Protein AF-0000000081653060 (afdb_homodimer)

Structure (mmCIF, N/CA/C/O backbone):
data_AF-0000000081653060-model_v1
#
loop_
_entity.id
_entity.type
_entity.pdbx_description
1 polymer 'Hydroxysteroid 11-beta-dehydrogenase 1-like protein-like'
#
loop_
_atom_site.group_PDB
_atom_site.id
_atom_site.type_symbol
_atom_site.label_atom_id
_atom_site.label_alt_id
_atom_site.label_comp_id
_atom_site.label_asym_id
_atom_site.label_entity_id
_atom_site.label_seq_id
_atom_site.pdbx_PDB_ins_code
_atom_site.Cartn_x
_atom_site.Cartn_y
_atom_site.Cartn_z
_atom_site.occupancy
_atom_site.B_iso_or_equiv
_atom_site.auth_seq_id
_atom_site.auth_comp_id
_atom_site.auth_asym_id
_atom_site.auth_atom_id
_atom_site.pdbx_PDB_model_num
ATOM 1 N N . MET A 1 1 ? -0.51 -20.766 36.75 1 42.88 1 MET A N 1
ATOM 2 C CA . MET A 1 1 ? -1.625 -19.906 36.344 1 42.88 1 MET A CA 1
ATOM 3 C C . MET A 1 1 ? -1.406 -18.469 36.812 1 42.88 1 MET A C 1
ATOM 5 O O . MET A 1 1 ? -1.785 -17.531 36.125 1 42.88 1 MET A O 1
ATOM 9 N N . GLY A 1 2 ? -0.543 -18.312 37.75 1 47.5 2 GLY A N 1
ATOM 10 C CA . GLY A 1 2 ? -0.326 -17.016 38.375 1 47.5 2 GLY A CA 1
ATOM 11 C C . GLY A 1 2 ? 0.739 -16.188 37.688 1 47.5 2 GLY A C 1
ATOM 12 O O . GLY A 1 2 ? 0.686 -14.953 37.719 1 47.5 2 GLY A O 1
ATOM 13 N N . LYS A 1 3 ? 1.724 -16.859 37.125 1 49.56 3 LYS A N 1
ATOM 14 C CA . LYS A 1 3 ? 2.842 -16.141 36.531 1 49.56 3 LYS A CA 1
ATOM 15 C C . LYS A 1 3 ? 2.471 -15.594 35.156 1 49.56 3 LYS A C 1
ATOM 17 O O . LYS A 1 3 ? 2.863 -14.484 34.781 1 49.56 3 LYS A O 1
ATOM 22 N N . ILE A 1 4 ? 1.716 -16.328 34.344 1 48.81 4 ILE A N 1
ATOM 23 C CA . ILE A 1 4 ? 1.281 -15.875 33.031 1 48.81 4 ILE A CA 1
ATOM 24 C C . ILE A 1 4 ? 0.418 -14.617 33.188 1 48.81 4 ILE A C 1
ATOM 26 O O . ILE A 1 4 ? 0.546 -13.672 32.406 1 48.81 4 ILE A O 1
ATOM 30 N N . TRP A 1 5 ? -0.289 -14.516 34.281 1 48.94 5 TRP A N 1
ATOM 31 C CA . TRP A 1 5 ? -1.11 -13.344 34.531 1 48.94 5 TRP A CA 1
ATOM 32 C C . TRP A 1 5 ? -0.243 -12.141 34.906 1 48.94 5 TRP A C 1
ATOM 34 O O . TRP A 1 5 ? -0.572 -11 34.562 1 48.94 5 TRP A O 1
ATOM 44 N N . LYS A 1 6 ? 0.81 -12.516 35.438 1 53.03 6 LYS A N 1
ATOM 45 C CA . LYS A 1 6 ? 1.676 -11.406 35.812 1 53.03 6 LYS A CA 1
ATOM 46 C C . LYS A 1 6 ? 2.396 -10.82 34.594 1 53.03 6 LYS A C 1
ATOM 48 O O . LYS A 1 6 ? 2.514 -9.602 34.469 1 53.03 6 LYS A O 1
ATOM 53 N N . ILE A 1 7 ? 2.865 -11.656 33.688 1 50.31 7 ILE A N 1
ATOM 54 C CA . ILE A 1 7 ? 3.516 -11.188 32.469 1 50.31 7 ILE A CA 1
ATOM 55 C C . ILE A 1 7 ? 2.508 -10.445 31.609 1 50.31 7 ILE A C 1
ATOM 57 O O . ILE A 1 7 ? 2.812 -9.375 31.062 1 50.31 7 ILE A O 1
ATOM 61 N N . ALA A 1 8 ? 1.381 -10.961 31.547 1 50.97 8 ALA A N 1
ATOM 62 C CA . ALA A 1 8 ? 0.306 -10.273 30.828 1 50.97 8 ALA A CA 1
ATOM 63 C C . ALA A 1 8 ? -0.011 -8.93 31.484 1 50.97 8 ALA A C 1
ATOM 65 O O . ALA A 1 8 ? -0.238 -7.938 30.781 1 50.97 8 ALA A O 1
ATOM 66 N N . ALA A 1 9 ? 0.078 -8.992 32.688 1 52.09 9 ALA A N 1
ATOM 67 C CA . ALA A 1 9 ? -0.183 -7.742 33.406 1 52.09 9 ALA A CA 1
ATOM 68 C C . ALA A 1 9 ? 0.922 -6.719 33.156 1 52.09 9 ALA A C 1
ATOM 70 O O . ALA A 1 9 ? 0.645 -5.543 32.906 1 52.09 9 ALA A O 1
ATOM 71 N N . VAL A 1 10 ? 2.061 -7.191 33.094 1 50.84 10 VAL A N 1
ATOM 72 C CA . VAL A 1 10 ? 3.172 -6.277 32.844 1 50.84 10 VAL A CA 1
ATOM 73 C C . VAL A 1 10 ? 3.125 -5.801 31.391 1 50.84 10 VAL A C 1
ATOM 75 O O . VAL A 1 10 ? 3.328 -4.613 31.125 1 50.84 10 VAL A O 1
ATOM 78 N N . LEU A 1 11 ? 2.875 -6.699 30.516 1 54.5 11 LEU A N 1
ATOM 79 C CA . LEU A 1 11 ? 2.736 -6.301 29.125 1 54.5 11 LEU A CA 1
ATOM 80 C C . LEU A 1 11 ? 1.574 -5.332 28.938 1 54.5 11 LEU A C 1
ATOM 82 O O . LEU A 1 11 ? 1.673 -4.371 28.172 1 54.5 11 LEU A O 1
ATOM 86 N N . THR A 1 12 ? 0.596 -5.625 29.719 1 54.16 12 THR A N 1
ATOM 87 C CA . THR A 1 12 ? -0.542 -4.715 29.672 1 54.16 12 THR A CA 1
ATOM 88 C C . THR A 1 12 ? -0.153 -3.346 30.234 1 54.16 12 THR A C 1
ATOM 90 O O . THR A 1 12 ? -0.538 -2.314 29.672 1 54.16 12 THR A O 1
ATOM 93 N N . VAL A 1 13 ? 0.524 -3.428 31.312 1 52 13 VAL A N 1
ATOM 94 C CA . VAL A 1 13 ? 0.957 -2.154 31.875 1 52 13 VAL A CA 1
ATOM 95 C C . VAL A 1 13 ? 1.917 -1.458 30.922 1 52 13 VAL A C 1
ATOM 97 O O . VAL A 1 13 ? 1.82 -0.248 30.703 1 52 13 VAL A O 1
ATOM 100 N N . PHE A 1 14 ? 2.793 -2.188 30.375 1 53.34 14 PHE A N 1
ATOM 101 C CA . PHE A 1 14 ? 3.734 -1.595 29.438 1 53.34 14 PHE A CA 1
ATOM 102 C C . PHE A 1 14 ? 3.006 -1.058 28.203 1 53.34 14 PHE A C 1
ATOM 104 O O . PHE A 1 14 ? 3.324 0.027 27.719 1 53.34 14 PHE A O 1
ATOM 111 N N . ILE A 1 15 ? 2.127 -1.845 27.797 1 55.91 15 ILE A N 1
ATOM 112 C CA . ILE A 1 15 ? 1.299 -1.37 26.688 1 55.91 15 ILE A CA 1
ATOM 113 C C . ILE A 1 15 ? 0.516 -0.134 27.125 1 55.91 15 ILE A C 1
ATOM 115 O O . ILE A 1 15 ? 0.437 0.852 26.391 1 55.91 15 ILE A O 1
ATOM 119 N N . ALA A 1 16 ? 0.027 -0.248 28.344 1 53.41 16 ALA A N 1
ATOM 120 C CA . ALA A 1 16 ? -0.717 0.894 28.875 1 53.41 16 ALA A CA 1
ATOM 121 C C . ALA A 1 16 ? 0.191 2.107 29.047 1 53.41 16 ALA A C 1
ATOM 123 O O . ALA A 1 16 ? -0.193 3.23 28.719 1 53.41 16 ALA A O 1
ATOM 124 N N . MET A 1 17 ? 1.305 1.895 29.547 1 52.16 17 MET A N 1
ATOM 125 C CA . MET A 1 17 ? 2.254 2.99 29.719 1 52.16 17 MET A CA 1
ATOM 126 C C . MET A 1 17 ? 2.711 3.527 28.359 1 52.16 17 MET A C 1
ATOM 128 O O . MET A 1 17 ? 2.883 4.734 28.203 1 52.16 17 MET A O 1
ATOM 132 N N . TYR A 1 18 ? 3.047 2.633 27.547 1 53.69 18 TYR A N 1
ATOM 133 C CA . TYR A 1 18 ? 3.398 3.059 26.203 1 53.69 18 TYR A CA 1
ATOM 134 C C . TYR A 1 18 ? 2.275 3.881 25.578 1 53.69 18 TYR A C 1
ATOM 136 O O . TYR A 1 18 ? 2.523 4.93 24.969 1 53.69 18 TYR A O 1
ATOM 144 N N . ILE A 1 19 ? 1.132 3.389 25.859 1 54.47 19 ILE A N 1
ATOM 145 C CA . ILE A 1 19 ? -0.032 4.137 25.391 1 54.47 19 ILE A CA 1
ATOM 146 C C . ILE A 1 19 ? -0.072 5.5 26.078 1 54.47 19 ILE A C 1
ATOM 148 O O . ILE A 1 19 ? -0.307 6.523 25.438 1 54.47 19 ILE A O 1
ATOM 152 N N . ALA A 1 20 ? 0.042 5.398 27.328 1 52.41 20 ALA A N 1
ATOM 153 C CA . ALA A 1 20 ? 0.016 6.641 28.094 1 52.41 20 ALA A CA 1
ATOM 154 C C . ALA A 1 20 ? 1.123 7.59 27.641 1 52.41 20 ALA A C 1
ATOM 156 O O . ALA A 1 20 ? 0.92 8.805 27.578 1 52.41 20 ALA A O 1
ATOM 157 N N . TYR A 1 21 ? 2.225 7.043 27.438 1 50.22 21 TYR A N 1
ATOM 158 C CA . TYR A 1 21 ? 3.363 7.84 26.984 1 50.22 21 TYR A CA 1
ATOM 159 C C . TYR A 1 21 ? 3.084 8.477 25.625 1 50.22 21 TYR A C 1
ATOM 161 O O . TYR A 1 21 ? 3.398 9.656 25.422 1 50.22 21 TYR A O 1
ATOM 169 N N . THR A 1 22 ? 2.635 7.641 24.781 1 52.97 22 THR A N 1
ATOM 170 C CA . THR A 1 22 ? 2.334 8.156 23.453 1 52.97 22 THR A CA 1
ATOM 171 C C . THR A 1 22 ? 1.235 9.219 23.516 1 52.97 22 THR A C 1
ATOM 173 O O . THR A 1 22 ? 1.127 10.062 22.641 1 52.97 22 THR A O 1
ATOM 176 N N . LEU A 1 23 ? 0.456 9.055 24.594 1 50.38 23 LEU A N 1
ATOM 177 C CA . LEU A 1 23 ? -0.637 10.008 24.734 1 50.38 23 LEU A CA 1
ATOM 178 C C . LEU A 1 23 ? -0.189 11.234 25.531 1 50.38 23 LEU A C 1
ATOM 180 O O . LEU A 1 23 ? -0.955 12.188 25.703 1 50.38 23 LEU A O 1
ATOM 184 N N . ARG A 1 24 ? 0.856 11.133 26.156 1 53.19 24 ARG A N 1
ATOM 185 C CA . ARG A 1 24 ? 1.196 12.328 26.906 1 53.19 24 ARG A CA 1
ATOM 186 C C . ARG A 1 24 ? 1.154 13.57 26.016 1 53.19 24 ARG A C 1
ATOM 188 O O . ARG A 1 24 ? 1.806 13.609 24.969 1 53.19 24 ARG A O 1
ATOM 195 N N . ASP A 1 25 ? 0.051 14.266 26.219 1 57.94 25 ASP A N 1
ATOM 196 C CA . ASP A 1 25 ? -0.417 15.477 25.547 1 57.94 25 ASP A CA 1
ATOM 197 C C . ASP A 1 25 ? 0.538 16.641 25.797 1 57.94 25 ASP A C 1
ATOM 199 O O . ASP A 1 25 ? 0.458 17.312 26.828 1 57.94 25 ASP A O 1
ATOM 203 N N . THR A 1 26 ? 1.799 16.562 25.344 1 66.06 26 THR A N 1
ATOM 204 C CA . THR A 1 26 ? 2.752 17.656 25.453 1 66.06 26 THR A CA 1
ATOM 205 C C . THR A 1 26 ? 2.412 18.781 24.469 1 66.06 26 THR A C 1
ATOM 207 O O . THR A 1 26 ? 3.242 19.641 24.203 1 66.06 26 THR A O 1
ATOM 210 N N . PHE A 1 27 ? 1.162 18.844 24.172 1 85.81 27 PHE A N 1
ATOM 211 C CA . PHE A 1 27 ? 0.752 19.828 23.188 1 85.81 27 PHE A CA 1
ATOM 212 C C . PHE A 1 27 ? 0.624 21.203 23.812 1 85.81 27 PHE A C 1
ATOM 214 O O . PHE A 1 27 ? -0.012 21.359 24.859 1 85.81 27 PHE A O 1
ATOM 221 N N . ASP A 1 28 ? 1.325 22.141 23.297 1 88.88 28 ASP A N 1
ATOM 222 C CA . ASP A 1 28 ? 1.245 23.547 23.703 1 88.88 28 ASP A CA 1
ATOM 223 C C . ASP A 1 28 ? 0.478 24.375 22.672 1 88.88 28 ASP A C 1
ATOM 225 O O . ASP A 1 28 ? 1.016 24.719 21.609 1 88.88 28 ASP A O 1
ATOM 229 N N . PRO A 1 29 ? -0.714 24.812 23 1 91.19 29 PRO A N 1
ATOM 230 C CA . PRO A 1 29 ? -1.537 25.562 22.047 1 91.19 29 PRO A CA 1
ATOM 231 C C . PRO A 1 29 ? -0.858 26.844 21.562 1 91.19 29 PRO A C 1
ATOM 233 O O . PRO A 1 29 ? -1.064 27.266 20.406 1 91.19 29 PRO A O 1
ATOM 236 N N . GLU A 1 30 ? -0.114 27.406 22.375 1 93.12 30 GLU A N 1
ATOM 237 C CA . GLU A 1 30 ? 0.542 28.656 22.016 1 93.12 30 GLU A CA 1
ATOM 238 C C . GLU A 1 30 ? 1.574 28.453 20.922 1 93.12 30 GLU A C 1
ATOM 240 O O . GLU A 1 30 ? 1.945 29.391 20.219 1 93.12 30 GLU A O 1
ATOM 245 N N . SER A 1 31 ? 1.986 27.234 20.781 1 94.44 31 SER A N 1
ATOM 246 C CA . SER A 1 31 ? 3.012 26.922 19.797 1 94.44 31 SER A CA 1
ATOM 247 C C . SER A 1 31 ? 2.455 27.031 18.375 1 94.44 31 SER A C 1
ATOM 249 O O . SER A 1 31 ? 3.215 27.078 17.406 1 94.44 31 SER A O 1
ATOM 251 N N . ILE A 1 32 ? 1.159 27.141 18.203 1 97.5 32 ILE A N 1
ATOM 252 C CA . ILE A 1 32 ? 0.516 27.156 16.906 1 97.5 32 ILE A CA 1
ATOM 253 C C . ILE A 1 32 ? 0.318 28.594 16.438 1 97.5 32 ILE A C 1
ATOM 255 O O . ILE A 1 32 ? 0.148 28.844 15.242 1 97.5 32 ILE A O 1
ATOM 259 N N . HIS A 1 33 ? 0.32 29.5 17.438 1 98.06 33 HIS A N 1
ATOM 260 C CA . HIS A 1 33 ? 0.045 30.891 17.125 1 98.06 33 HIS A CA 1
ATOM 261 C C . HIS A 1 33 ? 1.031 31.438 16.094 1 98.06 33 HIS A C 1
ATOM 263 O O . HIS A 1 33 ? 2.246 31.297 16.25 1 98.06 33 HIS A O 1
ATOM 269 N N . GLY A 1 34 ? 0.528 31.906 14.984 1 98.38 34 GLY A N 1
ATOM 270 C CA . GLY A 1 34 ? 1.337 32.531 13.953 1 98.38 34 GLY A CA 1
ATOM 271 C C . GLY A 1 34 ? 1.929 31.531 12.969 1 98.38 34 GLY A C 1
ATOM 272 O O . GLY A 1 34 ? 2.553 31.922 11.984 1 98.38 34 GLY A O 1
ATOM 273 N N . LYS A 1 35 ? 1.757 30.297 13.242 1 98.75 35 LYS A N 1
ATOM 274 C CA . LYS A 1 35 ? 2.324 29.281 12.359 1 98.75 35 LYS A CA 1
ATOM 275 C C . LYS A 1 35 ? 1.584 29.234 11.031 1 98.75 35 LYS A C 1
ATOM 277 O O . LYS A 1 35 ? 0.401 29.578 10.953 1 98.75 35 LYS A O 1
ATOM 282 N N . ARG A 1 36 ? 2.287 28.938 9.984 1 98.81 36 ARG A N 1
ATOM 283 C CA . ARG A 1 36 ? 1.76 28.828 8.625 1 98.81 36 ARG A CA 1
ATOM 284 C C . ARG A 1 36 ? 1.383 27.391 8.297 1 98.81 36 ARG A C 1
ATOM 286 O O . ARG A 1 36 ? 2.234 26.5 8.32 1 98.81 36 ARG A O 1
ATOM 293 N N . VAL A 1 37 ? 0.079 27.156 7.887 1 98.88 37 VAL A N 1
ATOM 294 C CA . VAL A 1 37 ? -0.455 25.812 7.785 1 98.88 37 VAL A CA 1
ATOM 295 C C . VAL A 1 37 ? -1.176 25.641 6.453 1 98.88 37 VAL A C 1
ATOM 297 O O . VAL A 1 37 ? -1.991 26.469 6.066 1 98.88 37 VAL A O 1
ATOM 300 N N . ILE A 1 38 ? -0.817 24.562 5.73 1 98.94 38 ILE A N 1
ATOM 301 C CA . ILE A 1 38 ? -1.606 24.125 4.586 1 98.94 38 ILE A CA 1
ATOM 302 C C . ILE A 1 38 ? -2.484 22.938 4.992 1 98.94 38 ILE A C 1
ATOM 304 O O . ILE A 1 38 ? -2.025 22.031 5.68 1 98.94 38 ILE A O 1
ATOM 308 N N . VAL A 1 39 ? -3.77 22.953 4.602 1 98.88 39 VAL A N 1
ATOM 309 C CA . VAL A 1 39 ? -4.664 21.828 4.781 1 98.88 39 VAL A CA 1
ATOM 310 C C . VAL A 1 39 ? -5.305 21.453 3.443 1 98.88 39 VAL A C 1
ATOM 312 O O . VAL A 1 39 ? -5.965 22.281 2.814 1 98.88 39 VAL A O 1
ATOM 315 N N . THR A 1 40 ? -5.121 20.234 3.016 1 98.75 40 THR A N 1
ATOM 316 C CA . THR A 1 40 ? -5.766 19.781 1.791 1 98.75 40 THR A CA 1
ATOM 317 C C . THR A 1 40 ? -7.086 19.078 2.104 1 98.75 40 THR A C 1
ATOM 319 O O . THR A 1 40 ? -7.277 18.578 3.211 1 98.75 40 THR A O 1
ATOM 322 N N . GLY A 1 41 ? -7.969 19.031 1.09 1 97.62 41 GLY A N 1
ATOM 323 C CA . GLY A 1 41 ? -9.289 18.453 1.304 1 97.62 41 GLY A CA 1
ATOM 324 C C . GLY A 1 41 ? -10.094 19.172 2.367 1 97.62 41 GLY A C 1
ATOM 325 O O . GLY A 1 41 ? -10.719 18.531 3.217 1 97.62 41 GLY A O 1
ATOM 326 N N . ALA A 1 42 ? -10.07 20.484 2.355 1 97.5 42 ALA A N 1
ATOM 327 C CA . ALA A 1 42 ? -10.539 21.266 3.498 1 97.5 42 ALA A CA 1
ATOM 328 C C . ALA A 1 42 ? -11.961 21.766 3.275 1 97.5 42 ALA A C 1
ATOM 330 O O . ALA A 1 42 ? -12.461 22.594 4.047 1 97.5 42 ALA A O 1
ATOM 331 N N . SER A 1 43 ? -12.641 21.297 2.229 1 95.5 43 SER A N 1
ATOM 332 C CA . SER A 1 43 ? -13.961 21.828 1.934 1 95.5 43 SER A CA 1
ATOM 333 C C . SER A 1 43 ? -15.031 21.203 2.828 1 95.5 43 SER A C 1
ATOM 335 O O . SER A 1 43 ? -16.125 21.75 2.98 1 95.5 43 SER A O 1
ATOM 337 N N . THR A 1 44 ? -14.773 19.984 3.373 1 90.31 44 THR A N 1
ATOM 338 C CA . THR A 1 44 ? -15.75 19.312 4.227 1 90.31 44 THR A CA 1
ATOM 339 C C . THR A 1 44 ? -15.062 18.312 5.152 1 90.31 44 THR A C 1
ATOM 341 O O . THR A 1 44 ? -13.852 18.125 5.082 1 90.31 44 THR A O 1
ATOM 344 N N . GLY A 1 45 ? -15.828 17.875 6.125 1 90.75 45 GLY A N 1
ATOM 345 C CA . GLY A 1 45 ? -15.406 16.734 6.922 1 90.75 45 GLY A CA 1
ATOM 346 C C . GLY A 1 45 ? -14.25 17.047 7.852 1 90.75 45 GLY A C 1
ATOM 347 O O . GLY A 1 45 ? -14.258 18.078 8.531 1 90.75 45 GLY A O 1
ATOM 348 N N . ILE A 1 46 ? -13.359 16.125 7.918 1 93.56 46 ILE A N 1
ATOM 349 C CA . ILE A 1 46 ? -12.211 16.234 8.82 1 93.56 46 ILE A CA 1
ATOM 350 C C . ILE A 1 46 ? -11.344 17.422 8.414 1 93.56 46 ILE A C 1
ATOM 352 O O . ILE A 1 46 ? -10.875 18.172 9.273 1 93.56 46 ILE A O 1
ATOM 356 N N . GLY A 1 47 ? -11.203 17.672 7.105 1 96.69 47 GLY A N 1
ATOM 357 C CA . GLY A 1 47 ? -10.328 18.719 6.605 1 96.69 47 GLY A CA 1
ATOM 358 C C . GLY A 1 47 ? -10.75 20.109 7.047 1 96.69 47 GLY A C 1
ATOM 359 O O . GLY A 1 47 ? -9.922 20.906 7.504 1 96.69 47 GLY A O 1
ATOM 360 N N . GLU A 1 48 ? -12.008 20.391 6.887 1 97.12 48 GLU A N 1
ATOM 361 C CA . GLU A 1 48 ? -12.477 21.703 7.312 1 97.12 48 GLU A CA 1
ATOM 362 C C . GLU A 1 48 ? -12.328 21.891 8.82 1 97.12 48 GLU A C 1
ATOM 364 O O . GLU A 1 48 ? -11.953 22.969 9.289 1 97.12 48 GLU A O 1
ATOM 369 N N . GLN A 1 49 ? -12.586 20.781 9.57 1 97.12 49 GLN A N 1
ATOM 370 C CA . GLN A 1 49 ? -12.453 20.844 11.023 1 97.12 49 GLN A CA 1
ATOM 371 C C . GLN A 1 49 ? -10.992 21.047 11.43 1 97.12 49 GLN A C 1
ATOM 373 O O . GLN A 1 49 ? -10.703 21.719 12.422 1 97.12 49 GLN A O 1
ATOM 378 N N . VAL A 1 50 ? -10.07 20.453 10.703 1 98.19 50 VAL A N 1
ATOM 379 C CA . VAL A 1 50 ? -8.648 20.656 10.977 1 98.19 50 VAL A CA 1
ATOM 380 C C . VAL A 1 50 ? -8.297 22.141 10.781 1 98.19 50 VAL A C 1
ATOM 382 O O . VAL A 1 50 ? -7.613 22.734 11.625 1 98.19 50 VAL A O 1
ATOM 385 N N . ALA A 1 51 ? -8.758 22.719 9.703 1 98.69 51 ALA A N 1
ATOM 386 C CA . ALA A 1 51 ? -8.531 24.141 9.461 1 98.69 51 ALA A CA 1
ATOM 387 C C . ALA A 1 51 ? -9.055 24.984 10.617 1 98.69 51 ALA A C 1
ATOM 389 O O . ALA A 1 51 ? -8.375 25.906 11.086 1 98.69 51 ALA A O 1
ATOM 390 N N . TYR A 1 52 ? -10.227 24.625 11.133 1 98.62 52 TYR A N 1
ATOM 391 C CA . TYR A 1 52 ? -10.828 25.375 12.227 1 98.62 52 TYR A CA 1
ATOM 392 C C . TYR A 1 52 ? -10 25.234 13.5 1 98.62 52 TYR A C 1
ATOM 394 O O . TYR A 1 52 ? -9.844 26.203 14.25 1 98.62 52 TYR A O 1
ATOM 402 N N . GLN A 1 53 ? -9.477 24.031 13.75 1 98.19 53 GLN A N 1
ATOM 403 C CA . GLN A 1 53 ? -8.648 23.828 14.938 1 98.19 53 GLN A CA 1
ATOM 404 C C . GLN A 1 53 ? -7.418 24.734 14.906 1 98.19 53 GLN A C 1
ATOM 406 O O . GLN A 1 53 ? -7.078 25.359 15.914 1 98.19 53 GLN A O 1
ATOM 411 N N . TYR A 1 54 ? -6.77 24.844 13.781 1 98.62 54 TYR A N 1
ATOM 412 C CA . TYR A 1 54 ? -5.598 25.703 13.641 1 98.62 54 TYR A CA 1
ATOM 413 C C . TYR A 1 54 ? -5.988 27.172 13.727 1 98.62 54 TYR A C 1
ATOM 415 O O . TYR A 1 54 ? -5.266 27.984 14.312 1 98.62 54 TYR A O 1
ATOM 423 N N . ALA A 1 55 ? -7.121 27.5 13.188 1 98.75 55 ALA A N 1
ATOM 424 C CA . ALA A 1 55 ? -7.613 28.875 13.18 1 98.75 55 ALA A CA 1
ATOM 425 C C . ALA A 1 55 ? -7.855 29.375 14.609 1 98.75 55 ALA A C 1
ATOM 427 O O . ALA A 1 55 ? -7.457 30.484 14.961 1 98.75 55 ALA A O 1
ATOM 428 N N . LYS A 1 56 ? -8.438 28.547 15.398 1 98.44 56 LYS A N 1
ATOM 429 C CA . LYS A 1 56 ? -8.758 28.875 16.781 1 98.44 56 LYS A CA 1
ATOM 430 C C . LYS A 1 56 ? -7.492 29.25 17.562 1 98.44 56 LYS A C 1
ATOM 432 O O . LYS A 1 56 ? -7.555 29.969 18.562 1 98.44 56 LYS A O 1
ATOM 437 N N . LEU A 1 57 ? -6.406 28.766 17.094 1 98.31 57 LEU A N 1
ATOM 438 C CA . LEU A 1 57 ? -5.152 28.953 17.812 1 98.31 57 LEU A CA 1
ATOM 439 C C . LEU A 1 57 ? -4.309 30.047 17.156 1 98.31 57 LEU A C 1
ATOM 441 O O . LEU A 1 57 ? -3.135 30.203 17.484 1 98.31 57 LEU A O 1
ATOM 445 N N . GLY A 1 58 ? -4.871 30.719 16.156 1 98.69 58 GLY A N 1
ATOM 446 C CA . GLY A 1 58 ? -4.25 31.906 15.594 1 98.69 58 GLY A CA 1
ATOM 447 C C . GLY A 1 58 ? -3.264 31.594 14.484 1 98.69 58 GLY A C 1
ATOM 448 O O . GLY A 1 58 ? -2.262 32.312 14.328 1 98.69 58 GLY A O 1
ATOM 449 N N . ALA A 1 59 ? -3.439 30.578 13.766 1 98.81 59 ALA A N 1
ATOM 450 C CA . ALA A 1 59 ? -2.543 30.203 12.672 1 98.81 59 ALA A CA 1
ATOM 451 C C . ALA A 1 59 ? -2.852 31 11.414 1 98.81 59 ALA A C 1
ATOM 453 O O . ALA A 1 59 ? -3.891 31.656 11.328 1 98.81 59 ALA A O 1
ATOM 454 N N . ASN A 1 60 ? -1.839 31.078 10.492 1 98.88 60 ASN A N 1
ATOM 455 C CA . ASN A 1 60 ? -2.043 31.469 9.102 1 98.88 60 ASN A CA 1
ATOM 456 C C . ASN A 1 60 ? -2.359 30.266 8.219 1 98.88 60 ASN A C 1
ATOM 458 O O . ASN A 1 60 ? -1.568 29.328 8.133 1 98.88 60 ASN A O 1
ATOM 462 N N . ILE A 1 61 ? -3.479 30.344 7.512 1 98.81 61 ILE A N 1
ATOM 463 C CA . ILE A 1 61 ? -3.996 29.109 6.957 1 98.81 61 ILE A CA 1
ATOM 464 C C . ILE A 1 61 ? -4.191 29.25 5.449 1 98.81 61 ILE A C 1
ATOM 466 O O . ILE A 1 61 ? -4.668 30.297 4.977 1 98.81 61 ILE A O 1
ATOM 470 N N . LEU A 1 62 ? -3.758 28.281 4.676 1 98.94 62 LEU A N 1
ATOM 471 C CA . LEU A 1 62 ? -4.078 28.094 3.266 1 98.94 62 LEU A CA 1
ATOM 472 C C . LEU A 1 62 ? -4.762 26.75 3.041 1 98.94 62 LEU A C 1
ATOM 474 O O . LEU A 1 62 ? -4.215 25.703 3.408 1 98.94 62 LEU A O 1
ATOM 478 N N . ILE A 1 63 ? -5.996 26.766 2.496 1 98.88 63 ILE A N 1
ATOM 479 C CA . ILE A 1 63 ? -6.742 25.531 2.318 1 98.88 63 ILE A CA 1
ATOM 480 C C . ILE A 1 63 ? -6.988 25.281 0.831 1 98.88 63 ILE A C 1
ATOM 482 O O . ILE A 1 63 ? -6.941 26.219 0.025 1 98.88 63 ILE A O 1
ATOM 486 N N . THR A 1 64 ? -7.168 23.984 0.477 1 98.75 64 THR A N 1
ATOM 487 C CA . THR A 1 64 ? -7.449 23.641 -0.91 1 98.75 64 THR A CA 1
ATOM 488 C C . THR A 1 64 ? -8.445 22.484 -0.985 1 98.75 64 THR A C 1
ATOM 490 O O . THR A 1 64 ? -8.547 21.688 -0.053 1 98.75 64 THR A O 1
ATOM 493 N N . ALA A 1 65 ? -9.211 22.422 -1.93 1 97.81 65 ALA A N 1
ATOM 494 C CA . ALA A 1 65 ? -10.164 21.422 -2.383 1 97.81 65 ALA A CA 1
ATOM 495 C C . ALA A 1 65 ? -10.695 21.75 -3.775 1 97.81 65 ALA A C 1
ATOM 497 O O . ALA A 1 65 ? -10.203 22.672 -4.43 1 97.81 65 ALA A O 1
ATOM 498 N N . ARG A 1 66 ? -11.664 20.984 -4.199 1 95.06 66 ARG A N 1
ATOM 499 C CA . ARG A 1 66 ? -12.164 21.188 -5.555 1 95.06 66 ARG A CA 1
ATOM 500 C C . ARG A 1 66 ? -13.258 22.25 -5.566 1 95.06 66 ARG A C 1
ATOM 502 O O . ARG A 1 66 ? -13.375 23.016 -6.527 1 95.06 66 ARG A O 1
ATOM 509 N N . ARG A 1 67 ? -14.102 22.406 -4.48 1 94.94 67 ARG A N 1
ATOM 510 C CA . ARG A 1 67 ? -15.281 23.25 -4.461 1 94.94 67 ARG A CA 1
ATOM 511 C C . ARG A 1 67 ? -14.945 24.641 -3.914 1 94.94 67 ARG A C 1
ATOM 513 O O . ARG A 1 67 ? -14.922 24.844 -2.699 1 94.94 67 ARG A O 1
ATOM 520 N N . GLU A 1 68 ? -14.914 25.578 -4.789 1 97.5 68 GLU A N 1
ATOM 521 C CA . GLU A 1 68 ? -14.469 26.922 -4.441 1 97.5 68 GLU A CA 1
ATOM 522 C C . GLU A 1 68 ? -15.438 27.594 -3.471 1 97.5 68 GLU A C 1
ATOM 524 O O . GLU A 1 68 ? -15.016 28.25 -2.518 1 97.5 68 GLU A O 1
ATOM 529 N N . ASN A 1 69 ? -16.703 27.438 -3.73 1 98.12 69 ASN A N 1
ATOM 530 C CA . ASN A 1 69 ? -17.688 28.078 -2.873 1 98.12 69 ASN A CA 1
ATOM 531 C C . ASN A 1 69 ? -17.578 27.594 -1.43 1 98.12 69 ASN A C 1
ATOM 533 O O . ASN A 1 69 ? -17.688 28.391 -0.494 1 98.12 69 ASN A O 1
ATOM 537 N N . ARG A 1 70 ? -17.359 26.312 -1.249 1 97.94 70 ARG A N 1
ATOM 538 C CA . ARG A 1 70 ? -17.188 25.75 0.089 1 97.94 70 ARG A CA 1
ATOM 539 C C . ARG A 1 70 ? -15.898 26.266 0.729 1 97.94 70 ARG A C 1
ATOM 541 O O . ARG A 1 70 ? -15.852 26.516 1.933 1 97.94 70 ARG A O 1
ATOM 548 N N . LEU A 1 71 ? -14.867 26.438 -0.074 1 98.62 71 LEU A N 1
ATOM 549 C CA . LEU A 1 71 ? -13.602 26.938 0.43 1 98.62 71 LEU A CA 1
ATOM 550 C C . LEU A 1 71 ? -13.75 28.359 0.963 1 98.62 71 LEU A C 1
ATOM 552 O O . LEU A 1 71 ? -13.203 28.688 2.018 1 98.62 71 LEU A O 1
ATOM 556 N N . LYS A 1 72 ? -14.508 29.141 0.245 1 98.56 72 LYS A N 1
ATOM 557 C CA . LYS A 1 72 ? -14.758 30.516 0.675 1 98.56 72 LYS A CA 1
ATOM 558 C C . LYS A 1 72 ? -15.461 30.547 2.025 1 98.56 72 LYS A C 1
ATOM 560 O O . LYS A 1 72 ? -15.133 31.375 2.887 1 98.56 72 LYS A O 1
ATOM 565 N N . GLU A 1 73 ? -16.375 29.672 2.164 1 98.62 73 GLU A N 1
ATOM 566 C CA . GLU A 1 73 ? -17.094 29.562 3.434 1 98.62 73 GLU A CA 1
ATOM 567 C C . GLU A 1 73 ? -16.156 29.156 4.566 1 98.62 73 GLU A C 1
ATOM 569 O O . GLU A 1 73 ? -16.234 29.703 5.668 1 98.62 73 GLU A O 1
ATOM 574 N N . VAL A 1 74 ? -15.289 28.234 4.312 1 98.62 74 VAL A N 1
ATOM 575 C CA . VAL A 1 74 ? -14.352 27.75 5.324 1 98.62 74 VAL A CA 1
ATOM 576 C C . VAL A 1 74 ? -13.375 28.859 5.684 1 98.62 74 VAL A C 1
ATOM 578 O O . VAL A 1 74 ? -13.055 29.062 6.859 1 98.62 74 VAL A O 1
ATOM 581 N N . VAL A 1 75 ? -12.914 29.594 4.711 1 98.81 75 VAL A N 1
ATOM 582 C CA . VAL A 1 75 ? -11.992 30.703 4.945 1 98.81 75 VAL A CA 1
ATOM 583 C C . VAL A 1 75 ? -12.641 31.75 5.844 1 98.81 75 VAL A C 1
ATOM 585 O O . VAL A 1 75 ? -12.031 32.219 6.812 1 98.81 75 VAL A O 1
ATOM 588 N N . LYS A 1 76 ? -13.852 32.125 5.547 1 98.75 76 LYS A N 1
ATOM 589 C CA . LYS A 1 76 ? -14.586 33.094 6.359 1 98.75 76 LYS A CA 1
ATOM 590 C C . LYS A 1 76 ? -14.703 32.625 7.805 1 98.75 76 LYS A C 1
ATOM 592 O O . LYS A 1 76 ? -14.469 33.406 8.734 1 98.75 76 LYS A O 1
ATOM 597 N N . LYS A 1 77 ? -15.039 31.391 7.93 1 98.75 77 LYS A N 1
ATOM 598 C CA . LYS A 1 77 ? -15.188 30.828 9.273 1 98.75 77 LYS A CA 1
ATOM 599 C C . LYS A 1 77 ? -13.852 30.797 10 1 98.75 77 LYS A C 1
ATOM 601 O O . LYS A 1 77 ? -13.789 31.031 11.211 1 98.75 77 LYS A O 1
ATOM 606 N N . CYS A 1 78 ? -12.797 30.453 9.352 1 98.81 78 CYS A N 1
ATOM 607 C CA . CYS A 1 78 ? -11.461 30.453 9.953 1 98.81 78 CYS A CA 1
ATOM 608 C C . CYS A 1 78 ? -11.125 31.844 10.492 1 98.81 78 CYS A C 1
ATOM 610 O O . CYS A 1 78 ? -10.609 31.969 11.602 1 98.81 78 CYS A O 1
ATOM 612 N N . LEU A 1 79 ? -11.414 32.844 9.695 1 98.81 79 LEU A N 1
ATOM 613 C CA . LEU A 1 79 ? -11.148 34.219 10.125 1 98.81 79 LEU A CA 1
ATOM 614 C C . LEU A 1 79 ? -11.984 34.594 11.352 1 98.81 79 LEU A C 1
ATOM 616 O O . LEU A 1 79 ? -11.477 35.188 12.305 1 98.81 79 LEU A O 1
ATOM 620 N N . ASP A 1 80 ? -13.211 34.156 11.367 1 98.69 80 ASP A N 1
ATOM 621 C CA . ASP A 1 80 ? -14.109 34.406 12.492 1 98.69 80 ASP A CA 1
ATOM 622 C C . ASP A 1 80 ? -13.609 33.719 13.758 1 98.69 80 ASP A C 1
ATOM 624 O O . ASP A 1 80 ? -13.812 34.219 14.867 1 98.69 80 ASP A O 1
ATOM 628 N N . LEU A 1 81 ? -12.938 32.594 13.586 1 98.5 81 LEU A N 1
ATOM 629 C CA . LEU A 1 81 ? -12.508 31.766 14.711 1 98.5 81 LEU A CA 1
ATOM 630 C C . LEU A 1 81 ? -11.203 32.312 15.305 1 98.5 81 LEU A C 1
ATOM 632 O O . LEU A 1 81 ? -10.828 31.938 16.422 1 98.5 81 LEU A O 1
ATOM 636 N N . GLY A 1 82 ? -10.453 33.094 14.492 1 98.44 82 GLY A N 1
ATOM 637 C CA . GLY A 1 82 ? -9.289 33.75 15.086 1 98.44 82 GLY A CA 1
ATOM 638 C C . GLY A 1 82 ? -8.016 33.531 14.281 1 98.44 82 GLY A C 1
ATOM 639 O O . GLY A 1 82 ? -6.922 33.844 14.758 1 98.44 82 GLY A O 1
ATOM 640 N N . ALA A 1 83 ? -8.133 33.031 13.117 1 98.81 83 ALA A N 1
ATOM 641 C CA . ALA A 1 83 ? -6.957 32.875 12.258 1 98.81 83 ALA A CA 1
ATOM 642 C C . ALA A 1 83 ? -6.324 34.25 11.984 1 98.81 83 ALA A C 1
ATOM 644 O O . ALA A 1 83 ? -7.027 35.219 11.773 1 98.81 83 ALA A O 1
ATOM 645 N N . GLN A 1 84 ? -5.02 34.312 11.977 1 98.75 84 GLN A N 1
ATOM 646 C CA . GLN A 1 84 ? -4.336 35.562 11.625 1 98.75 84 GLN A CA 1
ATOM 647 C C . GLN A 1 84 ? -4.547 35.906 10.156 1 98.75 84 GLN A C 1
ATOM 649 O O . GLN A 1 84 ? -4.66 37.062 9.797 1 98.75 84 GLN A O 1
ATOM 654 N N . SER A 1 85 ? -4.52 34.875 9.352 1 98.75 85 SER A N 1
ATOM 655 C CA . SER A 1 85 ? -4.887 34.969 7.941 1 98.75 85 SER A CA 1
ATOM 656 C C . SER A 1 85 ? -5.441 33.656 7.414 1 98.75 85 SER A C 1
ATOM 658 O O . SER A 1 85 ? -5.148 32.594 7.961 1 98.75 85 SER A O 1
ATOM 660 N N . ALA A 1 86 ? -6.273 33.75 6.402 1 98.81 86 ALA A N 1
ATOM 661 C CA . ALA A 1 86 ? -6.844 32.531 5.773 1 98.81 86 ALA A CA 1
ATOM 662 C C . ALA A 1 86 ? -7.039 32.75 4.273 1 98.81 86 ALA A C 1
ATOM 664 O O . ALA A 1 86 ? -7.574 33.781 3.852 1 98.81 86 ALA A O 1
ATOM 665 N N . HIS A 1 87 ? -6.504 31.844 3.525 1 98.81 87 HIS A N 1
ATOM 666 C CA . HIS A 1 87 ? -6.566 31.875 2.068 1 98.81 87 HIS A CA 1
ATOM 667 C C . HIS A 1 87 ? -7.004 30.516 1.506 1 98.81 87 HIS A C 1
ATOM 669 O O . HIS A 1 87 ? -7.031 29.516 2.227 1 98.81 87 HIS A O 1
ATOM 675 N N . TYR A 1 88 ? -7.488 30.547 0.251 1 98.75 88 TYR A N 1
ATOM 676 C CA . TYR A 1 88 ? -7.84 29.297 -0.408 1 98.75 88 TYR A CA 1
ATOM 677 C C . TYR A 1 88 ? -7.336 29.266 -1.846 1 98.75 88 TYR A C 1
ATOM 679 O O . TYR A 1 88 ? -7.055 30.328 -2.426 1 98.75 88 TYR A O 1
ATOM 687 N N . ILE A 1 89 ? -7.098 28.141 -2.375 1 98.5 89 ILE A N 1
ATOM 688 C CA . ILE A 1 89 ? -6.91 27.891 -3.801 1 98.5 89 ILE A CA 1
ATOM 689 C C . ILE A 1 89 ? -7.648 26.609 -4.207 1 98.5 89 ILE A C 1
ATOM 691 O O . ILE A 1 89 ? -7.555 25.594 -3.527 1 98.5 89 ILE A O 1
ATOM 695 N N . SER A 1 90 ? -8.453 26.719 -5.246 1 98.12 90 SER A N 1
ATOM 696 C CA . SER A 1 90 ? -9.195 25.562 -5.738 1 98.12 90 SER A CA 1
ATOM 697 C C . SER A 1 90 ? -8.352 24.75 -6.711 1 98.12 90 SER A C 1
ATOM 699 O O . SER A 1 90 ? -7.91 25.25 -7.742 1 98.12 90 SER A O 1
ATOM 701 N N . LEU A 1 91 ? -8.078 23.469 -6.344 1 97.06 91 LEU A N 1
ATOM 702 C CA . LEU A 1 91 ? -7.27 22.594 -7.172 1 97.06 91 LEU A CA 1
ATOM 703 C C . LEU A 1 91 ? -7.891 21.203 -7.254 1 97.06 91 LEU A C 1
ATOM 705 O O . LEU A 1 91 ? -8.5 20.734 -6.289 1 97.06 91 LEU A O 1
ATOM 709 N N . ASP A 1 92 ? -7.703 20.578 -8.383 1 95.5 92 ASP A N 1
ATOM 710 C CA . ASP A 1 92 ? -8.023 19.172 -8.562 1 95.5 92 ASP A CA 1
ATOM 711 C C . ASP A 1 92 ? -6.785 18.297 -8.352 1 95.5 92 ASP A C 1
ATOM 713 O O . ASP A 1 92 ? -5.844 18.328 -9.141 1 95.5 92 ASP A O 1
ATOM 717 N N . MET A 1 93 ? -6.887 17.438 -7.352 1 94.31 93 MET A N 1
ATOM 718 C CA . MET A 1 93 ? -5.723 16.656 -6.949 1 94.31 93 MET A CA 1
ATOM 719 C C . MET A 1 93 ? -5.469 15.508 -7.934 1 94.31 93 MET A C 1
ATOM 721 O O . MET A 1 93 ? -4.426 14.852 -7.871 1 94.31 93 MET A O 1
ATOM 725 N N . GLN A 1 94 ? -6.375 15.273 -8.859 1 92.75 94 GLN A N 1
ATOM 726 C CA . GLN A 1 94 ? -6.164 14.266 -9.898 1 92.75 94 GLN A CA 1
ATOM 727 C C . GLN A 1 94 ? -5.121 14.727 -10.914 1 92.75 94 GLN A C 1
ATOM 729 O O . GLN A 1 94 ? -4.473 13.906 -11.562 1 92.75 94 GLN A O 1
ATOM 734 N N . VAL A 1 95 ? -5.016 16.031 -11.016 1 94.25 95 VAL A N 1
ATOM 735 C CA . VAL A 1 95 ? -4.059 16.594 -11.961 1 94.25 95 VAL A CA 1
ATOM 736 C C . VAL A 1 95 ? -2.736 16.875 -11.25 1 94.25 95 VAL A C 1
ATOM 738 O O . VAL A 1 95 ? -2.479 18.016 -10.828 1 94.25 95 VAL A O 1
ATOM 741 N N . ILE A 1 96 ? -1.825 15.992 -11.344 1 94.5 96 ILE A N 1
ATOM 742 C CA . ILE A 1 96 ? -0.624 15.984 -10.516 1 94.5 96 ILE A CA 1
ATOM 743 C C . ILE A 1 96 ? 0.236 17.203 -10.836 1 94.5 96 ILE A C 1
ATOM 745 O O . ILE A 1 96 ? 0.796 17.828 -9.93 1 94.5 96 ILE A O 1
ATOM 749 N N . ASN A 1 97 ? 0.324 17.531 -12.062 1 91.19 97 ASN A N 1
ATOM 750 C CA . ASN A 1 97 ? 1.189 18.625 -12.484 1 91.19 97 ASN A CA 1
ATOM 751 C C . ASN A 1 97 ? 0.698 19.969 -11.953 1 91.19 97 ASN A C 1
ATOM 753 O O . ASN A 1 97 ? 1.453 20.938 -11.914 1 91.19 97 ASN A O 1
ATOM 757 N N . GLU A 1 98 ? -0.508 20.031 -11.484 1 92.19 98 GLU A N 1
ATOM 758 C CA . GLU A 1 98 ? -1.085 21.297 -11.008 1 92.19 98 GLU A CA 1
ATOM 759 C C . GLU A 1 98 ? -1.027 21.375 -9.484 1 92.19 98 GLU A C 1
ATOM 761 O O . GLU A 1 98 ? -1.191 22.469 -8.914 1 92.19 98 GLU A O 1
ATOM 766 N N . THR A 1 99 ? -0.773 20.297 -8.883 1 92.06 99 THR A N 1
ATOM 767 C CA . THR A 1 99 ? -0.837 20.281 -7.426 1 92.06 99 THR A CA 1
ATOM 768 C C . THR A 1 99 ? 0.269 21.141 -6.828 1 92.06 99 THR A C 1
ATOM 770 O O . THR A 1 99 ? 0.112 21.688 -5.738 1 92.06 99 THR A O 1
ATOM 773 N N . GLY A 1 100 ? 1.333 21.297 -7.582 1 92.62 100 GLY A N 1
ATOM 774 C CA . GLY A 1 100 ? 2.455 22.078 -7.109 1 92.62 100 GLY A CA 1
ATOM 775 C C . GLY A 1 100 ? 2.105 23.547 -6.898 1 92.62 100 GLY A C 1
ATOM 776 O O . GLY A 1 100 ? 2.771 24.25 -6.137 1 92.62 100 GLY A O 1
ATOM 777 N N . LYS A 1 101 ? 1.057 24.016 -7.531 1 96.94 101 LYS A N 1
ATOM 778 C CA . LYS A 1 101 ? 0.584 25.391 -7.383 1 96.94 101 LYS A CA 1
ATOM 779 C C . LYS A 1 101 ? 0.242 25.703 -5.926 1 96.94 101 LYS A C 1
ATOM 781 O O . LYS A 1 101 ? 0.341 26.859 -5.492 1 96.94 101 LYS A O 1
ATOM 786 N N . LEU A 1 102 ? -0.098 24.672 -5.227 1 98.38 102 LEU A N 1
ATOM 787 C CA . LEU A 1 102 ? -0.436 24.859 -3.82 1 98.38 102 LEU A CA 1
ATOM 788 C C . LEU A 1 102 ? 0.771 25.344 -3.029 1 98.38 102 LEU A C 1
ATOM 790 O O . LEU A 1 102 ? 0.648 26.25 -2.201 1 98.38 102 LEU A O 1
ATOM 794 N N . ILE A 1 103 ? 1.928 24.797 -3.311 1 97.94 103 ILE A N 1
ATOM 795 C CA . ILE A 1 103 ? 3.15 25.141 -2.596 1 97.94 103 ILE A CA 1
ATOM 796 C C . ILE A 1 103 ? 3.596 26.547 -2.996 1 97.94 103 ILE A C 1
ATOM 798 O O . ILE A 1 103 ? 4.008 27.344 -2.145 1 97.94 103 ILE A O 1
ATOM 802 N N . THR A 1 104 ? 3.461 26.828 -4.25 1 97.25 104 THR A N 1
ATOM 803 C CA . THR A 1 104 ? 3.789 28.172 -4.723 1 97.25 104 THR A CA 1
ATOM 804 C C . THR A 1 104 ? 2.873 29.203 -4.086 1 97.25 104 THR A C 1
ATOM 806 O O . THR A 1 104 ? 3.322 30.297 -3.711 1 97.25 104 THR A O 1
ATOM 809 N N . GLU A 1 105 ? 1.621 28.922 -4.004 1 98.12 105 GLU A N 1
ATOM 810 C CA . GLU A 1 105 ? 0.656 29.828 -3.385 1 98.12 105 GLU A CA 1
ATOM 811 C C . GLU A 1 105 ? 0.982 30.062 -1.911 1 98.12 105 GLU A C 1
ATOM 813 O O . GLU A 1 105 ? 0.792 31.156 -1.393 1 98.12 105 GLU A O 1
ATOM 818 N N . ALA A 1 106 ? 1.4 29.016 -1.216 1 98.38 106 ALA A N 1
ATOM 819 C CA . ALA A 1 106 ? 1.792 29.156 0.185 1 98.38 106 ALA A CA 1
ATOM 820 C C . ALA A 1 106 ? 2.957 30.125 0.34 1 98.38 106 ALA A C 1
ATOM 822 O O . ALA A 1 106 ? 2.982 30.922 1.274 1 98.38 106 ALA A O 1
ATOM 823 N N . GLU A 1 107 ? 3.895 30 -0.534 1 97.19 107 GLU A N 1
ATOM 824 C CA . GLU A 1 107 ? 5.023 30.922 -0.506 1 97.19 107 GLU A CA 1
ATOM 825 C C . GLU A 1 107 ? 4.566 32.375 -0.686 1 97.19 107 GLU A C 1
ATOM 827 O O . GLU A 1 107 ? 5.039 33.25 0.01 1 97.19 107 GLU A O 1
ATOM 832 N N . LYS A 1 108 ? 3.662 32.562 -1.552 1 97.81 108 LYS A N 1
ATOM 833 C CA . LYS A 1 108 ? 3.172 33.906 -1.884 1 97.81 108 LYS A CA 1
ATOM 834 C C . LYS A 1 108 ? 2.309 34.469 -0.758 1 97.81 108 LYS A C 1
ATOM 836 O O . LYS A 1 108 ? 2.451 35.625 -0.385 1 97.81 108 LYS A O 1
ATOM 841 N N . THR A 1 109 ? 1.452 33.688 -0.194 1 98.12 109 THR A N 1
ATOM 842 C CA . THR A 1 109 ? 0.422 34.188 0.709 1 98.12 109 THR A CA 1
ATOM 843 C C . THR A 1 109 ? 0.873 34.062 2.162 1 98.12 109 THR A C 1
ATOM 845 O O . THR A 1 109 ? 0.534 34.906 2.994 1 98.12 109 THR A O 1
ATOM 848 N N . LEU A 1 110 ? 1.612 33 2.467 1 98.31 110 LEU A N 1
ATOM 849 C CA . LEU A 1 110 ? 1.989 32.719 3.852 1 98.31 110 LEU A CA 1
ATOM 850 C C . LEU A 1 110 ? 3.443 33.125 4.102 1 98.31 110 LEU A C 1
ATOM 852 O O . LEU A 1 110 ? 3.855 33.281 5.25 1 98.31 110 LEU A O 1
ATOM 856 N N . GLY A 1 111 ? 4.285 33.188 3.09 1 97.62 111 GLY A N 1
ATOM 857 C CA . GLY A 1 111 ? 5.699 33.5 3.205 1 97.62 111 GLY A CA 1
ATOM 858 C C . GLY A 1 111 ? 6.535 32.312 3.682 1 97.62 111 GLY A C 1
ATOM 859 O O . GLY A 1 111 ? 7.715 32.5 4 1 97.62 111 GLY A O 1
ATOM 860 N N . GLY A 1 112 ? 5.969 31.234 3.852 1 97.94 112 GLY A N 1
ATOM 861 C CA . GLY A 1 112 ? 6.613 30.031 4.336 1 97.94 112 GLY A CA 1
ATOM 862 C C . GLY A 1 112 ? 5.629 28.953 4.758 1 97.94 112 GLY A C 1
ATOM 863 O O . GLY A 1 112 ? 4.434 29.047 4.469 1 97.94 112 GLY A O 1
ATOM 864 N N . LEU A 1 113 ? 6.18 27.922 5.367 1 98.75 113 LEU A N 1
ATOM 865 C CA . LEU A 1 113 ? 5.34 26.797 5.766 1 98.75 113 LEU A CA 1
ATOM 866 C C . LEU A 1 113 ? 5.898 26.109 7.012 1 98.75 113 LEU A C 1
ATOM 868 O O . LEU A 1 113 ? 7.098 25.844 7.094 1 98.75 113 LEU A O 1
ATOM 872 N N . ASP A 1 114 ? 5 25.844 7.945 1 98.81 114 ASP A N 1
ATOM 873 C CA . ASP A 1 114 ? 5.391 25.156 9.18 1 98.81 114 ASP A CA 1
ATOM 874 C C . ASP A 1 114 ? 4.711 23.797 9.289 1 98.81 114 ASP A C 1
ATOM 876 O O . ASP A 1 114 ? 5.285 22.859 9.836 1 98.81 114 ASP A O 1
ATOM 880 N N . TYR A 1 115 ? 3.459 23.734 8.812 1 98.81 115 TYR A N 1
ATOM 881 C CA . TYR A 1 115 ? 2.676 22.5 8.859 1 98.81 115 TYR A CA 1
ATOM 882 C C . TYR A 1 115 ? 2.008 22.234 7.516 1 98.81 115 TYR A C 1
ATOM 884 O O . TYR A 1 115 ? 1.353 23.109 6.949 1 98.81 115 TYR A O 1
ATOM 892 N N . LEU A 1 116 ? 2.209 21.062 6.992 1 98.88 116 LEU A N 1
ATOM 893 C CA . LEU A 1 116 ? 1.481 20.547 5.84 1 98.88 116 LEU A CA 1
ATOM 894 C C . LEU A 1 116 ? 0.583 19.391 6.238 1 98.88 116 LEU A C 1
ATOM 896 O O . LEU A 1 116 ? 1.074 18.312 6.609 1 98.88 116 LEU A O 1
ATOM 900 N N . VAL A 1 117 ? -0.731 19.625 6.207 1 98.88 117 VAL A N 1
ATOM 901 C CA . VAL A 1 117 ? -1.684 18.562 6.523 1 98.88 117 VAL A CA 1
ATOM 902 C C . VAL A 1 117 ? -2.291 18.016 5.234 1 98.88 117 VAL A C 1
ATOM 904 O O . VAL A 1 117 ? -3.109 18.688 4.594 1 98.88 117 VAL A O 1
ATOM 907 N N . LEU A 1 118 ? -1.886 16.875 4.887 1 98.81 118 LEU A N 1
ATOM 908 C CA . LEU A 1 118 ? -2.436 16.172 3.734 1 98.81 118 LEU A CA 1
ATOM 909 C C . LEU A 1 118 ? -3.619 15.305 4.141 1 98.81 118 LEU A C 1
ATOM 911 O O . LEU A 1 118 ? -3.451 14.312 4.859 1 98.81 118 LEU A O 1
ATOM 915 N N . ASN A 1 119 ? -4.836 15.609 3.594 1 97.88 119 ASN A N 1
ATOM 916 C CA . ASN A 1 119 ? -6.031 14.977 4.137 1 97.88 119 ASN A CA 1
ATOM 917 C C . ASN A 1 119 ? -7.043 14.656 3.043 1 97.88 119 ASN A C 1
ATOM 919 O O . ASN A 1 119 ? -8.023 13.953 3.287 1 97.88 119 ASN A O 1
ATOM 923 N N . HIS A 1 120 ? -6.809 15.117 1.839 1 96.38 120 HIS A N 1
ATOM 924 C CA . HIS A 1 120 ? -7.781 14.883 0.776 1 96.38 120 HIS A CA 1
ATOM 925 C C . HIS A 1 120 ? -7.855 13.406 0.411 1 96.38 120 HIS A C 1
ATOM 927 O O . HIS A 1 120 ? -6.855 12.688 0.509 1 96.38 120 HIS A O 1
ATOM 933 N N . ALA A 1 121 ? -9.008 13 0.034 1 94.75 121 ALA A N 1
ATOM 934 C CA . ALA A 1 121 ? -9.156 11.609 -0.389 1 94.75 121 ALA A CA 1
ATOM 935 C C . ALA A 1 121 ? -10.422 11.422 -1.225 1 94.75 121 ALA A C 1
ATOM 937 O O . ALA A 1 121 ? -11.344 12.234 -1.154 1 94.75 121 ALA A O 1
ATOM 938 N N . LEU A 1 122 ? -10.406 10.438 -2.037 1 93.75 122 LEU A N 1
ATOM 939 C CA . LEU A 1 122 ? -11.555 9.969 -2.795 1 93.75 122 LEU A CA 1
ATOM 940 C C . LEU A 1 122 ? -11.727 8.461 -2.645 1 93.75 122 LEU A C 1
ATOM 942 O O . LEU A 1 122 ? -10.742 7.715 -2.643 1 93.75 122 LEU A O 1
ATOM 946 N N . TYR A 1 123 ? -12.891 8 -2.416 1 92.19 123 TYR A N 1
ATOM 947 C CA . TYR A 1 123 ? -13.211 6.578 -2.445 1 92.19 123 TYR A CA 1
ATOM 948 C C . TYR A 1 123 ? -14.586 6.348 -3.061 1 92.19 123 TYR A C 1
ATOM 950 O O . TYR A 1 123 ? -15.406 7.27 -3.143 1 92.19 123 TYR A O 1
ATOM 958 N N . TYR A 1 124 ? -14.797 5.16 -3.588 1 90.19 124 TYR A N 1
ATOM 959 C CA . TYR A 1 124 ? -16.094 4.668 -4.051 1 90.19 124 TYR A CA 1
ATOM 960 C C . TYR A 1 124 ? -16.5 3.422 -3.281 1 90.19 124 TYR A C 1
ATOM 962 O O . TYR A 1 124 ? -15.672 2.57 -2.965 1 90.19 124 TYR A O 1
ATOM 970 N N . TRP A 1 125 ? -17.781 3.336 -2.984 1 90.88 125 TRP A N 1
ATOM 971 C CA . TRP A 1 125 ? -18.344 2.154 -2.334 1 90.88 125 TRP A CA 1
ATOM 972 C C . TRP A 1 125 ? -18.891 1.171 -3.363 1 90.88 125 TRP A C 1
ATOM 974 O O . TRP A 1 125 ? -20.078 1.203 -3.695 1 90.88 125 TRP A O 1
ATOM 984 N N . GLU A 1 126 ? -18.062 0.351 -3.84 1 93.94 126 GLU A N 1
ATOM 985 C CA . GLU A 1 126 ? -18.406 -0.615 -4.879 1 93.94 126 GLU A CA 1
ATOM 986 C C . GLU A 1 126 ? -17.453 -1.809 -4.867 1 93.94 126 GLU A C 1
ATOM 988 O O . GLU A 1 126 ? -16.281 -1.669 -4.523 1 93.94 126 GLU A O 1
ATOM 993 N N . LEU A 1 127 ? -18.047 -2.984 -5.172 1 96.88 127 LEU A N 1
ATOM 994 C CA . LEU A 1 127 ? -17.188 -4.141 -5.375 1 96.88 127 LEU A CA 1
ATOM 995 C C . LEU A 1 127 ? -16.266 -3.936 -6.582 1 96.88 127 LEU A C 1
ATOM 997 O O . LEU A 1 127 ? -16.641 -3.221 -7.523 1 96.88 127 LEU A O 1
ATOM 1001 N N . TRP A 1 128 ? -15.117 -4.535 -6.539 1 97.69 128 TRP A N 1
ATOM 1002 C CA . TRP A 1 128 ? -14.164 -4.402 -7.641 1 97.69 128 TRP A CA 1
ATOM 1003 C C . TRP A 1 128 ? -14.766 -4.922 -8.945 1 97.69 128 TRP A C 1
ATOM 1005 O O . TRP A 1 128 ? -15.242 -6.059 -9.008 1 97.69 128 TRP A O 1
ATOM 1015 N N . ASP A 1 129 ? -14.719 -4.039 -9.961 1 96.44 129 ASP A N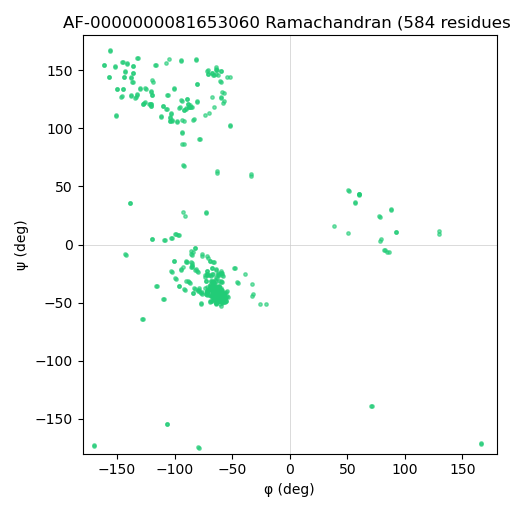 1
ATOM 1016 C CA . ASP A 1 129 ? -15.367 -4.406 -11.219 1 96.44 129 ASP A CA 1
ATOM 1017 C C . ASP A 1 129 ? -14.359 -4.445 -12.367 1 96.44 129 ASP A C 1
ATOM 1019 O O . ASP A 1 129 ? -14.75 -4.551 -13.531 1 96.44 129 ASP A O 1
ATOM 1023 N N . GLY A 1 130 ? -13.148 -4.254 -12.062 1 96.75 130 GLY A N 1
ATOM 1024 C CA . GLY A 1 130 ? -12.133 -4.375 -13.094 1 96.75 130 GLY A CA 1
ATOM 1025 C C . GLY A 1 130 ? -11.82 -3.061 -13.781 1 96.75 130 GLY A C 1
ATOM 1026 O O . GLY A 1 130 ? -11.109 -3.033 -14.789 1 96.75 130 GLY A O 1
ATOM 1027 N N . ASP A 1 131 ? -12.281 -1.94 -13.289 1 97.19 131 ASP A N 1
ATOM 1028 C CA . ASP A 1 131 ? -12.047 -0.629 -13.883 1 97.19 131 ASP A CA 1
ATOM 1029 C C . ASP A 1 131 ? -10.648 -0.115 -13.555 1 97.19 131 ASP A C 1
ATOM 1031 O O . ASP A 1 131 ? -10.469 0.63 -12.594 1 97.19 131 ASP A O 1
ATOM 1035 N N . ILE A 1 132 ? -9.695 -0.418 -14.414 1 97.75 132 ILE A N 1
ATOM 1036 C CA . ILE A 1 132 ? -8.281 -0.098 -14.211 1 97.75 132 ILE A CA 1
ATOM 1037 C C . ILE A 1 132 ? -8.086 1.416 -14.25 1 97.75 132 ILE A C 1
ATOM 1039 O O . ILE A 1 132 ? -7.293 1.963 -13.484 1 97.75 132 ILE A O 1
ATOM 1043 N N . GLU A 1 133 ? -8.758 2.027 -15.133 1 96.19 133 GLU A N 1
ATOM 1044 C CA . GLU A 1 133 ? -8.641 3.479 -15.234 1 96.19 133 GLU A CA 1
ATOM 1045 C C . GLU A 1 133 ? -9.07 4.16 -13.938 1 96.19 133 GLU A C 1
ATOM 1047 O O . GLU A 1 133 ? -8.414 5.098 -13.477 1 96.19 133 GLU A O 1
ATOM 1052 N N . ARG A 1 134 ? -10.117 3.748 -13.406 1 96.69 134 ARG A N 1
ATOM 1053 C CA . ARG A 1 134 ? -10.586 4.293 -12.133 1 96.69 134 ARG A CA 1
ATOM 1054 C C . ARG A 1 134 ? -9.594 4 -11.008 1 96.69 134 ARG A C 1
ATOM 1056 O O . ARG A 1 134 ? -9.367 4.844 -10.141 1 96.69 134 ARG A O 1
ATOM 1063 N N . LEU A 1 135 ? -9.07 2.805 -11 1 98.12 135 LEU A N 1
ATOM 1064 C CA . LEU A 1 135 ? -8.039 2.455 -10.031 1 98.12 135 LEU A CA 1
ATOM 1065 C C . LEU A 1 135 ? -6.867 3.43 -10.117 1 98.12 135 LEU A C 1
ATOM 1067 O O . LEU A 1 135 ? -6.422 3.953 -9.094 1 98.12 135 LEU A O 1
ATOM 1071 N N . GLN A 1 136 ? -6.406 3.668 -11.281 1 97.25 136 GLN A N 1
ATOM 1072 C CA . GLN A 1 136 ? -5.266 4.555 -11.477 1 97.25 136 GLN A CA 1
ATOM 1073 C C . GLN A 1 136 ? -5.605 5.988 -11.07 1 97.25 136 GLN A C 1
ATOM 1075 O O . GLN A 1 136 ? -4.777 6.691 -10.5 1 97.25 136 GLN A O 1
ATOM 1080 N N . ALA A 1 137 ? -6.809 6.402 -11.406 1 96.38 137 ALA A N 1
ATOM 1081 C CA . ALA A 1 137 ? -7.25 7.742 -11.016 1 96.38 137 ALA A CA 1
ATOM 1082 C C . ALA A 1 137 ? -7.258 7.895 -9.5 1 96.38 137 ALA A C 1
ATOM 1084 O O . ALA A 1 137 ? -6.809 8.914 -8.969 1 96.38 137 ALA A O 1
ATOM 1085 N N . LEU A 1 138 ? -7.762 6.914 -8.828 1 97.25 138 LEU A N 1
ATOM 1086 C CA . LEU A 1 138 ? -7.809 6.945 -7.367 1 97.25 138 LEU A CA 1
ATOM 1087 C C . LEU A 1 138 ? -6.398 6.945 -6.781 1 97.25 138 LEU A C 1
ATOM 1089 O O . LEU A 1 138 ? -6.133 7.633 -5.793 1 97.25 138 LEU A O 1
ATOM 1093 N N . MET A 1 139 ? -5.477 6.152 -7.375 1 98.19 139 MET A N 1
ATOM 1094 C CA . MET A 1 139 ? -4.078 6.148 -6.949 1 98.19 139 MET A CA 1
ATOM 1095 C C . MET A 1 139 ? -3.463 7.535 -7.094 1 98.19 139 MET A C 1
ATOM 1097 O O . MET A 1 139 ? -2.689 7.965 -6.238 1 98.19 139 MET A O 1
ATOM 1101 N N . ASN A 1 140 ? -3.816 8.211 -8.164 1 97.31 140 ASN A N 1
ATOM 1102 C CA . ASN A 1 140 ? -3.285 9.555 -8.383 1 97.31 140 ASN A CA 1
ATOM 1103 C C . ASN A 1 140 ? -3.758 10.531 -7.312 1 97.31 140 ASN A C 1
ATOM 1105 O O . ASN A 1 140 ? -2.967 11.312 -6.793 1 97.31 140 ASN A O 1
ATOM 1109 N N . ILE A 1 141 ? -4.949 10.445 -6.938 1 97.81 141 ILE A N 1
ATOM 1110 C CA . ILE A 1 141 ? -5.543 11.391 -6 1 97.81 141 ILE A CA 1
ATOM 1111 C C . ILE A 1 141 ? -5.078 11.07 -4.582 1 97.81 141 ILE A C 1
ATOM 1113 O O . ILE A 1 141 ? -4.57 11.945 -3.879 1 97.81 141 ILE A O 1
ATOM 1117 N N . ASN A 1 142 ? -5.203 9.844 -4.203 1 98.19 142 ASN A N 1
ATOM 1118 C CA . ASN A 1 142 ? -5.016 9.461 -2.807 1 98.19 142 ASN A CA 1
ATOM 1119 C C . ASN A 1 142 ? -3.545 9.227 -2.48 1 98.19 142 ASN A C 1
ATOM 1121 O O . ASN A 1 142 ? -3.162 9.188 -1.31 1 98.19 142 ASN A O 1
ATOM 1125 N N . PHE A 1 143 ? -2.736 9.031 -3.463 1 98.81 143 PHE A N 1
ATOM 1126 C CA . PHE A 1 143 ? -1.362 8.617 -3.201 1 98.81 143 PHE A CA 1
ATOM 1127 C C . PHE A 1 143 ? -0.377 9.539 -3.918 1 98.81 143 PHE A C 1
ATOM 1129 O O . PHE A 1 143 ? 0.32 10.328 -3.277 1 98.81 143 PHE A O 1
ATOM 1136 N N . VAL A 1 144 ? -0.403 9.555 -5.234 1 98.69 144 VAL A N 1
ATOM 1137 C CA . VAL A 1 144 ? 0.615 10.258 -6.004 1 98.69 144 VAL A CA 1
ATOM 1138 C C . VAL A 1 144 ? 0.574 11.75 -5.672 1 98.69 144 VAL A C 1
ATOM 1140 O O . VAL A 1 144 ? 1.618 12.398 -5.562 1 98.69 144 VAL A O 1
ATOM 1143 N N . SER A 1 145 ? -0.583 12.281 -5.535 1 98.38 145 SER A N 1
ATOM 1144 C CA . SER A 1 145 ? -0.708 13.695 -5.203 1 98.38 145 SER A CA 1
ATOM 1145 C C . SER A 1 145 ? -0.078 14.008 -3.852 1 98.38 145 SER A C 1
ATOM 1147 O O . SER A 1 145 ? 0.54 15.055 -3.672 1 98.38 145 SER A O 1
ATOM 1149 N N . TYR A 1 146 ? -0.258 13.117 -2.828 1 98.69 146 TYR A N 1
ATOM 1150 C CA . TYR A 1 146 ? 0.385 13.266 -1.527 1 98.69 146 TYR A CA 1
ATOM 1151 C C . TYR A 1 146 ? 1.902 13.305 -1.671 1 98.69 146 TYR A C 1
ATOM 1153 O O . TYR A 1 146 ? 2.566 14.164 -1.082 1 98.69 146 TYR A O 1
ATOM 1161 N N . VAL A 1 147 ? 2.4 12.352 -2.439 1 98.69 147 VAL A N 1
ATOM 1162 C CA . VAL A 1 147 ? 3.842 12.242 -2.646 1 98.69 147 VAL A CA 1
ATOM 1163 C C . VAL A 1 147 ? 4.371 13.531 -3.277 1 98.69 147 VAL A C 1
ATOM 1165 O O . VAL A 1 147 ? 5.387 14.07 -2.836 1 98.69 147 VAL A O 1
ATOM 1168 N N . ASN A 1 148 ? 3.705 13.977 -4.27 1 98.38 148 ASN A N 1
ATOM 1169 C CA . ASN A 1 148 ? 4.133 15.18 -4.977 1 98.38 148 ASN A CA 1
ATOM 1170 C C . ASN A 1 148 ? 4.141 16.391 -4.055 1 98.38 148 ASN A C 1
ATOM 1172 O O . ASN A 1 148 ? 5.113 17.141 -4.023 1 98.38 148 ASN A O 1
ATOM 1176 N N . LEU A 1 149 ? 3.094 16.578 -3.305 1 98.62 149 LEU A N 1
ATOM 1177 C CA . LEU A 1 149 ? 2.967 17.734 -2.416 1 98.62 149 LEU A CA 1
ATOM 1178 C C . LEU A 1 149 ? 4.004 17.672 -1.297 1 98.62 149 LEU A C 1
ATOM 1180 O O . LEU A 1 149 ? 4.656 18.672 -0.992 1 98.62 149 LEU A O 1
ATOM 1184 N N . ALA A 1 150 ? 4.121 16.484 -0.676 1 98.62 150 ALA A N 1
ATOM 1185 C CA . ALA A 1 150 ? 5.117 16.328 0.38 1 98.62 150 ALA A CA 1
ATOM 1186 C C . ALA A 1 150 ? 6.52 16.641 -0.132 1 98.62 150 ALA A C 1
ATOM 1188 O O . ALA A 1 150 ? 7.281 17.359 0.529 1 98.62 150 ALA A O 1
ATOM 1189 N N . THR A 1 151 ? 6.812 16.141 -1.324 1 98.19 151 THR A N 1
ATOM 1190 C CA . THR A 1 151 ? 8.133 16.328 -1.917 1 98.19 151 THR A CA 1
ATOM 1191 C C . THR A 1 151 ? 8.391 17.812 -2.197 1 98.19 151 THR A C 1
ATOM 1193 O O . THR A 1 151 ? 9.445 18.328 -1.836 1 98.19 151 THR A O 1
ATOM 1196 N N . LYS A 1 152 ? 7.465 18.453 -2.762 1 97.94 152 LYS A N 1
ATOM 1197 C CA . LYS A 1 152 ? 7.633 19.844 -3.17 1 97.94 152 LYS A CA 1
ATOM 1198 C C . LYS A 1 152 ? 7.66 20.766 -1.959 1 97.94 152 LYS A C 1
ATOM 1200 O O . LYS A 1 152 ? 8.203 21.875 -2.029 1 97.94 152 LYS A O 1
ATOM 1205 N N . ALA A 1 153 ? 7.098 20.344 -0.859 1 98.5 153 ALA A N 1
ATOM 1206 C CA . ALA A 1 153 ? 7.016 21.188 0.333 1 98.5 153 ALA A CA 1
ATOM 1207 C C . ALA A 1 153 ? 8.289 21.078 1.165 1 98.5 153 ALA A C 1
ATOM 1209 O O . ALA A 1 153 ? 8.523 21.906 2.057 1 98.5 153 ALA A O 1
ATOM 1210 N N . LEU A 1 154 ? 9.125 20.078 0.92 1 98.25 154 LEU A N 1
ATOM 1211 C CA . LEU A 1 154 ? 10.25 19.75 1.789 1 98.25 154 LEU A CA 1
ATOM 1212 C C . LEU A 1 154 ? 11.195 20.938 1.925 1 98.25 154 LEU A C 1
ATOM 1214 O O . LEU A 1 154 ? 11.609 21.297 3.033 1 98.25 154 LEU A O 1
ATOM 1218 N N . PRO A 1 155 ? 11.523 21.625 0.793 1 97.19 155 PRO A N 1
ATOM 1219 C CA . PRO A 1 155 ? 12.461 22.75 0.946 1 97.19 155 PRO A CA 1
ATOM 1220 C C . PRO A 1 155 ? 11.922 23.844 1.867 1 97.19 155 PRO A C 1
ATOM 1222 O O . PRO A 1 155 ? 12.664 24.391 2.691 1 97.19 155 PRO A O 1
ATOM 1225 N N . MET A 1 156 ? 10.695 24.141 1.78 1 97.75 156 MET A N 1
ATOM 1226 C CA . MET A 1 156 ? 10.086 25.172 2.615 1 97.75 156 MET A CA 1
ATOM 1227 C C . MET A 1 156 ? 9.953 24.703 4.059 1 97.75 156 MET A C 1
ATOM 1229 O O . MET A 1 156 ? 10.203 25.469 4.992 1 97.75 156 MET A O 1
ATOM 1233 N N . LEU A 1 157 ? 9.586 23.484 4.25 1 98.56 157 LEU A N 1
ATOM 1234 C CA . LEU A 1 157 ? 9.398 22.922 5.586 1 98.56 157 LEU A CA 1
ATOM 1235 C C . LEU A 1 157 ? 10.727 22.766 6.305 1 98.56 157 LEU A C 1
ATOM 1237 O O . LEU A 1 157 ? 10.797 22.875 7.531 1 98.56 157 LEU A O 1
ATOM 1241 N N . SER A 1 158 ? 11.75 22.453 5.559 1 97.69 158 SER A N 1
ATOM 1242 C CA . SER A 1 158 ? 13.062 22.25 6.168 1 97.69 158 SER A CA 1
ATOM 1243 C C . SER A 1 158 ? 13.57 23.547 6.801 1 97.69 158 SER A C 1
ATOM 1245 O O . SER A 1 158 ? 14.297 23.516 7.797 1 97.69 158 SER A O 1
ATOM 1247 N N . LYS A 1 159 ? 13.18 24.688 6.305 1 97.12 159 LYS A N 1
ATOM 1248 C CA . LYS A 1 159 ? 13.609 25.984 6.82 1 97.12 159 LYS A CA 1
ATOM 1249 C C . LYS A 1 159 ? 12.961 26.281 8.172 1 97.12 159 LYS A C 1
ATOM 1251 O O . LYS A 1 159 ? 13.523 27.016 8.984 1 97.12 159 LYS A O 1
ATOM 1256 N N . SER A 1 160 ? 11.844 25.719 8.438 1 96.94 160 SER A N 1
ATOM 1257 C CA . SER A 1 160 ? 11.102 26 9.656 1 96.94 160 SER A CA 1
ATOM 1258 C C . SER A 1 160 ? 11.141 24.828 10.625 1 96.94 160 SER A C 1
ATOM 1260 O O . SER A 1 160 ? 10.5 24.859 11.68 1 96.94 160 SER A O 1
ATOM 1262 N N . ASN A 1 161 ? 11.883 23.781 10.273 1 96.06 161 ASN A N 1
ATOM 1263 C CA . ASN A 1 161 ? 11.758 22.531 11.031 1 96.06 161 ASN A CA 1
ATOM 1264 C C . ASN A 1 161 ? 10.297 22.109 11.164 1 96.06 161 ASN A C 1
ATOM 1266 O O . ASN A 1 161 ? 9.836 21.797 12.266 1 96.06 161 ASN A O 1
ATOM 1270 N N . GLY A 1 162 ? 9.656 22.172 10.031 1 98.06 162 GLY A N 1
ATOM 1271 C CA . GLY A 1 162 ? 8.219 21.969 9.977 1 98.06 162 GLY A CA 1
ATOM 1272 C C . GLY A 1 162 ? 7.812 20.516 10.031 1 98.06 162 GLY A C 1
ATOM 1273 O O . GLY A 1 162 ? 8.641 19.641 10.336 1 98.06 162 GLY A O 1
ATOM 1274 N N . SER A 1 163 ? 6.461 20.281 9.875 1 98.12 163 SER A N 1
ATOM 1275 C CA . SER A 1 163 ? 5.887 18.938 10.016 1 98.12 163 SER A CA 1
ATOM 1276 C C . SER A 1 163 ? 4.871 18.656 8.914 1 98.12 163 SER A C 1
ATOM 1278 O O . SER A 1 163 ? 4.137 19.547 8.492 1 98.12 163 SER A O 1
ATOM 1280 N N . ILE A 1 164 ? 4.926 17.453 8.438 1 98.88 164 ILE A N 1
ATOM 1281 C CA . ILE A 1 164 ? 3.908 16.953 7.52 1 98.88 164 ILE A CA 1
ATOM 1282 C C . ILE A 1 164 ? 3.004 15.953 8.242 1 98.88 164 ILE A C 1
ATOM 1284 O O . ILE A 1 164 ? 3.48 14.953 8.789 1 98.88 164 ILE A O 1
ATOM 1288 N N . ALA A 1 165 ? 1.757 16.281 8.359 1 98.81 165 ALA A N 1
ATOM 1289 C CA . ALA A 1 165 ? 0.741 15.328 8.805 1 98.81 165 ALA A CA 1
ATOM 1290 C C . ALA A 1 165 ? 0.091 14.617 7.625 1 98.81 165 ALA A C 1
ATOM 1292 O O . ALA A 1 165 ? -0.555 15.258 6.789 1 98.81 165 ALA A O 1
ATOM 1293 N N . VAL A 1 166 ? 0.276 13.344 7.547 1 98.81 166 VAL A N 1
ATOM 1294 C CA . VAL A 1 166 ? -0.298 12.539 6.473 1 98.81 166 VAL A CA 1
ATOM 1295 C C . VAL A 1 166 ? -1.498 11.758 6.996 1 98.81 166 VAL A C 1
ATOM 1297 O O . VAL A 1 166 ? -1.334 10.766 7.715 1 98.81 166 VAL A O 1
ATOM 1300 N N . VAL A 1 167 ? -2.664 12.203 6.598 1 98.06 167 VAL A N 1
ATOM 1301 C CA . VAL A 1 167 ? -3.885 11.539 7.043 1 98.06 167 VAL A CA 1
ATOM 1302 C C . VAL A 1 167 ? -4.176 10.336 6.152 1 98.06 167 VAL A C 1
ATOM 1304 O O . VAL A 1 167 ? -4.5 10.492 4.973 1 98.06 167 VAL A O 1
ATOM 1307 N N . SER A 1 168 ? -3.961 9.188 6.711 1 97.81 168 SER A N 1
ATOM 1308 C CA . SER A 1 168 ? -4.305 7.922 6.066 1 97.81 168 SER A CA 1
ATOM 1309 C C . SER A 1 168 ? -5.535 7.285 6.707 1 97.81 168 SER A C 1
ATOM 1311 O O . SER A 1 168 ? -6.441 7.992 7.156 1 97.81 168 SER A O 1
ATOM 1313 N N . SER A 1 169 ? -5.668 6.02 6.633 1 95.31 169 SER A N 1
ATOM 1314 C CA . SER A 1 169 ? -6.852 5.305 7.094 1 95.31 169 SER A CA 1
ATOM 1315 C C . SER A 1 169 ? -6.488 3.943 7.672 1 95.31 169 SER A C 1
ATOM 1317 O O . SER A 1 169 ? -5.418 3.408 7.387 1 95.31 169 SER A O 1
ATOM 1319 N N . SER A 1 170 ? -7.383 3.475 8.5 1 94.56 170 SER A N 1
ATOM 1320 C CA . SER A 1 170 ? -7.25 2.09 8.938 1 94.56 170 SER A CA 1
ATOM 1321 C C . SER A 1 170 ? -7.293 1.129 7.754 1 94.56 170 SER A C 1
ATOM 1323 O O . SER A 1 170 ? -6.707 0.046 7.805 1 94.56 170 SER A O 1
ATOM 1325 N N . SER A 1 171 ? -7.902 1.542 6.66 1 96 171 SER A N 1
ATOM 1326 C CA . SER A 1 171 ? -7.961 0.732 5.449 1 96 171 SER A CA 1
ATOM 1327 C C . SER A 1 171 ? -6.59 0.611 4.793 1 96 171 SER A C 1
ATOM 1329 O O . SER A 1 171 ? -6.383 -0.234 3.92 1 96 171 SER A O 1
ATOM 1331 N N . GLY A 1 172 ? -5.645 1.451 5.219 1 97.81 172 GLY A N 1
ATOM 1332 C CA . GLY A 1 172 ? -4.273 1.335 4.754 1 97.81 172 GLY A CA 1
ATOM 1333 C C . GLY A 1 172 ? -3.477 0.285 5.504 1 97.81 172 GLY A C 1
ATOM 1334 O O . GLY A 1 172 ? -2.314 0.027 5.176 1 97.81 172 GLY A O 1
ATOM 1335 N N . LEU A 1 173 ? -4.141 -0.312 6.516 1 97.56 173 LEU A N 1
ATOM 1336 C CA . LEU A 1 173 ? -3.535 -1.371 7.316 1 97.56 173 LEU A CA 1
ATOM 1337 C C . LEU A 1 173 ? -4.188 -2.717 7.02 1 97.56 173 LEU A C 1
ATOM 1339 O O . LEU A 1 173 ? -3.498 -3.721 6.836 1 97.56 173 LEU A O 1
ATOM 1343 N N . VAL A 1 174 ? -5.457 -2.697 7.004 1 96.69 174 VAL A N 1
ATOM 1344 C CA . VAL A 1 174 ? -6.273 -3.867 6.684 1 96.69 174 VAL A CA 1
ATOM 1345 C C . VAL A 1 174 ? -7.273 -3.516 5.586 1 96.69 174 VAL A C 1
ATOM 1347 O O . VAL A 1 174 ? -8.094 -2.607 5.746 1 96.69 174 VAL A O 1
ATOM 1350 N N . SER A 1 175 ? -7.145 -4.246 4.535 1 96.94 175 SER A N 1
ATOM 1351 C CA . SER A 1 175 ? -8 -3.941 3.395 1 96.94 175 SER A CA 1
ATOM 1352 C C . SER A 1 175 ? -9.469 -4.223 3.717 1 96.94 175 SER A C 1
ATOM 1354 O O . SER A 1 175 ? -9.781 -5.184 4.422 1 96.94 175 SER A O 1
ATOM 1356 N N . VAL A 1 176 ? -10.344 -3.426 3.166 1 94.31 176 VAL A N 1
ATOM 1357 C CA . VAL A 1 176 ? -11.781 -3.525 3.391 1 94.31 176 VAL A CA 1
ATOM 1358 C C . VAL A 1 176 ? -12.5 -3.783 2.066 1 94.31 176 VAL A C 1
ATOM 1360 O O . VAL A 1 176 ? -12.273 -3.072 1.084 1 94.31 176 VAL A O 1
ATOM 1363 N N . PRO A 1 177 ? -13.352 -4.812 2.051 1 95.44 177 PRO A N 1
ATOM 1364 C CA . PRO A 1 177 ? -14.141 -5.02 0.835 1 95.44 177 PRO A CA 1
ATOM 1365 C C . PRO A 1 177 ? -15.023 -3.822 0.499 1 95.44 177 PRO A C 1
ATOM 1367 O O . PRO A 1 177 ? -15.438 -3.086 1.396 1 95.44 177 PRO A O 1
ATOM 1370 N N . ALA A 1 178 ? -15.281 -3.598 -0.803 1 95.19 178 ALA A N 1
ATOM 1371 C CA . ALA A 1 178 ? -16.156 -2.561 -1.348 1 95.19 178 ALA A CA 1
ATOM 1372 C C . ALA A 1 178 ? -15.422 -1.223 -1.438 1 95.19 178 ALA A C 1
ATOM 1374 O O . ALA A 1 178 ? -15.984 -0.235 -1.922 1 95.19 178 ALA A O 1
ATOM 1375 N N . VAL A 1 179 ? -14.227 -1.119 -0.965 1 95.62 179 VAL A N 1
ATOM 1376 C CA . VAL A 1 179 ? -13.406 0.073 -1.165 1 95.62 179 VAL A CA 1
ATOM 1377 C C . VAL A 1 179 ? -11.961 -0.333 -1.463 1 95.62 179 VAL A C 1
ATOM 1379 O O . VAL A 1 179 ? -11.023 0.318 -1.005 1 95.62 179 VAL A O 1
ATOM 1382 N N . ILE A 1 180 ? -11.711 -1.365 -2.15 1 97.5 180 ILE A N 1
ATOM 1383 C CA . ILE A 1 180 ? -10.422 -2.02 -2.344 1 97.5 180 ILE A CA 1
ATOM 1384 C C . ILE A 1 180 ? -9.445 -1.051 -3.006 1 97.5 180 ILE A C 1
ATOM 1386 O O . ILE A 1 180 ? -8.289 -0.947 -2.594 1 97.5 180 ILE A O 1
ATOM 1390 N N . PRO A 1 181 ? -9.867 -0.296 -4.078 1 98.25 181 PRO A N 1
ATOM 1391 C CA . PRO A 1 181 ? -8.914 0.657 -4.656 1 98.25 181 PRO A CA 1
ATOM 1392 C C . PRO A 1 181 ? -8.469 1.722 -3.656 1 98.25 181 PRO A C 1
ATOM 1394 O O . PRO A 1 181 ? -7.297 2.105 -3.639 1 98.25 181 PRO A O 1
ATOM 1397 N N . TYR A 1 182 ? -9.391 2.188 -2.83 1 97.38 182 TYR A N 1
ATOM 1398 C CA . TYR A 1 182 ? -9.062 3.129 -1.767 1 97.38 182 TYR A CA 1
ATOM 1399 C C . TYR A 1 182 ? -8.07 2.514 -0.784 1 97.38 182 TYR A C 1
ATOM 1401 O O . TYR A 1 182 ? -7.059 3.133 -0.445 1 97.38 182 TYR A O 1
ATOM 1409 N N . SER A 1 183 ? -8.352 1.263 -0.342 1 97.88 183 SER A N 1
ATOM 1410 C CA . SER A 1 183 ? -7.453 0.562 0.571 1 97.88 183 SER A CA 1
ATOM 1411 C C . SER A 1 183 ? -6.051 0.433 -0.019 1 97.88 183 SER A C 1
ATOM 1413 O O . SER A 1 183 ? -5.059 0.683 0.666 1 97.88 183 SER A O 1
ATOM 1415 N N . ALA A 1 184 ? -6.004 0.078 -1.255 1 98.81 184 ALA A N 1
ATOM 1416 C CA . ALA A 1 184 ? -4.715 -0.066 -1.927 1 98.81 184 ALA A CA 1
ATOM 1417 C C . ALA A 1 184 ? -3.953 1.257 -1.941 1 98.81 184 ALA A C 1
ATOM 1419 O O . ALA A 1 184 ? -2.744 1.286 -1.702 1 98.81 184 ALA A O 1
ATOM 1420 N N . SER A 1 185 ? -4.625 2.346 -2.24 1 98.69 185 SER A N 1
ATOM 1421 C CA . SER A 1 185 ? -3.984 3.656 -2.301 1 98.69 185 SER A CA 1
ATOM 1422 C C . SER A 1 185 ? -3.428 4.062 -0.94 1 98.69 185 SER A C 1
ATOM 1424 O O . SER A 1 185 ? -2.34 4.637 -0.854 1 98.69 185 SER A O 1
ATOM 1426 N N . LYS A 1 186 ? -4.184 3.787 0.084 1 98.62 186 LYS A N 1
ATOM 1427 C CA . LYS A 1 186 ? -3.734 4.148 1.425 1 98.62 186 LYS A CA 1
ATOM 1428 C C . LYS A 1 186 ? -2.602 3.236 1.889 1 98.62 186 LYS A C 1
ATOM 1430 O O . LYS A 1 186 ? -1.707 3.67 2.617 1 98.62 186 LYS A O 1
ATOM 1435 N N . HIS A 1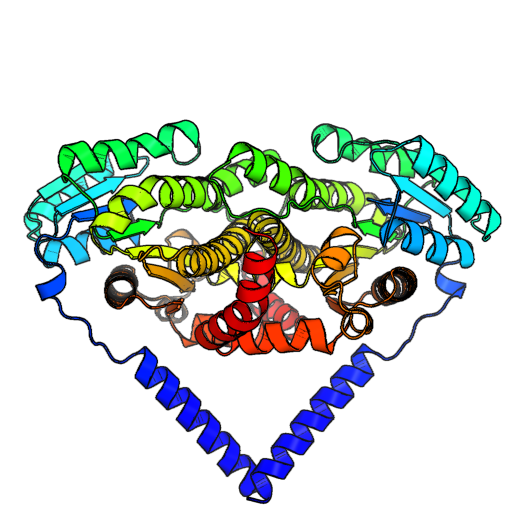 187 ? -2.6 1.966 1.439 1 98.81 187 HIS A N 1
ATOM 1436 C CA . HIS A 1 187 ? -1.441 1.107 1.664 1 98.81 187 HIS A CA 1
ATOM 1437 C C . HIS A 1 187 ? -0.191 1.687 1.012 1 98.81 187 HIS A C 1
ATOM 1439 O O . HIS A 1 187 ? 0.865 1.764 1.644 1 98.81 187 HIS A O 1
ATOM 1445 N N . ALA A 1 188 ? -0.349 2.047 -0.207 1 98.94 188 ALA A N 1
ATOM 1446 C CA . ALA A 1 188 ? 0.776 2.641 -0.924 1 98.94 188 ALA A CA 1
ATOM 1447 C C . ALA A 1 188 ? 1.29 3.885 -0.207 1 98.94 188 ALA A C 1
ATOM 1449 O O . ALA A 1 188 ? 2.5 4.07 -0.059 1 98.94 188 ALA A O 1
ATOM 1450 N N . LEU A 1 189 ? 0.357 4.68 0.205 1 98.88 189 LEU A N 1
ATOM 1451 C CA . LEU A 1 189 ? 0.688 5.922 0.897 1 98.88 189 LEU A CA 1
ATOM 1452 C C . LEU A 1 189 ? 1.491 5.641 2.162 1 98.88 189 LEU A C 1
ATOM 1454 O O . LEU A 1 189 ? 2.539 6.254 2.387 1 98.88 189 LEU A O 1
ATOM 1458 N N . ASN A 1 190 ? 1.005 4.727 2.975 1 98.75 190 ASN A N 1
ATOM 1459 C CA . ASN A 1 190 ? 1.701 4.367 4.203 1 98.75 190 ASN A CA 1
ATOM 1460 C C . ASN A 1 190 ? 3.129 3.904 3.926 1 98.75 190 ASN A C 1
ATOM 1462 O O . ASN A 1 190 ? 4.074 4.371 4.566 1 98.75 190 ASN A O 1
ATOM 1466 N N . GLY A 1 191 ? 3.246 2.986 2.965 1 98.69 191 GLY A N 1
ATOM 1467 C CA . GLY A 1 191 ? 4.562 2.465 2.629 1 98.69 191 GLY A CA 1
ATOM 1468 C C . GLY A 1 191 ? 5.531 3.539 2.17 1 98.69 191 GLY A C 1
ATOM 1469 O O . GLY A 1 191 ? 6.691 3.551 2.584 1 98.69 191 GLY A O 1
ATOM 1470 N N . PHE A 1 192 ? 5.078 4.434 1.382 1 98.88 192 PHE A N 1
ATOM 1471 C CA . PHE A 1 192 ? 5.941 5.48 0.852 1 98.88 192 PHE A CA 1
ATOM 1472 C C . PHE A 1 192 ? 6.383 6.43 1.96 1 98.88 192 PHE A C 1
ATOM 1474 O O . PHE A 1 192 ? 7.57 6.742 2.084 1 98.88 192 PHE A O 1
ATOM 1481 N N . ILE A 1 193 ? 5.43 6.855 2.721 1 98.69 193 ILE A N 1
ATOM 1482 C CA . ILE A 1 193 ? 5.668 7.906 3.703 1 98.69 193 ILE A CA 1
ATOM 1483 C C . ILE A 1 193 ? 6.602 7.387 4.797 1 98.69 193 ILE A C 1
ATOM 1485 O O . ILE A 1 193 ? 7.457 8.125 5.293 1 98.69 193 ILE A O 1
ATOM 1489 N N . GLU A 1 194 ? 6.438 6.203 5.18 1 98.25 194 GLU A N 1
ATOM 1490 C CA . GLU A 1 194 ? 7.332 5.617 6.176 1 98.25 194 GLU A CA 1
ATOM 1491 C C . GLU A 1 194 ? 8.758 5.516 5.641 1 98.25 194 GLU A C 1
ATOM 1493 O O . GLU A 1 194 ? 9.719 5.762 6.375 1 98.25 194 GLU A O 1
ATOM 1498 N N . GLY A 1 195 ? 8.883 5.121 4.395 1 98.12 195 GLY A N 1
ATOM 1499 C CA . GLY A 1 195 ? 10.195 5.121 3.773 1 98.12 195 GLY A CA 1
ATOM 1500 C C . GLY A 1 195 ? 10.797 6.512 3.656 1 98.12 195 GLY A C 1
ATOM 1501 O O . GLY A 1 195 ? 11.992 6.695 3.891 1 98.12 195 GLY A O 1
ATOM 1502 N N . LEU A 1 196 ? 9.992 7.441 3.297 1 98.56 196 LEU A N 1
ATOM 1503 C CA . LEU A 1 196 ? 10.453 8.82 3.146 1 98.56 196 LEU A CA 1
ATOM 1504 C C . LEU A 1 196 ? 10.984 9.359 4.469 1 98.56 196 LEU A C 1
ATOM 1506 O O . LEU A 1 196 ? 12.016 10.031 4.5 1 98.56 196 LEU A O 1
ATOM 1510 N N . ARG A 1 197 ? 10.266 9.109 5.52 1 98.06 197 ARG A N 1
ATOM 1511 C CA . ARG A 1 197 ? 10.695 9.539 6.844 1 98.06 197 ARG A CA 1
ATOM 1512 C C . ARG A 1 197 ? 12.109 9.039 7.148 1 98.06 197 ARG A C 1
ATOM 1514 O O . ARG A 1 197 ? 12.945 9.805 7.629 1 98.06 197 ARG A O 1
ATOM 1521 N N . LEU A 1 198 ? 12.375 7.801 6.855 1 97.75 198 LEU A N 1
ATOM 1522 C CA . LEU A 1 198 ? 13.688 7.203 7.09 1 97.75 198 LEU A CA 1
ATOM 1523 C C . LEU A 1 198 ? 14.75 7.875 6.227 1 97.75 198 LEU A C 1
ATOM 1525 O O . LEU A 1 198 ? 15.867 8.133 6.691 1 97.75 198 LEU A O 1
ATOM 1529 N N . GLU A 1 199 ? 14.414 8.133 4.996 1 98.12 199 GLU A N 1
ATOM 1530 C CA . GLU A 1 199 ? 15.398 8.75 4.105 1 98.12 199 GLU A CA 1
ATOM 1531 C C . GLU A 1 199 ? 15.703 10.18 4.531 1 98.12 199 GLU A C 1
ATOM 1533 O O . GLU A 1 199 ? 16.844 10.633 4.43 1 98.12 199 GLU A O 1
ATOM 1538 N N . LEU A 1 200 ? 14.703 10.906 4.973 1 98.19 200 LEU A N 1
ATOM 1539 C CA . LEU A 1 200 ? 14.953 12.25 5.484 1 98.19 200 LEU A CA 1
ATOM 1540 C C . LEU A 1 200 ? 15.898 12.211 6.684 1 98.19 200 LEU A C 1
ATOM 1542 O O . LEU A 1 200 ? 16.797 13.039 6.785 1 98.19 200 LEU A O 1
ATOM 1546 N N . GLU A 1 201 ? 15.625 11.312 7.543 1 97.38 201 GLU A N 1
ATOM 1547 C CA . GLU A 1 201 ? 16.531 11.125 8.68 1 97.38 201 GLU A CA 1
ATOM 1548 C C . GLU A 1 201 ? 17.953 10.852 8.211 1 97.38 201 GLU A C 1
ATOM 1550 O O . GLU A 1 201 ? 18.906 11.453 8.711 1 97.38 201 GLU A O 1
ATOM 1555 N N . TYR A 1 202 ? 18.047 9.961 7.242 1 97.5 202 TYR A N 1
ATOM 1556 C CA . TYR A 1 202 ? 19.359 9.586 6.707 1 97.5 202 TYR A CA 1
ATOM 1557 C C . TYR A 1 202 ? 20.078 10.797 6.133 1 97.5 202 TYR A C 1
ATOM 1559 O O . TYR A 1 202 ? 21.297 10.945 6.316 1 97.5 202 TYR A O 1
ATOM 1567 N N . MET A 1 203 ? 19.328 11.656 5.48 1 97 203 MET A N 1
ATOM 1568 C CA . MET A 1 203 ? 19.906 12.805 4.781 1 97 203 MET A CA 1
ATOM 1569 C C . MET A 1 203 ? 20.094 13.984 5.73 1 97 203 MET A C 1
ATOM 1571 O O . MET A 1 203 ? 20.594 15.031 5.332 1 97 203 MET A O 1
ATOM 1575 N N . GLY A 1 204 ? 19.578 13.875 6.926 1 96.44 204 GLY A N 1
ATOM 1576 C CA . GLY A 1 204 ? 19.719 14.938 7.906 1 96.44 204 GLY A CA 1
ATOM 1577 C C . GLY A 1 204 ? 18.766 16.094 7.676 1 96.44 204 GLY A C 1
ATOM 1578 O O . GLY A 1 204 ? 19.062 17.234 8.008 1 96.44 204 GLY A O 1
ATOM 1579 N N . ILE A 1 205 ? 17.703 15.805 7.012 1 96.88 205 ILE A N 1
ATOM 1580 C CA . ILE A 1 205 ? 16.656 16.812 6.785 1 96.88 205 ILE A CA 1
ATOM 1581 C C . ILE A 1 205 ? 15.664 16.781 7.945 1 96.88 205 ILE A C 1
ATOM 1583 O O . ILE A 1 205 ? 15.016 15.766 8.195 1 96.88 205 ILE A O 1
ATOM 1587 N N . ASP A 1 206 ? 15.531 17.891 8.594 1 95.75 206 ASP A N 1
ATOM 1588 C CA . ASP A 1 206 ? 14.758 17.969 9.828 1 95.75 206 ASP A CA 1
ATOM 1589 C C . ASP A 1 206 ? 13.305 18.344 9.539 1 95.75 206 ASP A C 1
ATOM 1591 O O . ASP A 1 206 ? 12.875 19.453 9.875 1 95.75 206 ASP A O 1
ATOM 1595 N N . VAL A 1 207 ? 12.602 17.609 8.969 1 98.38 207 VAL A N 1
ATOM 1596 C CA . VAL A 1 207 ? 11.164 17.703 8.758 1 98.38 207 VAL A CA 1
ATOM 1597 C C . VAL A 1 207 ? 10.469 16.484 9.336 1 98.38 207 VAL A C 1
ATOM 1599 O O . VAL A 1 207 ? 10.797 15.344 8.984 1 98.38 207 VAL A O 1
ATOM 1602 N N . ALA A 1 208 ? 9.57 16.703 10.258 1 98 208 ALA A N 1
ATOM 1603 C CA . ALA A 1 208 ? 8.844 15.586 10.867 1 98 208 ALA A CA 1
ATOM 1604 C C . ALA A 1 208 ? 7.703 15.117 9.977 1 98 208 ALA A C 1
ATOM 1606 O O . ALA A 1 208 ? 7.023 15.93 9.344 1 98 208 ALA A O 1
ATOM 1607 N N . ILE A 1 209 ? 7.57 13.844 9.898 1 98.56 209 ILE A N 1
ATOM 1608 C CA . ILE A 1 209 ? 6.438 13.258 9.188 1 98.56 209 ILE A CA 1
ATOM 1609 C C . ILE A 1 209 ? 5.625 12.383 10.141 1 98.56 209 ILE A C 1
ATOM 1611 O O . ILE A 1 209 ? 6.148 11.422 10.703 1 98.56 209 ILE A O 1
ATOM 1615 N N . THR A 1 210 ? 4.375 12.75 10.312 1 98.19 210 THR A N 1
ATOM 1616 C CA . THR A 1 210 ? 3.463 11.992 11.156 1 98.19 210 THR A CA 1
ATOM 1617 C C . THR A 1 210 ? 2.41 11.281 10.312 1 98.19 210 THR A C 1
ATOM 1619 O O . THR A 1 210 ? 1.698 11.914 9.531 1 98.19 210 THR A O 1
ATOM 1622 N N . LEU A 1 211 ? 2.418 9.977 10.414 1 98.44 211 LEU A N 1
ATOM 1623 C CA . LEU A 1 211 ? 1.377 9.18 9.781 1 98.44 211 LEU A CA 1
ATOM 1624 C C . LEU A 1 211 ? 0.163 9.039 10.688 1 98.44 211 LEU A C 1
ATOM 1626 O O . LEU A 1 211 ? 0.285 8.562 11.82 1 98.44 211 LEU A O 1
ATOM 1630 N N . LEU A 1 212 ? -0.998 9.539 10.258 1 97.5 212 LEU A N 1
ATOM 1631 C CA . LEU A 1 212 ? -2.238 9.461 11.023 1 97.5 212 LEU A CA 1
ATOM 1632 C C . LEU A 1 212 ? -3.152 8.375 10.461 1 97.5 212 LEU A C 1
ATOM 1634 O O . LEU A 1 212 ? -3.617 8.477 9.32 1 97.5 212 LEU A O 1
ATOM 1638 N N . LEU A 1 213 ? -3.344 7.371 11.219 1 96.81 213 LEU A N 1
ATOM 1639 C CA . LEU A 1 213 ? -4.238 6.281 10.852 1 96.81 213 LEU A CA 1
ATOM 1640 C C . LEU A 1 213 ? -5.602 6.449 11.508 1 96.81 213 LEU A C 1
ATOM 1642 O O . LEU A 1 213 ? -5.746 6.219 12.711 1 96.81 213 LEU A O 1
ATOM 1646 N N . ILE A 1 214 ? -6.566 6.84 10.672 1 94.69 214 ILE A N 1
ATOM 1647 C CA . ILE A 1 214 ? -7.895 7.188 11.164 1 94.69 214 ILE A CA 1
ATOM 1648 C C . ILE A 1 214 ? -8.883 6.082 10.812 1 94.69 214 ILE A C 1
ATOM 1650 O O . ILE A 1 214 ? -8.867 5.555 9.695 1 94.69 214 ILE A O 1
ATOM 1654 N N . GLY A 1 215 ? -9.641 5.566 11.734 1 88.56 215 GLY A N 1
ATOM 1655 C CA . GLY A 1 215 ? -10.656 4.547 11.531 1 88.56 215 GLY A CA 1
ATOM 1656 C C . GLY A 1 215 ? -12.07 5.09 11.633 1 88.56 215 GLY A C 1
ATOM 1657 O O . GLY A 1 215 ? -12.344 5.992 12.43 1 88.56 215 GLY A O 1
ATOM 1658 N N . GLY A 1 216 ? -13.18 4.367 10.953 1 63.78 216 GLY A N 1
ATOM 1659 C CA . GLY A 1 216 ? -14.609 4.434 11.203 1 63.78 216 GLY A CA 1
ATOM 1660 C C . GLY A 1 216 ? -15.141 5.852 11.234 1 63.78 216 GLY A C 1
ATOM 1661 O O . GLY A 1 216 ? -16 6.184 12.047 1 63.78 216 GLY A O 1
ATOM 1662 N N . VAL A 1 217 ? -14.469 6.859 10.891 1 52 217 VAL A N 1
ATOM 1663 C CA . VAL A 1 217 ? -15.094 8.156 11.117 1 52 217 VAL A CA 1
ATOM 1664 C C . VAL A 1 217 ? -16.203 8.383 10.094 1 52 217 VAL A C 1
ATOM 1666 O O . VAL A 1 217 ? -16.062 8.016 8.93 1 52 217 VAL A O 1
ATOM 1669 N N . SER A 1 218 ? -17.453 8.383 10.578 1 43.06 218 SER A N 1
ATOM 1670 C CA . SER A 1 218 ? -18.734 8.57 9.906 1 43.06 218 SER A CA 1
ATOM 1671 C C . SER A 1 218 ? -18.609 9.547 8.742 1 43.06 218 SER A C 1
ATOM 1673 O O . SER A 1 218 ? -18.406 10.742 8.953 1 43.06 218 SER A O 1
ATOM 1675 N N . THR A 1 219 ? -17.797 9.227 7.77 1 42 219 THR A N 1
ATOM 1676 C CA . THR A 1 219 ? -18.188 10.141 6.699 1 42 219 THR A CA 1
ATOM 1677 C C . THR A 1 219 ? -19.609 9.859 6.246 1 42 219 THR A C 1
ATOM 1679 O O . THR A 1 219 ? -20.172 8.805 6.551 1 42 219 THR A O 1
ATOM 1682 N N . ASP A 1 220 ? -20.344 10.711 5.785 1 41.03 220 ASP A N 1
ATOM 1683 C CA . ASP A 1 220 ? -21.734 10.648 5.348 1 41.03 220 ASP A CA 1
ATOM 1684 C C . ASP A 1 220 ? -22.078 9.266 4.777 1 41.03 220 ASP A C 1
ATOM 1686 O O . ASP A 1 220 ? -23.156 8.734 5.035 1 41.03 220 ASP A O 1
ATOM 1690 N N . HIS A 1 221 ? -21.234 8.773 4.055 1 41.31 221 HIS A N 1
ATOM 1691 C CA . HIS A 1 221 ? -21.625 7.574 3.322 1 41.31 221 HIS A CA 1
ATOM 1692 C C . HIS A 1 221 ? -21.562 6.336 4.211 1 41.31 221 HIS A C 1
ATOM 1694 O O . HIS A 1 221 ? -22.375 5.426 4.078 1 41.31 221 HIS A O 1
ATOM 1700 N N . MET A 1 222 ? -20.578 6.27 5.027 1 41.28 222 MET A N 1
ATOM 1701 C CA . MET A 1 222 ? -20.516 5.113 5.918 1 41.28 222 MET A CA 1
ATOM 1702 C C . MET A 1 222 ? -21.641 5.164 6.949 1 41.28 222 MET A C 1
ATOM 1704 O O . MET A 1 222 ? -22 4.141 7.531 1 41.28 222 MET A O 1
ATOM 1708 N N . ILE A 1 223 ? -22.078 6.316 7.246 1 40.97 223 ILE A N 1
ATOM 1709 C CA . ILE A 1 223 ? -23.203 6.531 8.148 1 40.97 223 ILE A CA 1
ATOM 1710 C C . ILE A 1 223 ? -24.422 5.754 7.648 1 40.97 223 ILE A C 1
ATOM 1712 O O . ILE A 1 223 ? -25.141 5.148 8.445 1 40.97 223 ILE A O 1
ATOM 1716 N N . ASP A 1 224 ? -24.641 5.855 6.422 1 41.72 224 ASP A N 1
ATOM 1717 C CA . ASP A 1 224 ? -25.844 5.18 5.953 1 41.72 224 ASP A CA 1
ATOM 1718 C C . ASP A 1 224 ? -25.703 3.664 6.102 1 41.72 224 ASP A C 1
ATOM 1720 O O . ASP A 1 224 ? -26.719 2.961 6.227 1 41.72 224 ASP A O 1
ATOM 1724 N N . ILE A 1 225 ? -24.625 3.279 5.875 1 39.25 225 ILE A N 1
ATOM 1725 C CA . ILE A 1 225 ? -24.469 1.829 5.922 1 39.25 225 ILE A CA 1
ATOM 1726 C C . ILE A 1 225 ? -24.609 1.34 7.359 1 39.25 225 ILE A C 1
ATOM 1728 O O . ILE A 1 225 ? -25.172 0.267 7.602 1 39.25 225 ILE A O 1
ATOM 1732 N N . VAL A 1 226 ? -23.953 2.127 8.305 1 40.28 226 VAL A N 1
ATOM 1733 C CA . VAL A 1 226 ? -24.109 1.791 9.719 1 40.28 226 VAL A CA 1
ATOM 1734 C C . VAL A 1 226 ? -25.297 2.564 10.305 1 40.28 226 VAL A C 1
ATOM 1736 O O . VAL A 1 226 ? -25.109 3.646 10.867 1 40.28 226 VAL A O 1
ATOM 1739 N N . GLN A 1 227 ? -26.172 2.951 9.695 1 34.88 227 GLN A N 1
ATOM 1740 C CA . GLN A 1 227 ? -27.344 3.658 10.18 1 34.88 227 GLN A CA 1
ATOM 1741 C C . GLN A 1 227 ? -27.828 3.082 11.516 1 34.88 227 GLN A C 1
ATOM 1743 O O . GLN A 1 227 ? -28.844 3.527 12.062 1 34.88 227 GLN A O 1
ATOM 1748 N N . ARG A 1 228 ? -27.609 1.882 11.898 1 35.59 228 ARG A N 1
ATOM 1749 C CA . ARG A 1 228 ? -28.234 1.782 13.211 1 35.59 228 ARG A CA 1
ATOM 1750 C C . ARG A 1 228 ? -27.516 2.678 14.219 1 35.59 228 ARG A C 1
ATOM 1752 O O . ARG A 1 228 ? -26.297 2.691 14.289 1 35.59 228 ARG A O 1
ATOM 1759 N N . ARG A 1 229 ? -28.172 3.721 14.844 1 34.75 229 ARG A N 1
ATOM 1760 C CA . ARG A 1 229 ? -27.938 4.762 15.844 1 34.75 229 ARG A CA 1
ATOM 1761 C C . ARG A 1 229 ? -26.766 4.406 16.734 1 34.75 229 ARG A C 1
ATOM 1763 O O . ARG A 1 229 ? -25.953 5.27 17.078 1 34.75 229 ARG A O 1
ATOM 1770 N N . GLU A 1 230 ? -26.719 3.293 17.281 1 35.78 230 GLU A N 1
ATOM 1771 C CA . GLU A 1 230 ? -25.891 2.85 18.406 1 35.78 230 GLU A CA 1
ATOM 1772 C C . GLU A 1 230 ? -24.438 2.668 17.984 1 35.78 230 GLU A C 1
ATOM 1774 O O . GLU A 1 230 ? -23.531 2.906 18.781 1 35.78 230 GLU A O 1
ATOM 1779 N N . THR A 1 231 ? -24.25 2.203 16.844 1 35.66 231 THR A N 1
ATOM 1780 C CA . THR A 1 231 ? -22.891 1.81 16.469 1 35.66 231 THR A CA 1
ATOM 1781 C C . THR A 1 231 ? -22.141 2.984 15.859 1 35.66 231 THR A C 1
ATOM 1783 O O . THR A 1 231 ? -20.938 2.881 15.57 1 35.66 231 THR A O 1
ATOM 1786 N N . LEU A 1 232 ? -22.781 4.031 15.469 1 37.06 232 LEU A N 1
ATOM 1787 C CA . LEU A 1 232 ? -22.219 5.277 14.953 1 37.06 232 LEU A CA 1
ATOM 1788 C C . LEU A 1 232 ? -21.375 5.977 16.016 1 37.06 232 LEU A C 1
ATOM 1790 O O . LEU A 1 232 ? -20.438 6.715 15.703 1 37.06 232 LEU A O 1
ATOM 1794 N N . ALA A 1 233 ? -21.906 5.891 17.141 1 37.84 233 ALA A N 1
ATOM 1795 C CA . ALA A 1 233 ? -21.234 6.473 18.312 1 37.84 233 ALA A CA 1
ATOM 1796 C C . ALA A 1 233 ? -19.766 6.078 18.359 1 37.84 233 ALA A C 1
ATOM 1798 O O . ALA A 1 233 ? -18.984 6.645 19.125 1 37.84 233 ALA A O 1
ATOM 1799 N N . GLN A 1 234 ? -19.438 4.973 17.625 1 40.22 234 GLN A N 1
ATOM 1800 C CA . GLN A 1 234 ? -18.078 4.434 17.734 1 40.22 234 GLN A CA 1
ATOM 1801 C C . GLN A 1 234 ? -17.125 5.16 16.781 1 40.22 234 GLN A C 1
ATOM 1803 O O . GLN A 1 234 ? -15.906 5.102 16.969 1 40.22 234 GLN A O 1
ATOM 1808 N N . PHE A 1 235 ? -17.766 5.84 15.75 1 47.12 235 PHE A N 1
ATOM 1809 C CA . PHE A 1 235 ? -16.922 6.633 14.875 1 47.12 235 PHE A CA 1
ATOM 1810 C C . PHE A 1 235 ? -16.734 8.039 15.438 1 47.12 235 PHE A C 1
ATOM 1812 O O . PHE A 1 235 ? -17.656 8.617 16 1 47.12 235 PHE A O 1
ATOM 1819 N N . GLY A 1 236 ? -15.531 8.43 15.742 1 56 236 GLY A N 1
ATOM 1820 C CA . GLY A 1 236 ? -15.227 9.727 16.328 1 56 236 GLY A CA 1
ATOM 1821 C C . GLY A 1 236 ? -15.812 10.891 15.555 1 56 236 GLY A C 1
ATOM 1822 O O . GLY A 1 236 ? -16.125 10.758 14.367 1 56 236 GLY A O 1
ATOM 1823 N N . GLU A 1 237 ? -16.281 11.992 16.156 1 79.06 237 GLU A N 1
ATOM 1824 C CA . GLU A 1 237 ? -16.703 13.273 15.609 1 79.06 237 GLU A CA 1
ATOM 1825 C C . GLU A 1 237 ? -15.578 13.945 14.836 1 79.06 237 GLU A C 1
ATOM 1827 O O . GLU A 1 237 ? -14.43 13.938 15.273 1 79.06 237 GLU A O 1
ATOM 1832 N N . PRO A 1 238 ? -15.859 14.422 13.578 1 86.25 238 PRO A N 1
ATOM 1833 C CA . PRO A 1 238 ? -14.82 15.07 12.766 1 86.25 238 PRO A CA 1
ATOM 1834 C C . PRO A 1 238 ? -14.008 16.094 13.555 1 86.25 238 PRO A C 1
ATOM 1836 O O . PRO A 1 238 ? -12.797 16.188 13.367 1 86.25 238 PRO A O 1
ATOM 1839 N N . ALA A 1 239 ? -14.633 16.75 14.508 1 90.81 239 ALA A N 1
ATOM 1840 C CA . ALA A 1 239 ? -13.938 17.75 15.297 1 90.81 239 ALA A CA 1
ATOM 1841 C C . ALA A 1 239 ? -12.914 17.109 16.234 1 90.81 239 ALA A C 1
ATOM 1843 O O . ALA A 1 239 ? -11.812 17.641 16.422 1 90.81 239 ALA A O 1
ATOM 1844 N N . GLU A 1 240 ? -13.281 15.992 16.781 1 90.75 240 GLU A N 1
ATOM 1845 C CA . GLU A 1 240 ? -12.359 15.289 17.672 1 90.75 240 GLU A CA 1
ATOM 1846 C C . GLU A 1 240 ? -11.164 14.734 16.891 1 90.75 240 GLU A C 1
ATOM 1848 O O . GLU A 1 240 ? -10.023 14.828 17.344 1 90.75 240 GLU A O 1
ATOM 1853 N N . ALA A 1 241 ? -11.508 14.148 15.758 1 92.81 241 ALA A N 1
ATOM 1854 C CA . ALA A 1 241 ? -10.43 13.641 14.906 1 92.81 241 ALA A CA 1
ATOM 1855 C C . ALA A 1 241 ? -9.5 14.773 14.469 1 92.81 241 ALA A C 1
ATOM 1857 O O . ALA A 1 241 ? -8.273 14.602 14.445 1 92.81 241 ALA A O 1
ATOM 1858 N N . ALA A 1 242 ? -10.102 15.891 14.156 1 95.56 242 ALA A N 1
ATOM 1859 C CA . ALA A 1 242 ? -9.328 17.062 13.711 1 95.56 242 ALA A CA 1
ATOM 1860 C C . ALA A 1 242 ? -8.391 17.547 14.812 1 95.56 242 ALA A C 1
ATOM 1862 O O . ALA A 1 242 ? -7.223 17.844 14.547 1 95.56 242 ALA A O 1
ATOM 1863 N N . SER A 1 243 ? -8.93 17.672 16.031 1 94.69 243 SER A N 1
ATOM 1864 C CA . SER A 1 243 ? -8.109 18.062 17.172 1 94.69 243 SER A CA 1
ATOM 1865 C C . SER A 1 243 ? -6.961 17.078 17.391 1 94.69 243 SER A C 1
ATOM 1867 O O . SER A 1 243 ? -5.828 17.484 17.656 1 94.69 243 SER A O 1
ATOM 1869 N N . PHE A 1 244 ? -7.242 15.812 17.219 1 94 244 PHE A N 1
ATOM 1870 C CA . PHE A 1 244 ? -6.242 14.766 17.359 1 94 244 PHE A CA 1
ATOM 1871 C C . PHE A 1 244 ? -5.148 14.914 16.312 1 94 244 PHE A C 1
ATOM 1873 O O . PHE A 1 244 ? -3.959 14.812 16.625 1 94 244 PHE A O 1
ATOM 1880 N N . ILE A 1 245 ? -5.547 15.18 15.086 1 96.31 245 ILE A N 1
ATOM 1881 C CA . ILE A 1 245 ? -4.613 15.328 13.977 1 96.31 245 ILE A CA 1
ATOM 1882 C C . ILE A 1 245 ? -3.664 16.484 14.242 1 96.31 245 ILE A C 1
ATOM 1884 O O . ILE A 1 245 ? -2.445 16.344 14.117 1 96.31 245 ILE A O 1
ATOM 1888 N N . MET A 1 246 ? -4.195 17.625 14.641 1 97.19 246 MET A N 1
ATOM 1889 C CA . MET A 1 246 ? -3.379 18.812 14.906 1 97.19 246 MET A CA 1
ATOM 1890 C C . MET A 1 246 ? -2.385 18.547 16.031 1 97.19 246 MET A C 1
ATOM 1892 O O . MET A 1 246 ? -1.2 18.859 15.906 1 97.19 246 MET A O 1
ATOM 1896 N N . LYS A 1 247 ? -2.834 17.906 17.109 1 96.25 247 LYS A N 1
ATOM 1897 C CA . LYS A 1 247 ? -1.979 17.641 18.266 1 96.25 247 LYS A CA 1
ATOM 1898 C C . LYS A 1 247 ? -0.874 16.656 17.906 1 96.25 247 LYS A C 1
ATOM 1900 O O . LYS A 1 247 ? 0.277 16.828 18.312 1 96.25 247 LYS A O 1
ATOM 1905 N N . ALA A 1 248 ? -1.243 15.633 17.172 1 94.94 248 ALA A N 1
ATOM 1906 C CA . ALA A 1 248 ? -0.267 14.625 16.781 1 94.94 248 ALA A CA 1
ATOM 1907 C C . ALA A 1 248 ? 0.811 15.227 15.883 1 94.94 248 ALA A C 1
ATOM 1909 O O . ALA A 1 248 ? 1.995 14.914 16.031 1 94.94 248 ALA A O 1
ATOM 1910 N N . ALA A 1 249 ? 0.389 16.047 14.945 1 95.88 249 ALA A N 1
ATOM 1911 C CA . ALA A 1 249 ? 1.334 16.703 14.047 1 95.88 249 ALA A CA 1
ATOM 1912 C C . ALA A 1 249 ? 2.268 17.625 14.812 1 95.88 249 ALA A C 1
ATOM 1914 O O . ALA A 1 249 ? 3.471 17.672 14.547 1 95.88 249 ALA A O 1
ATOM 1915 N N . SER A 1 250 ? 1.727 18.359 15.773 1 95 250 SER A N 1
ATOM 1916 C CA . SER A 1 250 ? 2.5 19.312 16.562 1 95 250 SER A CA 1
ATOM 1917 C C . SER A 1 250 ? 3.516 18.594 17.453 1 95 250 SER A C 1
ATOM 1919 O O . SER A 1 250 ? 4.602 19.125 17.703 1 95 250 SER A O 1
ATOM 1921 N N . SER A 1 251 ? 3.131 17.438 17.875 1 93.38 251 SER A N 1
ATOM 1922 C CA . SER A 1 251 ? 4.016 16.672 18.75 1 93.38 251 SER A CA 1
ATOM 1923 C C . SER A 1 251 ? 5.039 15.875 17.953 1 93.38 251 SER A C 1
ATOM 1925 O O . SER A 1 251 ? 5.879 15.18 18.531 1 93.38 251 SER A O 1
ATOM 1927 N N . LYS A 1 252 ? 4.906 15.883 16.641 1 94.19 252 LYS A N 1
ATOM 1928 C CA . LYS A 1 252 ? 5.852 15.258 15.727 1 94.19 252 LYS A CA 1
ATOM 1929 C C . LYS A 1 252 ? 5.957 13.758 15.984 1 94.19 252 LYS A C 1
ATOM 1931 O O . LYS A 1 252 ? 7.059 13.203 16.016 1 94.19 252 LYS A O 1
ATOM 1936 N N . ARG A 1 253 ? 4.82 13.172 16.172 1 92.5 253 ARG A N 1
ATOM 1937 C CA . ARG A 1 253 ? 4.77 11.719 16.344 1 92.5 253 ARG A CA 1
ATOM 1938 C C . ARG A 1 253 ? 5.039 11.008 15.031 1 92.5 253 ARG A C 1
ATOM 1940 O O . ARG A 1 253 ? 4.727 11.523 13.961 1 92.5 253 ARG A O 1
ATOM 1947 N N . THR A 1 254 ? 5.633 9.812 15.188 1 95.56 254 THR A N 1
ATOM 1948 C CA . THR A 1 254 ? 5.891 9.008 14 1 95.56 254 THR A CA 1
ATOM 1949 C C . THR A 1 254 ? 4.586 8.5 13.398 1 95.56 254 THR A C 1
ATOM 1951 O O . THR A 1 254 ? 4.375 8.586 12.188 1 95.56 254 THR A O 1
ATOM 1954 N N . VAL A 1 255 ? 3.797 7.945 14.258 1 97 255 VAL A N 1
ATOM 1955 C CA . VAL A 1 255 ? 2.494 7.422 13.859 1 97 255 VAL A CA 1
ATOM 1956 C C . VAL A 1 255 ? 1.48 7.668 14.977 1 97 255 VAL A C 1
ATOM 1958 O O . VAL A 1 255 ? 1.842 7.695 16.156 1 97 255 VAL A O 1
ATOM 1961 N N . ALA A 1 256 ? 0.237 7.965 14.609 1 95.31 256 ALA A N 1
ATOM 1962 C CA . ALA A 1 256 ? -0.854 8.141 15.562 1 95.31 256 ALA A CA 1
ATOM 1963 C C . ALA A 1 256 ? -2.131 7.469 15.07 1 95.31 256 ALA A C 1
ATOM 1965 O O . ALA A 1 256 ? -2.395 7.434 13.867 1 95.31 256 ALA A O 1
ATOM 1966 N N . TYR A 1 257 ? -2.891 6.898 15.992 1 93.69 257 TYR A N 1
ATOM 1967 C CA . TYR A 1 257 ? -4.082 6.113 15.688 1 93.69 257 TYR A CA 1
ATOM 1968 C C . TYR A 1 257 ? -5.316 6.727 16.344 1 93.69 257 TYR A C 1
ATOM 1970 O O . TYR A 1 257 ? -5.312 7.02 17.531 1 93.69 257 TYR A O 1
ATOM 1978 N N . TYR A 1 258 ? -6.352 6.867 15.547 1 91.5 258 TYR A N 1
ATOM 1979 C CA . TYR A 1 258 ? -7.594 7.387 16.109 1 91.5 258 TYR A CA 1
ATOM 1980 C C . TYR A 1 258 ? -8.805 6.738 15.453 1 91.5 258 TYR A C 1
ATOM 1982 O O . TYR A 1 258 ? -8.93 6.742 14.227 1 91.5 258 TYR A O 1
ATOM 1990 N N . PRO A 1 259 ? -9.883 6.254 16.234 1 89.44 259 PRO A N 1
ATOM 1991 C CA . PRO A 1 259 ? -9.711 5.898 17.641 1 89.44 259 PRO A CA 1
ATOM 1992 C C . PRO A 1 259 ? -8.734 4.75 17.844 1 89.44 259 PRO A C 1
ATOM 1994 O O . PRO A 1 259 ? -8.695 3.812 17.047 1 89.44 259 PRO A O 1
ATOM 1997 N N . TRP A 1 260 ? -8.023 4.734 18.828 1 88.5 260 TRP A N 1
ATOM 1998 C CA . TRP A 1 260 ? -6.855 3.871 18.984 1 88.5 260 TRP A CA 1
ATOM 1999 C C . TRP A 1 260 ? -7.254 2.4 18.906 1 88.5 260 TRP A C 1
ATOM 2001 O O . TRP A 1 260 ? -6.699 1.647 18.094 1 88.5 260 TRP A O 1
ATOM 2011 N N . ALA A 1 261 ? -8.227 1.93 19.656 1 85.56 261 ALA A N 1
ATOM 2012 C CA . ALA A 1 261 ? -8.57 0.514 19.75 1 85.56 261 ALA A CA 1
ATOM 2013 C C . ALA A 1 261 ? -9.172 0.016 18.422 1 85.56 261 ALA A C 1
ATOM 2015 O O . ALA A 1 261 ? -8.891 -1.106 18 1 85.56 261 ALA A O 1
ATOM 2016 N N . ILE A 1 262 ? -9.93 0.852 17.812 1 86.25 262 ILE A N 1
ATOM 2017 C CA . ILE A 1 262 ? -10.641 0.495 16.594 1 86.25 262 ILE A CA 1
ATOM 2018 C C . ILE A 1 262 ? -9.641 0.284 15.453 1 86.25 262 ILE A C 1
ATOM 2020 O O . ILE A 1 262 ? -9.852 -0.559 14.578 1 86.25 262 ILE A O 1
ATOM 2024 N N . VAL A 1 263 ? -8.547 1.03 15.516 1 92.12 263 VAL A N 1
ATOM 2025 C CA . VAL A 1 263 ? -7.555 0.952 14.445 1 92.12 263 VAL A CA 1
ATOM 2026 C C . VAL A 1 263 ? -6.508 -0.102 14.789 1 92.12 263 VAL A C 1
ATOM 2028 O O . VAL A 1 263 ? -6.164 -0.942 13.953 1 92.12 263 VAL A O 1
ATOM 2031 N N . ARG A 1 264 ? -6.125 -0.185 16.062 1 91.12 264 ARG A N 1
ATOM 2032 C CA . ARG A 1 264 ? -4.961 -0.98 16.438 1 91.12 264 ARG A CA 1
ATOM 2033 C C . ARG A 1 264 ? -5.328 -2.453 16.578 1 91.12 264 ARG A C 1
ATOM 2035 O O . ARG A 1 264 ? -4.547 -3.332 16.219 1 91.12 264 ARG A O 1
ATOM 2042 N N . ILE A 1 265 ? -6.461 -2.734 17.094 1 88.44 265 ILE A N 1
ATOM 2043 C CA . ILE A 1 265 ? -6.824 -4.121 17.375 1 88.44 265 ILE A CA 1
ATOM 2044 C C . ILE A 1 265 ? -6.914 -4.902 16.062 1 88.44 265 ILE A C 1
ATOM 2046 O O . ILE A 1 265 ? -6.273 -5.945 15.906 1 88.44 265 ILE A O 1
ATOM 2050 N N . PRO A 1 266 ? -7.648 -4.375 15.078 1 91.81 266 PRO A N 1
ATOM 2051 C CA . PRO A 1 266 ? -7.672 -5.105 13.805 1 91.81 266 PRO A CA 1
ATOM 2052 C C . PRO A 1 266 ? -6.289 -5.219 13.172 1 91.81 266 PRO A C 1
ATOM 2054 O O . PRO A 1 266 ? -5.98 -6.23 12.531 1 91.81 266 PRO A O 1
ATOM 2057 N N . GLU A 1 267 ? -5.473 -4.172 13.312 1 94.12 267 GLU A N 1
ATOM 2058 C CA . GLU A 1 267 ? -4.121 -4.238 12.766 1 94.12 267 GLU A CA 1
ATOM 2059 C C . GLU A 1 267 ? -3.33 -5.387 13.383 1 94.12 267 GLU A C 1
ATOM 2061 O O . GLU A 1 267 ? -2.662 -6.141 12.672 1 94.12 267 GLU A O 1
ATOM 2066 N N . ILE A 1 268 ? -3.422 -5.504 14.688 1 91.62 268 ILE A N 1
ATOM 2067 C CA . ILE A 1 268 ? -2.68 -6.523 15.422 1 91.62 268 ILE A CA 1
ATOM 2068 C C . ILE A 1 268 ? -3.195 -7.91 15.039 1 91.62 268 ILE A C 1
ATOM 2070 O O . ILE A 1 268 ? -2.408 -8.82 14.758 1 91.62 268 ILE A O 1
ATOM 2074 N N . ILE A 1 269 ? -4.484 -8.062 14.969 1 91.31 269 ILE A N 1
ATOM 2075 C CA . ILE A 1 269 ? -5.082 -9.344 14.586 1 91.31 269 ILE A CA 1
ATOM 2076 C C . ILE A 1 269 ? -4.645 -9.711 13.172 1 91.31 269 ILE A C 1
ATOM 2078 O O . ILE A 1 269 ? -4.301 -10.867 12.906 1 91.31 269 ILE A O 1
ATOM 2082 N N . HIS A 1 270 ? -4.672 -8.734 12.297 1 95.69 270 HIS A N 1
ATOM 2083 C CA . HIS A 1 270 ? -4.273 -8.938 10.914 1 95.69 270 HIS A CA 1
ATOM 2084 C C . HIS A 1 270 ? -2.828 -9.422 10.82 1 95.69 270 HIS A C 1
ATOM 2086 O O . HIS A 1 270 ? -2.514 -10.312 10.031 1 95.69 270 HIS A O 1
ATOM 2092 N N . THR A 1 271 ? -1.977 -8.82 11.609 1 93.31 271 THR A N 1
ATOM 2093 C CA . THR A 1 271 ? -0.564 -9.188 11.609 1 93.31 271 THR A CA 1
ATOM 2094 C C . THR A 1 271 ? -0.366 -10.586 12.18 1 93.31 271 THR A C 1
ATOM 2096 O O . THR A 1 271 ? 0.439 -11.367 11.664 1 93.31 271 THR A O 1
ATOM 2099 N N . MET A 1 272 ? -1.133 -10.883 13.133 1 89.62 272 MET A N 1
ATOM 2100 C CA . MET A 1 272 ? -0.958 -12.164 13.812 1 89.62 272 MET A CA 1
ATOM 2101 C C . MET A 1 272 ? -1.511 -13.312 12.969 1 89.62 272 MET A C 1
ATOM 2103 O O . MET A 1 272 ? -0.917 -14.391 12.914 1 89.62 272 MET A O 1
ATOM 2107 N N . SER A 1 273 ? -2.633 -13.109 12.391 1 92.19 273 SER A N 1
ATOM 2108 C CA . SER A 1 273 ? -3.26 -14.133 11.57 1 92.19 273 SER A CA 1
ATOM 2109 C C . SER A 1 273 ? -4.113 -13.516 10.469 1 92.19 273 SER A C 1
ATOM 2111 O O . SER A 1 273 ? -5.191 -12.984 10.734 1 92.19 273 SER A O 1
ATOM 2113 N N . ARG A 1 274 ? -3.666 -13.664 9.25 1 94.25 274 ARG A N 1
ATOM 2114 C CA . ARG A 1 274 ? -4.445 -13.156 8.125 1 94.25 274 ARG A CA 1
ATOM 2115 C C . ARG A 1 274 ? -5.77 -13.898 7.992 1 94.25 274 ARG A C 1
ATOM 2117 O O . ARG A 1 274 ? -6.789 -13.305 7.633 1 94.25 274 ARG A O 1
ATOM 2124 N N . ASP A 1 275 ? -5.773 -15.172 8.32 1 93.38 275 ASP A N 1
ATOM 2125 C CA . ASP A 1 275 ? -6.992 -15.969 8.25 1 93.38 275 ASP 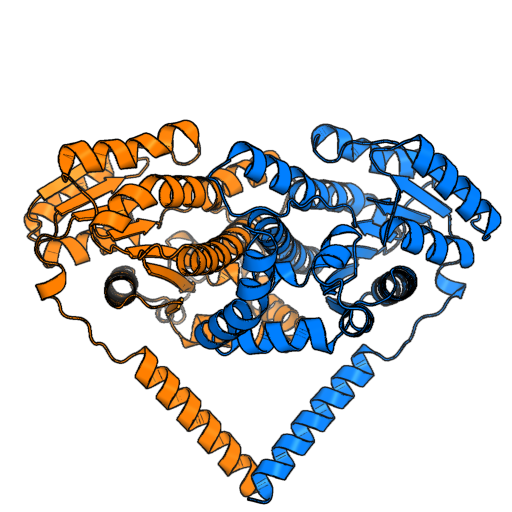A CA 1
ATOM 2126 C C . ASP A 1 275 ? -8.039 -15.461 9.242 1 93.38 275 ASP A C 1
ATOM 2128 O O . ASP A 1 275 ? -9.219 -15.344 8.906 1 93.38 275 ASP A O 1
ATOM 2132 N N . LEU A 1 276 ? -7.562 -15.227 10.445 1 92.56 276 LEU A N 1
ATOM 2133 C CA . LEU A 1 276 ? -8.477 -14.703 11.453 1 92.56 276 LEU A CA 1
ATOM 2134 C C . LEU A 1 276 ? -8.992 -13.32 11.062 1 92.56 276 LEU A C 1
ATOM 2136 O O . LEU A 1 276 ? -10.172 -13.016 11.258 1 92.56 276 LEU A O 1
ATOM 2140 N N . SER A 1 277 ? -8.117 -12.539 10.57 1 94.81 277 SER A N 1
ATOM 2141 C CA . SER A 1 277 ? -8.5 -11.203 10.109 1 94.81 277 SER A CA 1
ATOM 2142 C C . SER A 1 277 ? -9.555 -11.289 9.016 1 94.81 277 SER A C 1
ATOM 2144 O O . SER A 1 277 ? -10.555 -10.57 9.055 1 94.81 277 SER A O 1
ATOM 2146 N N . ASP A 1 278 ? -9.352 -12.164 8.047 1 95.62 278 ASP A N 1
ATOM 2147 C CA . ASP A 1 278 ? -10.312 -12.359 6.973 1 95.62 278 ASP A CA 1
ATOM 2148 C C . ASP A 1 278 ? -11.664 -12.828 7.523 1 95.62 278 ASP A C 1
ATOM 2150 O O . ASP A 1 278 ? -12.711 -12.359 7.078 1 95.62 278 ASP A O 1
ATOM 2154 N N . PHE A 1 279 ? -11.562 -13.742 8.445 1 94.06 279 PHE A N 1
ATOM 2155 C CA . PHE A 1 279 ? -12.773 -14.266 9.062 1 94.06 279 PHE A CA 1
ATOM 2156 C C . PHE A 1 279 ? -13.57 -13.156 9.734 1 94.06 279 PHE A C 1
ATOM 2158 O O . PHE A 1 279 ? -14.773 -13.023 9.516 1 94.06 279 PHE A O 1
ATOM 2165 N N . MET A 1 280 ? -12.914 -12.352 10.516 1 90.56 280 MET A N 1
ATOM 2166 C CA . MET A 1 280 ? -13.562 -11.258 11.227 1 90.56 280 MET A CA 1
ATOM 2167 C C . MET A 1 280 ? -14.133 -10.234 10.242 1 90.56 280 MET A C 1
ATOM 2169 O O . MET A 1 280 ? -15.25 -9.742 10.43 1 90.56 280 MET A O 1
ATOM 2173 N N . MET A 1 281 ? -13.383 -9.914 9.234 1 93.75 281 MET A N 1
ATOM 2174 C CA . MET A 1 281 ? -13.828 -8.945 8.234 1 93.75 281 MET A CA 1
ATOM 2175 C C . MET A 1 281 ? -15.062 -9.461 7.492 1 93.75 281 MET A C 1
ATOM 2177 O O . MET A 1 281 ? -15.992 -8.703 7.227 1 93.75 281 MET A O 1
ATOM 2181 N N . SER A 1 282 ? -15.055 -10.719 7.176 1 94.44 282 SER A N 1
ATOM 2182 C CA . SER A 1 282 ? -16.203 -11.305 6.5 1 94.44 282 SER A CA 1
ATOM 2183 C C . SER A 1 282 ? -17.453 -11.242 7.375 1 94.44 282 SER A C 1
ATOM 2185 O O . SER A 1 282 ? -18.547 -10.922 6.891 1 94.44 282 SER A O 1
ATOM 2187 N N . ARG A 1 283 ? -17.297 -11.516 8.625 1 91.88 283 ARG A N 1
ATOM 2188 C CA . ARG A 1 283 ? -18.422 -11.484 9.555 1 91.88 283 ARG A CA 1
ATOM 2189 C C . ARG A 1 283 ? -18.953 -10.07 9.727 1 91.88 283 ARG A C 1
ATOM 2191 O O . ARG A 1 283 ? -20.156 -9.875 9.898 1 91.88 283 ARG A O 1
ATOM 2198 N N . TRP A 1 284 ? -18.062 -9.203 9.617 1 88.06 284 TRP A N 1
ATOM 2199 C CA . TRP A 1 284 ? -18.406 -7.812 9.859 1 88.06 284 TRP A CA 1
ATOM 2200 C C . TRP A 1 284 ? -19 -7.172 8.602 1 88.06 284 TRP A C 1
ATOM 2202 O O . TRP A 1 284 ? -20 -6.461 8.672 1 88.06 284 TRP A O 1
ATOM 2212 N N . MET A 1 285 ? -18.438 -7.449 7.48 1 90.88 285 MET A N 1
ATOM 2213 C CA . MET A 1 285 ? -18.719 -6.641 6.297 1 90.88 285 MET A CA 1
ATOM 2214 C C . MET A 1 285 ? -19.766 -7.316 5.41 1 90.88 285 MET A C 1
ATOM 2216 O O . MET A 1 285 ? -20.531 -6.645 4.723 1 90.88 285 MET A O 1
ATOM 2220 N N . PHE A 1 286 ? -19.844 -8.633 5.398 1 92.62 286 PHE A N 1
ATOM 2221 C CA . PHE A 1 286 ? -20.688 -9.32 4.426 1 92.62 286 PHE A CA 1
ATOM 2222 C C . PHE A 1 286 ? -22.156 -9.016 4.656 1 92.62 286 PHE A C 1
ATOM 2224 O O . PHE A 1 286 ? -22.891 -8.727 3.711 1 92.62 286 PHE A O 1
ATOM 2231 N N . PRO A 1 287 ? -22.625 -9.023 5.934 1 91.19 287 PRO A N 1
ATOM 2232 C CA . PRO A 1 287 ? -24.031 -8.641 6.148 1 91.19 287 PRO A CA 1
ATOM 2233 C C . PRO A 1 287 ? -24.328 -7.227 5.676 1 91.19 287 PRO A C 1
ATOM 2235 O O . PRO A 1 287 ? -25.406 -6.977 5.109 1 91.19 287 PRO A O 1
ATOM 2238 N N . ALA A 1 288 ? -23.422 -6.328 5.883 1 85.19 288 ALA A N 1
ATOM 2239 C CA . ALA A 1 288 ? -23.609 -4.945 5.441 1 85.19 288 ALA A CA 1
ATOM 2240 C C . ALA A 1 288 ? -23.688 -4.859 3.922 1 85.19 288 ALA A C 1
ATOM 2242 O O . ALA A 1 288 ? -24.484 -4.098 3.373 1 85.19 288 ALA A O 1
ATOM 2243 N N . LEU A 1 289 ? -22.859 -5.652 3.271 1 90.62 289 LEU A N 1
ATOM 2244 C CA . LEU A 1 289 ? -22.844 -5.672 1.812 1 90.62 289 LEU A CA 1
ATOM 2245 C C . LEU A 1 289 ? -24.141 -6.242 1.261 1 90.62 289 LEU A C 1
ATOM 2247 O O . LEU A 1 289 ? -24.688 -5.723 0.282 1 90.62 289 LEU A O 1
ATOM 2251 N N . ARG A 1 290 ? -24.625 -7.215 1.853 1 91.5 290 ARG A N 1
ATOM 2252 C CA . ARG A 1 290 ? -25.875 -7.836 1.422 1 91.5 290 ARG A CA 1
ATOM 2253 C C . ARG A 1 290 ? -27.047 -6.887 1.613 1 91.5 290 ARG A C 1
ATOM 2255 O O . ARG A 1 290 ? -27.938 -6.812 0.761 1 91.5 290 ARG A O 1
ATOM 2262 N N . ARG A 1 291 ? -27.062 -6.176 2.723 1 85.06 291 ARG A N 1
ATOM 2263 C CA . ARG A 1 291 ? -28.141 -5.219 3.002 1 85.06 291 ARG A CA 1
ATOM 2264 C C . ARG A 1 291 ? -28.188 -4.125 1.94 1 85.06 291 ARG A C 1
ATOM 2266 O O . ARG A 1 291 ? -29.25 -3.604 1.628 1 85.06 291 ARG A O 1
ATOM 2273 N N . ARG A 1 292 ? -27.078 -3.879 1.342 1 81.88 292 ARG A N 1
ATOM 2274 C CA . ARG A 1 292 ? -27 -2.828 0.333 1 81.88 292 ARG A CA 1
ATOM 2275 C C . ARG A 1 292 ? -27.141 -3.408 -1.072 1 81.88 292 ARG A C 1
ATOM 2277 O O . ARG A 1 292 ? -26.953 -2.695 -2.062 1 81.88 292 ARG A O 1
ATOM 2284 N N . LYS A 1 293 ? -27.453 -4.586 -1.125 1 81.62 293 LYS A N 1
ATOM 2285 C CA . LYS A 1 293 ? -27.703 -5.312 -2.367 1 81.62 293 LYS A CA 1
ATOM 2286 C C . LYS A 1 293 ? -26.484 -5.238 -3.289 1 81.62 293 LYS A C 1
ATOM 2288 O O . LYS A 1 293 ? -26.609 -4.93 -4.477 1 81.62 293 LYS A O 1
ATOM 2293 N N . MET A 1 294 ? -25.469 -5.27 -2.656 1 80.06 294 MET A N 1
ATOM 2294 C CA . MET A 1 294 ? -24.219 -5.355 -3.418 1 80.06 294 MET A CA 1
ATOM 2295 C C . MET A 1 294 ? -23.844 -6.809 -3.701 1 80.06 294 MET A C 1
ATOM 2297 O O . MET A 1 294 ? -24.219 -7.707 -2.941 1 80.06 294 MET A O 1
ATOM 2301 N N . MET B 1 1 ? 7.453 -15.328 38.594 1 43.34 1 MET B N 1
ATOM 2302 C CA . MET B 1 1 ? 8.445 -15.5 37.531 1 43.34 1 MET B CA 1
ATOM 2303 C C . MET B 1 1 ? 8.18 -16.781 36.75 1 43.34 1 MET B C 1
ATOM 2305 O O . MET B 1 1 ? 8.398 -16.828 35.531 1 43.34 1 MET B O 1
ATOM 2309 N N . GLY B 1 2 ? 7.445 -17.688 37.344 1 47.28 2 GLY B N 1
ATOM 2310 C CA . GLY B 1 2 ? 7.227 -19 36.75 1 47.28 2 GLY B CA 1
ATOM 2311 C C . GLY B 1 2 ? 6.023 -19.047 35.812 1 47.28 2 GLY B C 1
ATOM 2312 O O . GLY B 1 2 ? 5.977 -19.859 34.906 1 47.28 2 GLY B O 1
ATOM 2313 N N . LYS B 1 3 ? 5.039 -18.234 36.125 1 49.12 3 LYS B N 1
ATOM 2314 C CA . LYS B 1 3 ? 3.803 -18.312 35.344 1 49.12 3 LYS B CA 1
ATOM 2315 C C . LYS B 1 3 ? 3.947 -17.578 34.031 1 49.12 3 LYS B C 1
ATOM 2317 O O . LYS B 1 3 ? 3.439 -18.031 33 1 49.12 3 LYS B O 1
ATOM 2322 N N . ILE B 1 4 ? 4.598 -16.406 33.938 1 49.28 4 ILE B N 1
ATOM 2323 C CA . ILE B 1 4 ? 4.82 -15.664 32.719 1 49.28 4 ILE B CA 1
ATOM 2324 C C . ILE B 1 4 ? 5.613 -16.531 31.734 1 49.28 4 ILE B C 1
ATOM 2326 O O . ILE B 1 4 ? 5.312 -16.547 30.531 1 49.28 4 ILE B O 1
ATOM 2330 N N . TRP B 1 5 ? 6.453 -17.391 32.25 1 49.06 5 TRP B N 1
ATOM 2331 C CA . TRP B 1 5 ? 7.23 -18.281 31.391 1 49.06 5 TRP B CA 1
ATOM 2332 C C . TRP B 1 5 ? 6.352 -19.391 30.812 1 49.06 5 TRP B C 1
ATOM 2334 O O . TRP B 1 5 ? 6.566 -19.844 29.688 1 49.06 5 TRP B O 1
ATOM 2344 N N . LYS B 1 6 ? 5.398 -19.609 31.562 1 53.59 6 LYS B N 1
ATOM 2345 C CA . LYS B 1 6 ? 4.523 -20.672 31.062 1 53.59 6 LYS B CA 1
ATOM 2346 C C . LYS B 1 6 ? 3.613 -20.156 29.953 1 53.59 6 LYS B C 1
ATOM 2348 O O . LYS B 1 6 ? 3.41 -20.844 28.953 1 53.59 6 LYS B O 1
ATOM 2353 N N . ILE B 1 7 ? 3.076 -18.953 30.109 1 50.69 7 ILE B N 1
ATOM 2354 C CA . ILE B 1 7 ? 2.24 -18.359 29.078 1 50.69 7 ILE B CA 1
ATOM 2355 C C . ILE B 1 7 ? 3.074 -18.094 27.812 1 50.69 7 ILE B C 1
ATOM 2357 O O . ILE B 1 7 ? 2.631 -18.375 26.703 1 50.69 7 ILE B O 1
ATOM 2361 N N . ALA B 1 8 ? 4.211 -17.641 28.031 1 51.41 8 ALA B N 1
ATOM 2362 C CA . ALA B 1 8 ? 5.133 -17.453 26.906 1 51.41 8 ALA B CA 1
ATOM 2363 C C . ALA B 1 8 ? 5.449 -18.781 26.234 1 51.41 8 ALA B C 1
ATOM 2365 O O . ALA B 1 8 ? 5.516 -18.875 25 1 51.41 8 ALA B O 1
ATOM 2366 N N . ALA B 1 9 ? 5.531 -19.688 27.062 1 52.22 9 ALA B N 1
ATOM 2367 C CA . ALA B 1 9 ? 5.801 -21.016 26.516 1 52.22 9 ALA B CA 1
ATOM 2368 C C . ALA B 1 9 ? 4.609 -21.531 25.719 1 52.22 9 ALA B C 1
ATOM 2370 O O . ALA B 1 9 ? 4.773 -22.078 24.625 1 52.22 9 ALA B O 1
ATOM 2371 N N . VAL B 1 10 ? 3.51 -21.281 26.203 1 51.22 10 VAL B N 1
ATOM 2372 C CA . VAL B 1 10 ? 2.318 -21.734 25.5 1 51.22 10 VAL B CA 1
ATOM 2373 C C . VAL B 1 10 ? 2.141 -20.922 24.219 1 51.22 10 VAL B C 1
ATOM 2375 O O . VAL B 1 10 ? 1.822 -21.484 23.156 1 51.22 10 VAL B O 1
ATOM 2378 N N . LEU B 1 11 ? 2.328 -19.656 24.312 1 54.38 11 LEU B N 1
ATOM 2379 C CA . LEU B 1 11 ? 2.256 -18.828 23.125 1 54.38 11 LEU B CA 1
ATOM 2380 C C . LEU B 1 11 ? 3.316 -19.234 22.109 1 54.38 11 LEU B C 1
ATOM 2382 O O . LEU B 1 11 ? 3.053 -19.266 20.906 1 54.38 11 LEU B O 1
ATOM 2386 N N . THR B 1 12 ? 4.402 -19.594 22.688 1 54.41 12 THR B N 1
ATOM 2387 C CA . THR B 1 12 ? 5.457 -20.078 21.812 1 54.41 12 THR B CA 1
ATOM 2388 C C . THR B 1 12 ? 5.051 -21.406 21.156 1 54.41 12 THR B C 1
ATOM 2390 O O . THR B 1 12 ? 5.293 -21.609 19.953 1 54.41 12 THR B O 1
ATOM 2393 N N . VAL B 1 13 ? 4.527 -22.219 21.984 1 52.25 13 VAL B N 1
ATOM 2394 C CA . VAL B 1 13 ? 4.09 -23.5 21.422 1 52.25 13 VAL B CA 1
ATOM 2395 C C . VAL B 1 13 ? 2.967 -23.25 20.406 1 52.25 13 VAL B C 1
ATOM 2397 O O . VAL B 1 13 ? 2.953 -23.859 19.328 1 52.25 13 VAL B O 1
ATOM 2400 N N . PHE B 1 14 ? 2.09 -22.422 20.75 1 53.47 14 PHE B N 1
ATOM 2401 C CA . PHE B 1 14 ? 0.996 -22.125 19.844 1 53.47 14 PHE B CA 1
ATOM 2402 C C . PHE B 1 14 ? 1.521 -21.484 18.562 1 53.47 14 PHE B C 1
ATOM 2404 O O . PHE B 1 14 ? 1.065 -21.812 17.469 1 53.47 14 PHE B O 1
ATOM 2411 N N . ILE B 1 15 ? 2.393 -20.625 18.797 1 56.06 15 ILE B N 1
ATOM 2412 C CA . ILE B 1 15 ? 3.035 -20.031 17.625 1 56.06 15 ILE B CA 1
ATOM 2413 C C . ILE B 1 15 ? 3.775 -21.109 16.844 1 56.06 15 ILE B C 1
ATOM 2415 O O . ILE B 1 15 ? 3.688 -21.172 15.609 1 56.06 15 ILE B O 1
ATOM 2419 N N . ALA B 1 16 ? 4.418 -21.953 17.609 1 53.56 16 ALA B N 1
ATOM 2420 C CA . ALA B 1 16 ? 5.145 -23.047 16.969 1 53.56 16 ALA B CA 1
ATOM 2421 C C . ALA B 1 16 ? 4.188 -24 16.25 1 53.56 16 ALA B C 1
ATOM 2423 O O . ALA B 1 16 ? 4.449 -24.422 15.133 1 53.56 16 ALA B O 1
ATOM 2424 N N . MET B 1 17 ? 3.16 -24.312 16.875 1 52.12 17 MET B N 1
ATOM 2425 C CA . MET B 1 17 ? 2.168 -25.188 16.266 1 52.12 17 MET B CA 1
ATOM 2426 C C . MET B 1 17 ? 1.508 -24.516 15.07 1 52.12 17 MET B C 1
ATOM 2428 O O . MET B 1 17 ? 1.233 -25.172 14.062 1 52.12 17 MET B O 1
ATOM 2432 N N . TYR B 1 18 ? 1.156 -23.344 15.305 1 53.47 18 TYR B N 1
ATOM 2433 C CA . TYR B 1 18 ? 0.608 -22.578 14.18 1 53.47 18 TYR B CA 1
ATOM 2434 C C . TYR B 1 18 ? 1.582 -22.562 13.008 1 53.47 18 TYR B C 1
ATOM 2436 O O . TYR B 1 18 ? 1.185 -22.781 11.859 1 53.47 18 TYR B O 1
ATOM 2444 N N . ILE B 1 19 ? 2.777 -22.406 13.422 1 54.62 19 ILE B N 1
ATOM 2445 C CA . ILE B 1 19 ? 3.818 -22.453 12.398 1 54.62 19 ILE B CA 1
ATOM 2446 C C . ILE B 1 19 ? 3.85 -23.844 11.773 1 54.62 19 ILE B C 1
ATOM 2448 O O . ILE B 1 19 ? 3.926 -23.984 10.547 1 54.62 19 ILE B O 1
ATOM 2452 N N . ALA B 1 20 ? 3.908 -24.75 12.633 1 52.38 20 ALA B N 1
ATOM 2453 C CA . ALA B 1 20 ? 3.943 -26.141 12.148 1 52.38 20 ALA B CA 1
ATOM 2454 C C . ALA B 1 20 ? 2.727 -26.438 11.281 1 52.38 20 ALA B C 1
ATOM 2456 O O . ALA B 1 20 ? 2.838 -27.141 10.273 1 52.38 20 ALA B O 1
ATOM 2457 N N . TYR B 1 21 ? 1.649 -25.984 11.719 1 49.94 21 TYR B N 1
ATOM 2458 C CA . TYR B 1 21 ? 0.415 -26.203 10.977 1 49.94 21 TYR B CA 1
ATOM 2459 C C . TYR B 1 21 ? 0.478 -25.547 9.602 1 49.94 21 TYR B C 1
ATOM 2461 O O . TYR B 1 21 ? 0.061 -26.141 8.602 1 49.94 21 TYR B O 1
ATOM 2469 N N . THR B 1 22 ? 0.88 -24.344 9.664 1 53.19 22 THR B N 1
ATOM 2470 C CA . THR B 1 22 ? 0.976 -23.625 8.398 1 53.19 22 THR B CA 1
ATOM 2471 C C . THR B 1 22 ? 2 -24.281 7.477 1 53.19 22 THR B C 1
ATOM 2473 O O . THR B 1 22 ? 1.921 -24.156 6.254 1 53.19 22 THR B O 1
ATOM 2476 N N . LEU B 1 23 ? 2.914 -24.969 8.164 1 50.75 23 LEU B N 1
ATOM 2477 C CA . LEU B 1 23 ? 3.947 -25.625 7.371 1 50.75 23 LEU B CA 1
ATOM 2478 C C . LEU B 1 23 ? 3.521 -27.031 6.98 1 50.75 23 LEU B C 1
ATOM 2480 O O . LEU B 1 23 ? 4.23 -27.719 6.238 1 50.75 23 LEU B O 1
ATOM 2484 N N . ARG B 1 24 ? 2.564 -27.516 7.574 1 53.25 24 ARG B N 1
ATOM 2485 C CA . ARG B 1 24 ? 2.24 -28.875 7.172 1 53.25 24 ARG B CA 1
ATOM 2486 C C . ARG B 1 24 ? 2.084 -28.984 5.66 1 53.25 24 ARG B C 1
ATOM 2488 O O . ARG B 1 24 ? 1.305 -28.234 5.059 1 53.25 24 ARG B O 1
ATOM 2495 N N . ASP B 1 25 ? 3.15 -29.516 5.094 1 57.94 25 ASP B N 1
ATOM 2496 C CA . ASP B 1 25 ? 3.447 -29.75 3.686 1 57.94 25 ASP B CA 1
ATOM 2497 C C . ASP B 1 25 ? 2.465 -30.734 3.072 1 57.94 25 ASP B C 1
ATOM 2499 O O . ASP B 1 25 ? 2.639 -31.953 3.201 1 57.94 25 ASP B O 1
ATOM 2503 N N . THR B 1 26 ? 1.156 -30.438 3.027 1 66.38 26 THR B N 1
ATOM 2504 C CA . THR B 1 26 ? 0.163 -31.281 2.383 1 66.38 26 THR B CA 1
ATOM 2505 C C . THR B 1 26 ? 0.289 -31.203 0.863 1 66.38 26 THR B C 1
ATOM 2507 O O . THR B 1 26 ? -0.623 -31.609 0.138 1 66.38 26 THR B O 1
ATOM 2510 N N . PHE B 1 27 ? 1.468 -30.938 0.454 1 86 27 PHE B N 1
ATOM 2511 C CA . PHE B 1 27 ? 1.672 -30.766 -0.98 1 86 27 PHE B CA 1
ATOM 2512 C C . PHE B 1 27 ? 1.795 -32.125 -1.669 1 86 27 PHE B C 1
ATOM 2514 O O . PHE B 1 27 ? 2.555 -32.969 -1.223 1 86 27 PHE B O 1
ATOM 2521 N N . ASP B 1 28 ? 0.968 -32.344 -2.609 1 88.88 28 ASP B N 1
ATOM 2522 C CA . ASP B 1 28 ? 1.012 -33.531 -3.453 1 88.88 28 ASP B CA 1
ATOM 2523 C C . ASP B 1 28 ? 1.572 -33.219 -4.836 1 88.88 28 ASP B C 1
ATOM 2525 O O . ASP B 1 28 ? 0.873 -32.656 -5.676 1 88.88 28 ASP B O 1
ATOM 2529 N N . PRO B 1 29 ? 2.771 -33.688 -5.145 1 91.25 29 PRO B N 1
ATOM 2530 C CA . PRO B 1 29 ? 3.404 -33.375 -6.43 1 91.25 29 PRO B CA 1
ATOM 2531 C C . PRO B 1 29 ? 2.584 -33.844 -7.625 1 91.25 29 PRO B C 1
ATOM 2533 O O . PRO B 1 29 ? 2.602 -33.188 -8.68 1 91.25 29 PRO B O 1
ATOM 2536 N N . GLU B 1 30 ? 1.918 -34.875 -7.449 1 93.06 30 GLU B N 1
ATOM 2537 C CA . GLU B 1 30 ? 1.141 -35.438 -8.555 1 93.06 30 GLU B CA 1
ATOM 2538 C C . GLU B 1 30 ? -0.017 -34.5 -8.93 1 93.06 30 GLU B C 1
ATOM 2540 O O . GLU B 1 30 ? -0.547 -34.594 -10.039 1 93.06 30 GLU B O 1
ATOM 2545 N N . SER B 1 31 ? -0.365 -33.656 -8.016 1 94.38 31 SER B N 1
ATOM 2546 C CA . SER B 1 31 ? -1.492 -32.781 -8.258 1 94.38 31 SER B CA 1
ATOM 2547 C C . SER B 1 31 ? -1.143 -31.703 -9.289 1 94.38 31 SER B C 1
ATOM 2549 O O . SER B 1 31 ? -2.031 -31.047 -9.836 1 94.38 31 SER B O 1
ATOM 2551 N N . ILE B 1 32 ? 0.112 -31.562 -9.656 1 97.5 32 ILE B N 1
ATOM 2552 C CA . ILE B 1 32 ? 0.568 -30.516 -10.57 1 97.5 32 ILE B CA 1
ATOM 2553 C C . ILE B 1 32 ? 0.606 -31.062 -11.992 1 97.5 32 ILE B C 1
ATOM 2555 O O . ILE B 1 32 ? 0.593 -30.297 -12.961 1 97.5 32 ILE B O 1
ATOM 2559 N N . HIS B 1 33 ? 0.675 -32.406 -12.062 1 98.06 33 HIS B N 1
ATOM 2560 C CA . HIS B 1 33 ? 0.815 -33.031 -13.375 1 98.06 33 HIS B CA 1
ATOM 2561 C C . HIS B 1 33 ? -0.334 -32.625 -14.297 1 98.06 33 HIS B C 1
ATOM 2563 O O . HIS B 1 33 ? -1.504 -32.75 -13.93 1 98.06 33 HIS B O 1
ATOM 2569 N N . GLY B 1 34 ? -0.015 -32.062 -15.422 1 98.38 34 GLY B N 1
ATOM 2570 C CA . GLY B 1 34 ? -0.996 -31.719 -16.438 1 98.38 34 GLY B CA 1
ATOM 2571 C C . GLY B 1 34 ? -1.651 -30.375 -16.203 1 98.38 34 GLY B C 1
ATOM 2572 O O . GLY B 1 34 ? -2.43 -29.891 -17.031 1 98.38 34 GLY B O 1
ATOM 2573 N N . LYS B 1 35 ? -1.364 -29.781 -15.109 1 98.69 35 LYS B N 1
ATOM 2574 C CA . LYS B 1 35 ? -1.978 -28.484 -14.789 1 98.69 35 LYS B CA 1
ATOM 2575 C C . LYS B 1 35 ? -1.424 -27.375 -15.688 1 98.69 35 LYS B C 1
ATOM 2577 O O . LYS B 1 35 ? -0.287 -27.469 -16.156 1 98.69 35 LYS B O 1
ATOM 2582 N N . ARG B 1 36 ? -2.25 -26.438 -16 1 98.81 36 ARG B N 1
ATOM 2583 C CA . ARG B 1 36 ? -1.904 -25.281 -16.844 1 98.81 36 ARG B CA 1
ATOM 2584 C C . ARG B 1 36 ? -1.483 -24.094 -15.977 1 98.81 36 ARG B C 1
ATOM 2586 O O . ARG B 1 36 ? -2.264 -23.609 -15.156 1 98.81 36 ARG B O 1
ATOM 2593 N N . VAL B 1 37 ? -0.235 -23.547 -16.234 1 98.88 37 VAL B N 1
ATOM 2594 C CA . VAL B 1 37 ? 0.367 -22.578 -15.32 1 98.88 37 VAL B CA 1
ATOM 2595 C C . VAL B 1 37 ? 0.91 -21.391 -16.109 1 98.88 37 VAL B C 1
ATOM 2597 O O . VAL B 1 37 ? 1.609 -21.578 -17.109 1 98.88 37 VAL B O 1
ATOM 2600 N N . ILE B 1 38 ? 0.533 -20.188 -15.688 1 98.94 38 ILE B N 1
ATOM 2601 C CA . ILE B 1 38 ? 1.184 -18.969 -16.156 1 98.94 38 ILE B CA 1
ATOM 2602 C C . ILE B 1 38 ? 2.182 -18.469 -15.117 1 98.94 38 ILE B C 1
ATOM 2604 O O . ILE B 1 38 ? 1.88 -18.453 -13.922 1 98.94 38 ILE B O 1
ATOM 2608 N N . VAL B 1 39 ? 3.393 -18.109 -15.547 1 98.88 39 VAL B N 1
ATOM 2609 C CA . VAL B 1 39 ? 4.375 -17.469 -14.68 1 98.88 39 VAL B CA 1
ATOM 2610 C C . VAL B 1 39 ? 4.852 -16.156 -15.312 1 98.88 39 VAL B C 1
ATOM 2612 O O . VAL B 1 39 ? 5.363 -16.156 -16.438 1 98.88 39 VAL B O 1
ATOM 2615 N N . THR B 1 40 ? 4.695 -15.062 -14.602 1 98.75 40 THR B N 1
ATOM 2616 C CA . THR B 1 40 ? 5.195 -13.789 -15.102 1 98.75 40 THR B CA 1
ATOM 2617 C C . THR B 1 40 ? 6.586 -13.5 -14.547 1 98.75 40 THR B C 1
ATOM 2619 O O . THR B 1 40 ? 6.957 -14.016 -13.484 1 98.75 40 THR B O 1
ATOM 2622 N N . GLY B 1 41 ? 7.32 -12.625 -15.258 1 97.62 41 GLY B N 1
ATOM 2623 C CA . GLY B 1 41 ? 8.688 -12.344 -14.852 1 97.62 41 GLY B CA 1
ATOM 2624 C C . GLY B 1 41 ? 9.578 -13.57 -14.859 1 97.62 41 GLY B C 1
ATOM 2625 O O . GLY B 1 41 ? 10.352 -13.789 -13.922 1 97.62 41 GLY B O 1
ATOM 2626 N N . ALA B 1 42 ? 9.484 -14.391 -15.875 1 97.5 42 ALA B N 1
ATOM 2627 C CA . ALA B 1 42 ? 10.047 -15.742 -15.836 1 97.5 42 ALA B CA 1
ATOM 2628 C C . ALA B 1 42 ? 11.391 -15.797 -16.547 1 97.5 42 ALA B C 1
ATOM 2630 O O . ALA B 1 42 ? 11.938 -16.875 -16.781 1 97.5 42 ALA B O 1
ATOM 2631 N N . SER B 1 43 ? 11.945 -14.641 -16.922 1 95.5 43 SER B N 1
ATOM 2632 C CA . SER B 1 43 ? 13.18 -14.672 -17.703 1 95.5 43 SER B CA 1
ATOM 2633 C C . SER B 1 43 ? 14.391 -14.891 -16.812 1 95.5 43 SER B C 1
ATOM 2635 O O . SER B 1 43 ? 15.461 -15.281 -17.297 1 95.5 43 SER B O 1
ATOM 2637 N N . THR B 1 44 ? 14.297 -14.562 -15.492 1 90.12 44 THR B N 1
ATOM 2638 C CA . THR B 1 44 ? 15.422 -14.734 -14.578 1 90.12 44 THR B CA 1
ATOM 2639 C C . THR B 1 44 ? 14.938 -14.859 -13.141 1 90.12 44 THR B C 1
ATOM 2641 O O . THR B 1 44 ? 13.734 -14.789 -12.875 1 90.12 44 THR B O 1
ATOM 2644 N N . GLY B 1 45 ? 15.859 -15.281 -12.297 1 90.56 45 GLY B N 1
ATOM 2645 C CA . GLY B 1 45 ? 15.625 -15.203 -10.867 1 90.56 45 GLY B CA 1
ATOM 2646 C C . GLY B 1 45 ? 14.586 -16.188 -10.383 1 90.56 45 GLY B C 1
ATOM 2647 O O . GLY B 1 45 ? 14.617 -17.375 -10.75 1 90.56 45 GLY B O 1
ATOM 2648 N N . ILE B 1 46 ? 13.766 -15.711 -9.508 1 93.5 46 ILE B N 1
ATOM 2649 C CA . ILE B 1 46 ? 12.75 -16.547 -8.875 1 93.5 46 ILE B CA 1
ATOM 2650 C C . ILE B 1 46 ? 11.766 -17.047 -9.93 1 93.5 46 ILE B C 1
ATOM 2652 O O . ILE B 1 46 ? 11.375 -18.219 -9.906 1 93.5 46 ILE B O 1
ATOM 2656 N N . GLY B 1 47 ? 11.422 -16.219 -10.914 1 96.69 47 GLY B N 1
ATOM 2657 C CA . GLY B 1 47 ? 10.422 -16.547 -11.922 1 96.69 47 GLY B CA 1
ATOM 2658 C C . GLY B 1 47 ? 10.812 -17.734 -12.773 1 96.69 47 GLY B C 1
ATOM 2659 O O . GLY B 1 47 ? 10.008 -18.641 -12.992 1 96.69 47 GLY B O 1
ATOM 2660 N N . GLU B 1 48 ? 12.016 -17.703 -13.258 1 97.12 48 GLU B N 1
ATOM 2661 C CA . GLU B 1 48 ? 12.453 -18.828 -14.07 1 97.12 48 GLU B CA 1
ATOM 2662 C C . GLU B 1 48 ? 12.492 -20.125 -13.258 1 97.12 48 GLU B C 1
ATOM 2664 O O . GLU B 1 48 ? 12.117 -21.188 -13.742 1 97.12 48 GLU B O 1
ATOM 2669 N N . GLN B 1 49 ? 12.93 -20 -11.977 1 97.06 49 GLN B N 1
ATOM 2670 C CA . GLN B 1 49 ? 12.992 -21.156 -11.102 1 97.06 49 GLN B CA 1
ATOM 2671 C C . GLN B 1 49 ? 11.594 -21.688 -10.805 1 97.06 49 GLN B C 1
ATOM 2673 O O . GLN B 1 49 ? 11.398 -22.906 -10.68 1 97.06 49 GLN B O 1
ATOM 2678 N N . VAL B 1 50 ? 10.609 -20.828 -10.68 1 98.19 50 VAL B N 1
ATOM 2679 C CA . VAL B 1 50 ? 9.234 -21.266 -10.477 1 98.19 50 VAL B CA 1
ATOM 2680 C C . VAL B 1 50 ? 8.758 -22.062 -11.688 1 98.19 50 VAL B C 1
ATOM 2682 O O . VAL B 1 50 ? 8.164 -23.141 -11.531 1 98.19 50 VAL B O 1
ATOM 2685 N N . ALA B 1 51 ? 9.039 -21.562 -12.859 1 98.69 51 ALA B N 1
ATOM 2686 C CA . ALA B 1 51 ? 8.688 -22.297 -14.078 1 98.69 51 ALA B CA 1
ATOM 2687 C C . ALA B 1 51 ? 9.312 -23.688 -14.086 1 98.69 51 ALA B C 1
ATOM 2689 O O . ALA B 1 51 ? 8.641 -24.672 -14.414 1 98.69 51 ALA B O 1
ATOM 2690 N N . TYR B 1 52 ? 10.555 -23.781 -13.656 1 98.62 52 TYR B N 1
ATOM 2691 C CA . TYR B 1 52 ? 11.258 -25.062 -13.625 1 98.62 52 TYR B CA 1
ATOM 2692 C C . TYR B 1 52 ? 10.617 -26.016 -12.625 1 98.62 52 TYR B C 1
ATOM 2694 O O . TYR B 1 52 ? 10.508 -27.203 -12.883 1 98.62 52 TYR B O 1
ATOM 2702 N N . GLN B 1 53 ? 10.211 -25.484 -11.469 1 98.12 53 GLN B N 1
ATOM 2703 C CA . GLN B 1 53 ? 9.562 -26.312 -10.469 1 98.12 53 GLN B CA 1
ATOM 2704 C C . GLN B 1 53 ? 8.289 -26.953 -11.016 1 98.12 53 GLN B C 1
ATOM 2706 O O . GLN B 1 53 ? 8.047 -28.141 -10.836 1 98.12 53 GLN B O 1
ATOM 2711 N N . TYR B 1 54 ? 7.488 -26.188 -11.711 1 98.62 54 TYR B N 1
ATOM 2712 C CA . TYR B 1 54 ? 6.258 -26.703 -12.305 1 98.62 54 TYR B CA 1
ATOM 2713 C C . TYR B 1 54 ? 6.562 -27.672 -13.438 1 98.62 54 TYR B C 1
ATOM 2715 O O . TYR B 1 54 ? 5.879 -28.688 -13.602 1 98.62 54 TYR B O 1
ATOM 2723 N N . ALA B 1 55 ? 7.594 -27.391 -14.188 1 98.75 55 ALA B N 1
ATOM 2724 C CA . ALA B 1 55 ? 7.992 -28.234 -15.32 1 98.75 55 ALA B CA 1
ATOM 2725 C C . ALA B 1 55 ? 8.391 -29.625 -14.852 1 98.75 55 ALA B C 1
ATOM 2727 O O . ALA B 1 55 ? 7.977 -30.625 -15.438 1 98.75 55 ALA B O 1
ATOM 2728 N N . LYS B 1 56 ? 9.133 -29.672 -13.781 1 98.44 56 LYS B N 1
ATOM 2729 C CA . LYS B 1 56 ? 9.609 -30.938 -13.227 1 98.44 56 LYS B CA 1
ATOM 2730 C C . LYS B 1 56 ? 8.438 -31.844 -12.852 1 98.44 56 LYS B C 1
ATOM 2732 O O . LYS B 1 56 ? 8.586 -33.062 -12.812 1 98.44 56 LYS B O 1
ATOM 2737 N N . LEU B 1 57 ? 7.328 -31.25 -12.633 1 98.38 57 LEU B N 1
ATOM 2738 C CA . LEU B 1 57 ? 6.172 -32 -12.164 1 98.38 57 LEU B CA 1
ATOM 2739 C C . LEU B 1 57 ? 5.18 -32.25 -13.297 1 98.38 57 LEU B C 1
ATOM 2741 O O . LEU B 1 57 ? 4.051 -32.688 -13.055 1 98.38 57 LEU B O 1
ATOM 2745 N N . GLY B 1 58 ? 5.562 -31.859 -14.5 1 98.69 58 GLY B N 1
ATOM 2746 C CA . GLY B 1 58 ? 4.797 -32.219 -15.688 1 98.69 58 GLY B CA 1
ATOM 2747 C C . GLY B 1 58 ? 3.691 -31.234 -16 1 98.69 58 GLY B C 1
ATOM 2748 O O . GLY B 1 58 ? 2.633 -31.609 -16.5 1 98.69 58 GLY B O 1
ATOM 2749 N N . ALA B 1 59 ? 3.828 -30.016 -15.688 1 98.81 59 ALA B N 1
ATOM 2750 C CA . ALA B 1 59 ? 2.816 -29 -15.961 1 98.81 59 ALA B CA 1
ATOM 2751 C C . ALA B 1 59 ? 2.898 -28.5 -17.406 1 98.81 59 ALA B C 1
ATOM 2753 O O . ALA B 1 59 ? 3.869 -28.797 -18.109 1 98.81 59 ALA B O 1
ATOM 2754 N N . ASN B 1 60 ? 1.768 -27.906 -17.891 1 98.88 60 ASN B N 1
ATOM 2755 C CA . ASN B 1 60 ? 1.753 -27.062 -19.094 1 98.88 60 ASN B CA 1
ATOM 2756 C C . ASN B 1 60 ? 2.021 -25.609 -18.75 1 98.88 60 ASN B C 1
ATOM 2758 O O . ASN B 1 60 ? 1.287 -25 -17.969 1 98.88 60 ASN B O 1
ATOM 2762 N N . ILE B 1 61 ? 3.025 -25.047 -19.406 1 98.81 61 ILE B N 1
ATOM 2763 C CA . ILE B 1 61 ? 3.541 -23.797 -18.859 1 98.81 61 ILE B CA 1
ATOM 2764 C C . ILE B 1 61 ? 3.518 -22.719 -19.938 1 98.81 61 ILE B C 1
ATOM 2766 O O . ILE B 1 61 ? 3.863 -22.969 -21.094 1 98.81 61 ILE B O 1
ATOM 2770 N N . LEU B 1 62 ? 3.051 -21.531 -19.609 1 98.94 62 LEU B N 1
ATOM 2771 C CA . LEU B 1 62 ? 3.191 -20.297 -20.391 1 98.94 62 LEU B CA 1
ATOM 2772 C C . LEU B 1 62 ? 3.92 -19.234 -19.578 1 98.94 62 LEU B C 1
ATOM 2774 O O . LEU B 1 62 ? 3.498 -18.891 -18.469 1 98.94 62 LEU B O 1
ATOM 2778 N N . ILE B 1 63 ? 5.07 -18.75 -20.094 1 98.88 63 ILE B N 1
ATOM 2779 C CA . ILE B 1 63 ? 5.859 -17.781 -19.359 1 98.88 63 ILE B CA 1
ATOM 2780 C C . ILE B 1 63 ? 5.914 -16.453 -20.125 1 98.88 63 ILE B C 1
ATOM 2782 O O . ILE B 1 63 ? 5.703 -16.438 -21.344 1 98.88 63 ILE B O 1
ATOM 2786 N N . THR B 1 64 ? 6.125 -15.359 -19.375 1 98.75 64 THR B N 1
ATOM 2787 C CA . THR B 1 64 ? 6.238 -14.047 -20 1 98.75 64 THR B CA 1
ATOM 2788 C C . THR B 1 64 ? 7.289 -13.195 -19.281 1 98.75 64 THR B C 1
ATOM 2790 O O . THR B 1 64 ? 7.566 -13.406 -18.109 1 98.75 64 THR B O 1
ATOM 2793 N N . ALA B 1 65 ? 7.922 -12.383 -19.922 1 97.88 65 ALA B N 1
ATOM 2794 C CA . ALA B 1 65 ? 8.867 -11.328 -19.562 1 97.88 65 ALA B CA 1
ATOM 2795 C C . ALA B 1 65 ? 9.18 -10.43 -20.75 1 97.88 65 ALA B C 1
ATOM 2797 O O . ALA B 1 65 ? 8.539 -10.539 -21.797 1 97.88 65 ALA B O 1
ATOM 2798 N N . ARG B 1 66 ? 10.125 -9.547 -20.547 1 95.19 66 ARG B N 1
ATOM 2799 C CA . ARG B 1 66 ? 10.422 -8.609 -21.609 1 95.19 66 ARG B CA 1
ATOM 2800 C C . ARG B 1 66 ? 11.43 -9.203 -22.594 1 95.19 66 ARG B C 1
ATOM 2802 O O . ARG B 1 66 ? 11.367 -8.938 -23.797 1 95.19 66 ARG B O 1
ATOM 2809 N N . ARG B 1 67 ? 12.414 -10.07 -22.156 1 95 67 ARG B N 1
ATOM 2810 C CA . ARG B 1 67 ? 13.531 -10.555 -22.953 1 95 67 ARG B CA 1
ATOM 2811 C C . ARG B 1 67 ? 13.18 -11.867 -23.641 1 95 67 ARG B C 1
ATOM 2813 O O . ARG B 1 67 ? 13.305 -12.938 -23.031 1 95 67 ARG B O 1
ATOM 2820 N N . GLU B 1 68 ? 12.961 -11.797 -24.906 1 97.5 68 GLU B N 1
ATOM 2821 C CA . GLU B 1 68 ? 12.484 -12.945 -25.672 1 97.5 68 GLU B CA 1
ATOM 2822 C C . GLU B 1 68 ? 13.531 -14.055 -25.719 1 97.5 68 GLU B C 1
ATOM 2824 O O . GLU B 1 68 ? 13.195 -15.234 -25.578 1 97.5 68 GLU B O 1
ATOM 2829 N N . ASN B 1 69 ? 14.75 -13.68 -25.922 1 98.12 69 ASN B N 1
ATOM 2830 C CA . ASN B 1 69 ? 15.812 -14.68 -26.016 1 98.12 69 ASN B CA 1
ATOM 2831 C C . ASN B 1 69 ? 15.922 -15.492 -24.734 1 98.12 69 ASN B C 1
ATOM 2833 O O . ASN B 1 69 ? 16.109 -16.703 -24.781 1 98.12 69 ASN B O 1
ATOM 2837 N N . ARG B 1 70 ? 15.812 -14.828 -23.609 1 97.94 70 ARG B N 1
ATOM 2838 C CA . ARG B 1 70 ? 15.852 -15.516 -22.312 1 97.94 70 ARG B CA 1
ATOM 2839 C C . ARG B 1 70 ? 14.633 -16.422 -22.141 1 97.94 70 ARG B C 1
ATOM 2841 O O . ARG B 1 70 ? 14.742 -17.516 -21.578 1 97.94 70 ARG B O 1
ATOM 2848 N N . LEU B 1 71 ? 13.508 -15.977 -22.641 1 98.62 71 LEU B N 1
ATOM 2849 C CA . LEU B 1 71 ? 12.289 -16.766 -22.547 1 98.62 71 LEU B CA 1
ATOM 2850 C C . LEU B 1 71 ? 12.422 -18.062 -23.328 1 98.62 71 LEU B C 1
ATOM 2852 O O . LEU B 1 71 ? 12 -19.125 -22.859 1 98.62 71 LEU B O 1
ATOM 2856 N N . LYS B 1 72 ? 13.023 -17.969 -24.484 1 98.56 72 LYS B N 1
ATOM 2857 C CA . LYS B 1 72 ? 13.234 -19.141 -25.312 1 98.56 72 LYS B CA 1
ATOM 2858 C C . LYS B 1 72 ? 14.117 -20.172 -24.594 1 98.56 72 LYS B C 1
ATOM 2860 O O . LYS B 1 72 ? 13.852 -21.375 -24.641 1 98.56 72 LYS B O 1
ATOM 2865 N N . GLU B 1 73 ? 15.086 -19.656 -23.938 1 98.62 73 GLU B N 1
ATOM 2866 C CA . GLU B 1 73 ? 15.977 -20.516 -23.172 1 98.62 73 GLU B CA 1
ATOM 2867 C C . GLU B 1 73 ? 15.227 -21.188 -22.031 1 98.62 73 GLU B C 1
ATOM 2869 O O . GLU B 1 73 ? 15.422 -22.391 -21.781 1 98.62 73 GLU B O 1
ATOM 2874 N N . VAL B 1 74 ? 14.398 -20.469 -21.359 1 98.62 74 VAL B N 1
ATOM 2875 C CA . VAL B 1 74 ? 13.641 -21 -20.234 1 98.62 74 VAL B CA 1
ATOM 2876 C C . VAL B 1 74 ? 12.648 -22.047 -20.719 1 98.62 74 VAL B C 1
ATOM 2878 O O . VAL B 1 74 ? 12.484 -23.109 -20.109 1 98.62 74 VAL B O 1
ATOM 2881 N N . VAL B 1 75 ? 12.023 -21.797 -21.844 1 98.81 75 VAL B N 1
ATOM 2882 C CA . VAL B 1 75 ? 11.07 -22.734 -22.422 1 98.81 75 VAL B CA 1
ATOM 2883 C C . VAL B 1 75 ? 11.773 -24.047 -22.766 1 98.81 75 VAL B C 1
ATOM 2885 O O . VAL B 1 75 ? 11.273 -25.125 -22.438 1 98.81 75 VAL B O 1
ATOM 2888 N N . LYS B 1 76 ? 12.898 -23.969 -23.406 1 98.75 76 LYS B N 1
ATOM 2889 C CA . LYS B 1 76 ? 13.664 -25.172 -23.75 1 98.75 76 LYS B CA 1
ATOM 2890 C C . LYS B 1 76 ? 14.016 -25.969 -22.516 1 98.75 76 LYS B C 1
ATOM 2892 O O . LYS B 1 76 ? 13.867 -27.203 -22.484 1 98.75 76 LYS B O 1
ATOM 2897 N N . LYS B 1 77 ? 14.445 -25.281 -21.516 1 98.69 77 LYS B N 1
ATOM 2898 C CA . LYS B 1 77 ? 14.812 -25.938 -20.266 1 98.69 77 LYS B CA 1
ATOM 2899 C C . LYS B 1 77 ? 13.594 -26.578 -19.594 1 98.69 77 LYS B C 1
ATOM 2901 O O . LYS B 1 77 ? 13.688 -27.656 -19.031 1 98.69 77 LYS B O 1
ATOM 2906 N N . CYS B 1 78 ? 12.484 -25.922 -19.609 1 98.81 78 CYS B N 1
ATOM 2907 C CA . CYS B 1 78 ? 11.25 -26.469 -19.062 1 98.81 78 CYS B CA 1
ATOM 2908 C C . CYS B 1 78 ? 10.898 -27.797 -19.75 1 98.81 78 CYS B C 1
ATOM 2910 O O . CYS B 1 78 ? 10.531 -28.766 -19.078 1 98.81 78 CYS B O 1
ATOM 2912 N N . LEU B 1 79 ? 11.016 -27.797 -21.062 1 98.81 79 LEU B N 1
ATOM 2913 C CA . LEU B 1 79 ? 10.719 -29.016 -21.812 1 98.81 79 LEU B CA 1
ATOM 2914 C C . LEU B 1 79 ? 11.688 -30.125 -21.453 1 98.81 79 LEU B C 1
ATOM 2916 O O . LEU B 1 79 ? 11.281 -31.266 -21.25 1 98.81 79 LEU B O 1
ATOM 2920 N N . ASP B 1 80 ? 12.922 -29.797 -21.281 1 98.69 80 ASP B N 1
ATOM 2921 C CA . ASP B 1 80 ? 13.945 -30.766 -20.891 1 98.69 80 ASP B CA 1
ATOM 2922 C C . ASP B 1 80 ? 13.664 -31.328 -19.5 1 98.69 80 ASP B C 1
ATOM 2924 O O . ASP B 1 80 ? 13.984 -32.5 -19.219 1 98.69 80 ASP B O 1
ATOM 2928 N N . LEU B 1 81 ? 13.062 -30.531 -18.656 1 98.5 81 LEU B N 1
ATOM 2929 C CA . LEU B 1 81 ? 12.836 -30.906 -17.266 1 98.5 81 LEU B CA 1
ATOM 2930 C C . LEU B 1 81 ? 11.602 -31.797 -17.125 1 98.5 81 LEU B C 1
ATOM 2932 O O . LEU B 1 81 ? 11.398 -32.438 -16.094 1 98.5 81 LEU B O 1
ATOM 2936 N N . GLY B 1 82 ? 10.695 -31.719 -18.156 1 98.38 82 GLY B N 1
ATOM 2937 C CA . GLY B 1 82 ? 9.586 -32.656 -18.109 1 98.38 82 GLY B CA 1
ATOM 2938 C C . GLY B 1 82 ? 8.234 -31.984 -18.281 1 98.38 82 GLY B C 1
ATOM 2939 O O . GLY B 1 82 ? 7.191 -32.625 -18.078 1 98.38 82 GLY B O 1
ATOM 2940 N N . ALA B 1 83 ? 8.227 -30.75 -18.625 1 98.81 83 ALA B N 1
ATOM 2941 C CA . ALA B 1 83 ? 6.953 -30.078 -18.891 1 98.81 83 ALA B CA 1
ATOM 2942 C C . ALA B 1 83 ? 6.199 -30.766 -20.016 1 98.81 83 ALA B C 1
ATOM 2944 O O . ALA B 1 83 ? 6.801 -31.188 -21 1 98.81 83 ALA B O 1
ATOM 2945 N N . GLN B 1 84 ? 4.902 -30.906 -19.891 1 98.75 84 GLN B N 1
ATOM 2946 C CA . GLN B 1 84 ? 4.098 -31.453 -20.969 1 98.75 84 GLN B CA 1
ATOM 2947 C C . GLN B 1 84 ? 4.082 -30.531 -22.188 1 98.75 84 GLN B C 1
ATOM 2949 O O . GLN B 1 84 ? 4.07 -30.984 -23.328 1 98.75 84 GLN B O 1
ATOM 2954 N N . SER B 1 85 ? 4.012 -29.266 -21.891 1 98.75 85 SER B N 1
ATOM 2955 C CA . SER B 1 85 ? 4.176 -28.219 -22.906 1 98.75 85 SER B CA 1
ATOM 2956 C C . SER B 1 85 ? 4.738 -26.938 -22.297 1 98.75 85 SER B C 1
ATOM 2958 O O . SER B 1 85 ? 4.594 -26.703 -21.094 1 98.75 85 SER B O 1
ATOM 2960 N N . ALA B 1 86 ? 5.418 -26.156 -23.078 1 98.81 86 ALA B N 1
ATOM 2961 C CA . ALA B 1 86 ? 5.973 -24.875 -22.625 1 98.81 86 ALA B CA 1
ATOM 2962 C C . ALA B 1 86 ? 5.953 -23.844 -23.75 1 98.81 86 ALA B C 1
ATOM 2964 O O . ALA B 1 86 ? 6.363 -24.125 -24.875 1 98.81 86 ALA B O 1
ATOM 2965 N N . HIS B 1 87 ? 5.387 -22.703 -23.438 1 98.81 87 HIS B N 1
ATOM 2966 C CA . HIS B 1 87 ? 5.254 -21.609 -24.375 1 98.81 87 HIS B CA 1
ATOM 2967 C C . HIS B 1 87 ? 5.695 -20.281 -23.75 1 98.81 87 HIS B C 1
ATOM 2969 O O . HIS B 1 87 ? 5.891 -20.219 -22.531 1 98.81 87 HIS B O 1
ATOM 2975 N N . TYR B 1 88 ? 6.004 -19.312 -24.609 1 98.75 88 TYR B N 1
ATOM 2976 C CA . TYR B 1 88 ? 6.34 -17.984 -24.094 1 98.75 88 TYR B CA 1
ATOM 2977 C C . TYR B 1 88 ? 5.648 -16.891 -24.906 1 98.75 88 TYR B C 1
ATOM 2979 O O . TYR B 1 88 ? 5.227 -17.125 -26.047 1 98.75 88 TYR B O 1
ATOM 2987 N N . ILE B 1 89 ? 5.414 -15.781 -24.328 1 98.5 89 ILE B N 1
ATOM 2988 C CA . ILE B 1 89 ? 5.051 -14.539 -25 1 98.5 89 ILE B CA 1
ATOM 2989 C C . ILE B 1 89 ? 5.805 -13.367 -24.359 1 98.5 89 ILE B C 1
ATOM 2991 O O . ILE B 1 89 ? 5.863 -13.25 -23.141 1 98.5 89 ILE B O 1
ATOM 2995 N N . SER B 1 90 ? 6.461 -12.594 -25.203 1 98.12 90 SER B N 1
ATOM 2996 C CA . SER B 1 90 ? 7.199 -11.43 -24.719 1 98.12 90 SER B CA 1
ATOM 2997 C C . SER B 1 90 ? 6.285 -10.211 -24.578 1 98.12 90 SER B C 1
ATOM 2999 O O . SER B 1 90 ? 5.68 -9.773 -25.547 1 98.12 90 SER B O 1
ATOM 3001 N N . LEU B 1 91 ? 6.148 -9.703 -23.328 1 97.06 91 LEU B N 1
ATOM 3002 C CA . LEU B 1 91 ? 5.289 -8.562 -23.047 1 97.06 91 LEU B CA 1
ATOM 3003 C C . LEU B 1 91 ? 5.98 -7.574 -22.109 1 97.06 91 LEU B C 1
ATOM 3005 O O . LEU B 1 91 ? 6.746 -7.98 -21.234 1 97.06 91 LEU B O 1
ATOM 3009 N N . ASP B 1 92 ? 5.672 -6.336 -22.297 1 95.62 92 ASP B N 1
ATOM 3010 C CA . ASP B 1 92 ? 6.055 -5.277 -21.375 1 95.62 92 ASP B CA 1
ATOM 3011 C C . ASP B 1 92 ? 4.922 -4.973 -20.391 1 95.62 92 ASP B C 1
ATOM 3013 O O . ASP B 1 92 ? 3.877 -4.449 -20.797 1 95.62 92 ASP B O 1
ATOM 3017 N N . MET B 1 93 ? 5.211 -5.191 -19.125 1 94.38 93 MET B N 1
ATOM 3018 C CA . MET B 1 93 ? 4.172 -5.078 -18.109 1 94.38 93 MET B CA 1
ATOM 3019 C C . MET B 1 93 ? 3.859 -3.617 -17.812 1 94.38 93 MET B C 1
ATOM 3021 O O . MET B 1 93 ? 2.881 -3.314 -17.125 1 94.38 93 MET B O 1
ATOM 3025 N N . GLN B 1 94 ? 4.648 -2.689 -18.312 1 92.88 94 GLN B N 1
ATOM 3026 C CA . GLN B 1 94 ? 4.363 -1.268 -18.156 1 92.88 94 GLN B CA 1
ATOM 3027 C C . GLN B 1 94 ? 3.166 -0.846 -19 1 92.88 94 GLN B C 1
ATOM 3029 O O . GLN B 1 94 ? 2.492 0.136 -18.688 1 92.88 94 GLN B O 1
ATOM 3034 N N . VAL B 1 95 ? 2.959 -1.598 -20.062 1 94.31 95 VAL B N 1
ATOM 3035 C CA . VAL B 1 95 ? 1.851 -1.29 -20.953 1 94.31 95 VAL B CA 1
ATOM 3036 C C . VAL B 1 95 ? 0.621 -2.102 -20.562 1 94.31 95 VAL B C 1
ATOM 3038 O O . VAL B 1 95 ? 0.35 -3.156 -21.141 1 94.31 95 VAL B O 1
ATOM 3041 N N . ILE B 1 96 ? -0.236 -1.526 -19.812 1 94.44 96 ILE B N 1
ATOM 3042 C CA . ILE B 1 96 ? -1.315 -2.23 -19.125 1 94.44 96 ILE B CA 1
ATOM 3043 C C . ILE B 1 96 ? -2.287 -2.811 -20.156 1 94.44 96 ILE B C 1
ATOM 3045 O O . ILE B 1 96 ? -2.76 -3.938 -20 1 94.44 96 ILE B O 1
ATOM 3049 N N . ASN B 1 97 ? -2.553 -2.076 -21.156 1 91.12 97 ASN B N 1
ATOM 3050 C CA . ASN B 1 97 ? -3.535 -2.496 -22.156 1 91.12 97 ASN B CA 1
ATOM 3051 C C . ASN B 1 97 ? -3.062 -3.727 -22.922 1 91.12 97 ASN B C 1
ATOM 3053 O O . ASN B 1 97 ? -3.867 -4.422 -23.547 1 91.12 97 ASN B O 1
ATOM 3057 N N . GLU B 1 98 ? -1.812 -4.062 -22.844 1 92.19 98 GLU B N 1
ATOM 3058 C CA . GLU B 1 98 ? -1.26 -5.188 -23.594 1 92.19 98 GLU B CA 1
ATOM 3059 C C . GLU B 1 98 ? -1.119 -6.422 -22.703 1 92.19 98 GLU B C 1
ATOM 3061 O O . GLU B 1 98 ? -0.95 -7.535 -23.219 1 92.19 98 GLU B O 1
ATOM 3066 N N . THR B 1 99 ? -1.218 -6.207 -21.453 1 92.06 99 THR B N 1
ATOM 3067 C CA . THR B 1 99 ? -0.957 -7.316 -20.547 1 92.06 99 THR B CA 1
ATOM 3068 C C . THR B 1 99 ? -2.025 -8.398 -20.688 1 92.06 99 THR B C 1
ATOM 3070 O O . THR B 1 99 ? -1.758 -9.578 -20.453 1 92.06 99 THR B O 1
ATOM 3073 N N . GLY B 1 100 ? -3.176 -7.98 -21.125 1 92.62 100 GLY B N 1
ATOM 3074 C CA . GLY B 1 100 ? -4.273 -8.922 -21.297 1 92.62 100 GLY B CA 1
ATOM 3075 C C . GLY B 1 100 ? -3.994 -9.984 -22.344 1 92.62 100 GLY B C 1
ATOM 3076 O O . GLY B 1 100 ? -4.598 -11.062 -22.312 1 92.62 100 GLY B O 1
ATOM 3077 N N . LYS B 1 101 ? -3.084 -9.734 -23.25 1 96.94 101 LYS B N 1
ATOM 3078 C CA . LYS B 1 101 ? -2.688 -10.688 -24.281 1 96.94 101 LYS B CA 1
ATOM 3079 C C . LYS B 1 101 ? -2.172 -11.984 -23.656 1 96.94 101 LYS B C 1
ATOM 3081 O O . LYS B 1 101 ? -2.285 -13.055 -24.266 1 96.94 101 LYS B O 1
ATOM 3086 N N . LEU B 1 102 ? -1.66 -11.852 -22.484 1 98.44 102 LEU B N 1
ATOM 3087 C CA . LEU B 1 102 ? -1.147 -13.031 -21.797 1 98.44 102 LEU B CA 1
ATOM 3088 C C . LEU B 1 102 ? -2.266 -14.031 -21.516 1 98.44 102 LEU B C 1
ATOM 3090 O O . LEU B 1 102 ? -2.09 -15.234 -21.719 1 98.44 102 LEU B O 1
ATOM 3094 N N . ILE B 1 103 ? -3.422 -13.539 -21.109 1 98 103 ILE B N 1
ATOM 3095 C CA . ILE B 1 103 ? -4.555 -14.391 -20.766 1 98 103 ILE B CA 1
ATOM 3096 C C . ILE B 1 103 ? -5.137 -15 -22.031 1 98 103 ILE B C 1
ATOM 3098 O O . ILE B 1 103 ? -5.48 -16.188 -22.062 1 98 103 ILE B O 1
ATOM 3102 N N . THR B 1 104 ? -5.191 -14.195 -23.047 1 97.25 104 THR B N 1
ATOM 3103 C CA . THR B 1 104 ? -5.664 -14.703 -24.328 1 97.25 104 THR B CA 1
ATOM 3104 C C . THR B 1 104 ? -4.738 -15.789 -24.859 1 97.25 104 THR B C 1
ATOM 3106 O O . THR B 1 104 ? -5.203 -16.797 -25.406 1 97.25 104 THR B O 1
ATOM 3109 N N . GLU B 1 105 ? -3.479 -15.594 -24.766 1 98.12 105 GLU B N 1
ATOM 3110 C CA . GLU B 1 105 ? -2.498 -16.578 -25.219 1 98.12 105 GLU B CA 1
ATOM 3111 C C . GLU B 1 105 ? -2.633 -17.875 -24.438 1 98.12 105 GLU B C 1
ATOM 3113 O O . GLU B 1 105 ? -2.447 -18.969 -24.984 1 98.12 105 GLU B O 1
ATOM 3118 N N . ALA B 1 106 ? -2.879 -17.797 -23.141 1 98.38 106 ALA B N 1
ATOM 3119 C CA . ALA B 1 106 ? -3.084 -18.984 -22.312 1 98.38 106 ALA B CA 1
ATOM 3120 C C . ALA B 1 106 ? -4.277 -19.797 -22.812 1 98.38 106 ALA B C 1
ATOM 3122 O O . ALA B 1 106 ? -4.227 -21.016 -22.844 1 98.38 106 ALA B O 1
ATOM 3123 N N . GLU B 1 107 ? -5.312 -19.094 -23.125 1 97.12 107 GLU B N 1
ATOM 3124 C CA . GLU B 1 107 ? -6.488 -19.766 -23.672 1 97.12 107 GLU B CA 1
ATOM 3125 C C . GLU B 1 107 ? -6.152 -20.516 -24.953 1 97.12 107 GLU B C 1
ATOM 3127 O O . GLU B 1 107 ? -6.586 -21.656 -25.156 1 97.12 107 GLU B O 1
ATOM 3132 N N . LYS B 1 108 ? -5.391 -19.922 -25.781 1 97.75 108 LYS B N 1
ATOM 3133 C CA . LYS B 1 108 ? -5.039 -20.484 -27.094 1 97.75 108 LYS B CA 1
ATOM 3134 C C . LYS B 1 108 ? -4.07 -21.641 -26.938 1 97.75 108 LYS B C 1
ATOM 3136 O O . LYS B 1 108 ? -4.234 -22.688 -27.594 1 97.75 108 LYS B O 1
ATOM 3141 N N . THR B 1 109 ? -3.104 -21.531 -26.094 1 98.06 109 THR B N 1
ATOM 3142 C CA . THR B 1 109 ? -1.993 -22.469 -26.062 1 98.06 109 THR B CA 1
ATOM 3143 C C . THR B 1 109 ? -2.23 -23.547 -25 1 98.06 109 THR B C 1
ATOM 3145 O O . THR B 1 109 ? -1.828 -24.703 -25.188 1 98.06 109 THR B O 1
ATOM 3148 N N . LEU B 1 110 ? -2.854 -23.156 -23.891 1 98.31 110 LEU B N 1
ATOM 3149 C CA . LEU B 1 110 ? -3.018 -24.094 -22.781 1 98.31 110 LEU B CA 1
ATOM 3150 C C . LEU B 1 110 ? -4.449 -24.625 -22.734 1 98.31 110 LEU B C 1
ATOM 3152 O O . LEU B 1 110 ? -4.711 -25.641 -22.094 1 98.31 110 LEU B O 1
ATOM 3156 N N . GLY B 1 111 ? -5.426 -23.938 -23.281 1 97.62 111 GLY B N 1
ATOM 3157 C CA . GLY B 1 111 ? -6.828 -24.312 -23.266 1 97.62 111 GLY B CA 1
ATOM 3158 C C . GLY B 1 111 ? -7.516 -24 -21.953 1 97.62 111 GLY B C 1
ATOM 3159 O O . GLY B 1 111 ? -8.648 -24.438 -21.719 1 97.62 111 GLY B O 1
ATOM 3160 N N . GLY B 1 112 ? -6.871 -23.391 -21.078 1 97.94 112 GLY B N 1
ATOM 3161 C CA . GLY B 1 112 ? -7.363 -23.047 -19.766 1 97.94 112 GLY B CA 1
ATOM 3162 C C . GLY B 1 112 ? -6.266 -22.625 -18.812 1 97.94 112 GLY B C 1
ATOM 3163 O O . GLY B 1 112 ? -5.133 -22.375 -19.219 1 97.94 112 GLY B O 1
ATOM 3164 N N . LEU B 1 113 ? -6.656 -22.484 -17.547 1 98.75 113 LEU B N 1
ATOM 3165 C CA . LEU B 1 113 ? -5.695 -22.031 -16.547 1 98.75 113 LEU B CA 1
ATOM 3166 C C . LEU B 1 113 ? -6.031 -22.594 -15.172 1 98.75 113 LEU B C 1
ATOM 3168 O O . LEU B 1 113 ? -7.191 -22.578 -14.758 1 98.75 113 LEU B O 1
ATOM 3172 N N . ASP B 1 114 ? -5.008 -23.094 -14.508 1 98.75 114 ASP B N 1
ATOM 3173 C CA . ASP B 1 114 ? -5.18 -23.641 -13.164 1 98.75 114 ASP B CA 1
ATOM 3174 C C . ASP B 1 114 ? -4.402 -22.812 -12.133 1 98.75 114 ASP B C 1
ATOM 3176 O O . ASP B 1 114 ? -4.832 -22.688 -10.984 1 98.75 114 ASP B O 1
ATOM 3180 N N . TYR B 1 115 ? -3.227 -22.312 -12.555 1 98.81 115 TYR B N 1
ATOM 3181 C CA . TYR B 1 115 ? -2.367 -21.531 -11.68 1 98.81 115 TYR B CA 1
ATOM 3182 C C . TYR B 1 115 ? -1.868 -20.281 -12.398 1 98.81 115 TYR B C 1
ATOM 3184 O O . TYR B 1 115 ? -1.35 -20.359 -13.508 1 98.81 115 TYR B O 1
ATOM 3192 N N . LEU B 1 116 ? -2.07 -19.141 -11.797 1 98.88 116 LEU B N 1
ATOM 3193 C CA . LEU B 1 116 ? -1.477 -17.875 -12.219 1 98.88 116 LEU B CA 1
ATOM 3194 C C . LEU B 1 116 ? -0.459 -17.391 -11.195 1 98.88 116 LEU B C 1
ATOM 3196 O O . LEU B 1 116 ? -0.824 -17.031 -10.07 1 98.88 116 LEU B O 1
ATOM 3200 N N . VAL B 1 117 ? 0.824 -17.438 -11.57 1 98.88 117 VAL B N 1
ATOM 3201 C CA . VAL B 1 117 ? 1.877 -16.953 -10.688 1 98.88 117 VAL B CA 1
ATOM 3202 C C . VAL B 1 117 ? 2.342 -15.57 -11.141 1 98.88 117 VAL B C 1
ATOM 3204 O O . VAL B 1 117 ? 3.021 -15.445 -12.164 1 98.88 117 VAL B O 1
ATOM 3207 N N . LEU B 1 118 ? 1.968 -14.602 -10.422 1 98.81 118 LEU B N 1
ATOM 3208 C CA . LEU B 1 118 ? 2.4 -13.227 -10.672 1 98.81 118 LEU B CA 1
ATOM 3209 C C . LEU B 1 118 ? 3.682 -12.914 -9.906 1 98.81 118 LEU B C 1
ATOM 3211 O O . LEU B 1 118 ? 3.676 -12.859 -8.68 1 98.81 118 LEU B O 1
ATOM 3215 N N . ASN B 1 119 ? 4.789 -12.625 -10.641 1 97.94 119 ASN B N 1
ATOM 3216 C CA . ASN B 1 119 ? 6.086 -12.57 -9.977 1 97.94 119 ASN B CA 1
ATOM 3217 C C . ASN B 1 119 ? 6.957 -11.453 -10.539 1 97.94 119 ASN B C 1
ATOM 3219 O O . ASN B 1 119 ? 8.008 -11.133 -9.984 1 97.94 119 ASN B O 1
ATOM 3223 N N . HIS B 1 120 ? 6.535 -10.828 -11.617 1 96.44 120 HIS B N 1
ATOM 3224 C CA . HIS B 1 120 ? 7.367 -9.797 -12.234 1 96.44 120 HIS B CA 1
ATOM 3225 C C . HIS B 1 120 ? 7.484 -8.57 -11.328 1 96.44 120 HIS B C 1
ATOM 3227 O O . HIS B 1 120 ? 6.559 -8.258 -10.578 1 96.44 120 HIS B O 1
ATOM 3233 N N . ALA B 1 121 ? 8.602 -7.945 -11.398 1 94.88 121 ALA B N 1
ATOM 3234 C CA . ALA B 1 121 ? 8.773 -6.727 -10.609 1 94.88 121 ALA B CA 1
ATOM 3235 C C . ALA B 1 121 ? 9.93 -5.883 -11.148 1 94.88 121 ALA B C 1
ATOM 3237 O O . ALA B 1 121 ? 10.805 -6.395 -11.852 1 94.88 121 ALA B O 1
ATOM 3238 N N . LEU B 1 122 ? 9.867 -4.641 -10.906 1 93.81 122 LEU B N 1
ATOM 3239 C CA . LEU B 1 122 ? 10.938 -3.684 -11.172 1 93.81 122 LEU B CA 1
ATOM 3240 C C . LEU B 1 122 ? 11.219 -2.83 -9.938 1 93.81 122 LEU B C 1
ATOM 3242 O O . LEU B 1 122 ? 10.289 -2.418 -9.234 1 93.81 122 LEU B O 1
ATOM 3246 N N . TYR B 1 123 ? 12.43 -2.646 -9.586 1 92.19 123 TYR B N 1
ATOM 3247 C CA . TYR B 1 123 ? 12.836 -1.701 -8.555 1 92.19 123 TYR B CA 1
ATOM 3248 C C . TYR B 1 123 ? 14.125 -0.992 -8.938 1 92.19 123 TYR B C 1
ATOM 3250 O O . TYR B 1 123 ? 14.867 -1.464 -9.805 1 92.19 123 TYR B O 1
ATOM 3258 N N . TYR B 1 124 ? 14.344 0.192 -8.391 1 90.19 124 TYR B N 1
ATOM 3259 C CA . TYR B 1 124 ? 15.586 0.943 -8.477 1 90.19 124 TYR B CA 1
ATOM 3260 C C . TYR B 1 124 ? 16.188 1.169 -7.09 1 90.19 124 TYR B C 1
ATOM 3262 O O . TYR B 1 124 ? 15.453 1.419 -6.125 1 90.19 124 TYR B O 1
ATOM 3270 N N . TRP B 1 125 ? 17.484 1.057 -7 1 90.88 125 TRP B N 1
ATOM 3271 C CA . TRP B 1 125 ? 18.203 1.342 -5.758 1 90.88 125 TRP B CA 1
ATOM 3272 C C . TRP B 1 125 ? 18.656 2.795 -5.719 1 90.88 125 T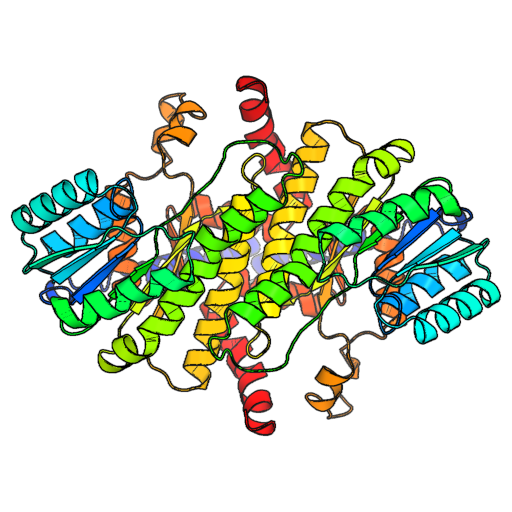RP B C 1
ATOM 3274 O O . TRP B 1 125 ? 19.797 3.102 -6.109 1 90.88 125 TRP B O 1
ATOM 3284 N N . GLU B 1 126 ? 17.844 3.629 -5.277 1 93.81 126 GLU B N 1
ATOM 3285 C CA . GLU B 1 126 ? 18.109 5.062 -5.23 1 93.81 126 GLU B CA 1
ATOM 3286 C C . GLU B 1 126 ? 17.25 5.75 -4.176 1 93.81 126 GLU B C 1
ATOM 3288 O O . GLU B 1 126 ? 16.125 5.328 -3.918 1 93.81 126 GLU B O 1
ATOM 3293 N N . LEU B 1 127 ? 17.859 6.762 -3.535 1 96.81 127 LEU B N 1
ATOM 3294 C CA . LEU B 1 127 ? 17.062 7.594 -2.65 1 96.81 127 LEU B CA 1
ATOM 3295 C C . LEU B 1 127 ? 15.984 8.344 -3.434 1 96.81 127 LEU B C 1
ATOM 3297 O O . LEU B 1 127 ? 16.172 8.641 -4.617 1 96.81 127 LEU B O 1
ATOM 3301 N N . TRP B 1 128 ? 14.883 8.617 -2.787 1 97.69 128 TRP B N 1
ATOM 3302 C CA . TRP B 1 128 ? 13.789 9.32 -3.443 1 97.69 128 TRP B CA 1
ATOM 3303 C C . TRP B 1 128 ? 14.242 10.688 -3.934 1 97.69 128 TRP B C 1
ATOM 3305 O O . TRP B 1 128 ? 14.781 11.484 -3.162 1 97.69 128 TRP B O 1
ATOM 3315 N N . ASP B 1 129 ? 13.992 10.906 -5.242 1 96.44 129 ASP B N 1
ATOM 3316 C CA . ASP B 1 129 ? 14.484 12.148 -5.828 1 96.44 129 ASP B CA 1
ATOM 3317 C C . ASP B 1 129 ? 13.344 13 -6.375 1 96.44 129 ASP B C 1
ATOM 3319 O O . ASP B 1 129 ? 13.57 13.992 -7.07 1 96.44 129 ASP B O 1
ATOM 3323 N N . GLY B 1 130 ? 12.172 12.562 -6.168 1 96.75 130 GLY B N 1
ATOM 3324 C CA . GLY B 1 130 ? 11.031 13.375 -6.578 1 96.75 130 GLY B CA 1
ATOM 3325 C C . GLY B 1 130 ? 10.539 13.047 -7.977 1 96.75 130 GLY B C 1
ATOM 3326 O O . GLY B 1 130 ? 9.703 13.758 -8.523 1 96.75 130 GLY B O 1
ATOM 3327 N N . ASP B 1 131 ? 10.992 11.984 -8.594 1 97.19 131 ASP B N 1
ATOM 3328 C CA . ASP B 1 131 ? 10.602 11.602 -9.945 1 97.19 131 ASP B CA 1
ATOM 3329 C C . ASP B 1 131 ? 9.227 10.93 -9.945 1 97.19 131 ASP B C 1
ATOM 3331 O O . ASP B 1 131 ? 9.133 9.703 -9.906 1 97.19 131 ASP B O 1
ATOM 3335 N N . ILE B 1 132 ? 8.188 11.719 -10.117 1 97.75 132 ILE B N 1
ATOM 3336 C CA . ILE B 1 132 ? 6.797 11.273 -10.055 1 97.75 132 ILE B CA 1
ATOM 3337 C C . ILE B 1 132 ? 6.504 10.328 -11.211 1 97.75 132 ILE B C 1
ATOM 3339 O O . ILE B 1 132 ? 5.785 9.344 -11.055 1 97.75 132 ILE B O 1
ATOM 3343 N N . GLU B 1 133 ? 7.012 10.672 -12.328 1 96.25 133 GLU B N 1
ATOM 3344 C CA . GLU B 1 133 ? 6.793 9.82 -13.5 1 96.25 133 GLU B CA 1
ATOM 3345 C C . GLU B 1 133 ? 7.344 8.422 -13.273 1 96.25 133 GLU B C 1
ATOM 3347 O O . GLU B 1 133 ? 6.699 7.43 -13.617 1 96.25 133 GLU B O 1
ATOM 3352 N N . ARG B 1 134 ? 8.477 8.336 -12.758 1 96.69 134 ARG B N 1
ATOM 3353 C CA . ARG B 1 134 ? 9.078 7.043 -12.453 1 96.69 134 ARG B CA 1
ATOM 3354 C C . ARG B 1 134 ? 8.273 6.297 -11.398 1 96.69 134 ARG B C 1
ATOM 3356 O O . ARG B 1 134 ? 8.109 5.078 -11.477 1 96.69 134 ARG B O 1
ATOM 3363 N N . LEU B 1 135 ? 7.832 7.012 -10.406 1 98.12 135 LEU B N 1
ATOM 3364 C CA . LEU B 1 135 ? 6.965 6.418 -9.398 1 98.12 135 LEU B CA 1
ATOM 3365 C C . LEU B 1 135 ? 5.734 5.789 -10.039 1 98.12 135 LEU B C 1
ATOM 3367 O O . LEU B 1 135 ? 5.395 4.637 -9.742 1 98.12 135 LEU B O 1
ATOM 3371 N N . GLN B 1 136 ? 5.098 6.516 -10.883 1 97.25 136 GLN B N 1
ATOM 3372 C CA . GLN B 1 136 ? 3.887 6.027 -11.531 1 97.25 136 GLN B CA 1
ATOM 3373 C C . GLN B 1 136 ? 4.188 4.836 -12.43 1 97.25 136 GLN B C 1
ATOM 3375 O O . GLN B 1 136 ? 3.4 3.889 -12.508 1 97.25 136 GLN B O 1
ATOM 3380 N N . ALA B 1 137 ? 5.309 4.898 -13.117 1 96.38 137 ALA B N 1
ATOM 3381 C CA . ALA B 1 137 ? 5.711 3.781 -13.969 1 96.38 137 ALA B CA 1
ATOM 3382 C C . ALA B 1 137 ? 5.914 2.514 -13.141 1 96.38 137 ALA B C 1
ATOM 3384 O O . ALA B 1 137 ? 5.477 1.431 -13.539 1 96.38 137 ALA B O 1
ATOM 3385 N N . LEU B 1 138 ? 6.566 2.652 -12.031 1 97.25 138 LEU B N 1
ATOM 3386 C CA . LEU B 1 138 ? 6.801 1.51 -11.156 1 97.25 138 LEU B CA 1
ATOM 3387 C C . LEU B 1 138 ? 5.484 0.969 -10.609 1 97.25 138 LEU B C 1
ATOM 3389 O O . LEU B 1 138 ? 5.309 -0.246 -10.484 1 97.25 138 LEU B O 1
ATOM 3393 N N . MET B 1 139 ? 4.539 1.866 -10.242 1 98.19 139 MET B N 1
ATOM 3394 C CA . MET B 1 139 ? 3.215 1.455 -9.789 1 98.19 139 MET B CA 1
ATOM 3395 C C . MET B 1 139 ? 2.496 0.65 -10.867 1 98.19 139 MET B C 1
ATOM 3397 O O . MET B 1 139 ? 1.821 -0.335 -10.562 1 98.19 139 MET B O 1
ATOM 3401 N N . ASN B 1 140 ? 2.67 1.068 -12.102 1 97.38 140 ASN B N 1
ATOM 3402 C CA . ASN B 1 140 ? 2.027 0.359 -13.203 1 97.38 140 ASN B CA 1
ATOM 3403 C C . ASN B 1 140 ? 2.576 -1.057 -13.359 1 97.38 140 ASN B C 1
ATOM 3405 O O . ASN B 1 140 ? 1.812 -2.008 -13.531 1 97.38 140 ASN B O 1
ATOM 3409 N N . ILE B 1 141 ? 3.809 -1.213 -13.219 1 97.88 141 ILE B N 1
ATOM 3410 C CA . ILE B 1 141 ? 4.465 -2.496 -13.445 1 97.88 141 ILE B CA 1
ATOM 3411 C C . ILE B 1 141 ? 4.211 -3.422 -12.258 1 97.88 141 ILE B C 1
ATOM 3413 O O . ILE B 1 141 ? 3.748 -4.551 -12.43 1 97.88 141 ILE B O 1
ATOM 3417 N N . ASN B 1 142 ? 4.469 -2.934 -11.086 1 98.19 142 ASN B N 1
ATOM 3418 C CA . ASN B 1 142 ? 4.496 -3.781 -9.898 1 98.19 142 ASN B CA 1
ATOM 3419 C C . ASN B 1 142 ? 3.098 -3.975 -9.312 1 98.19 142 ASN B C 1
ATOM 3421 O O . ASN B 1 142 ? 2.879 -4.875 -8.5 1 98.19 142 ASN B O 1
ATOM 3425 N N . PHE B 1 143 ? 2.182 -3.15 -9.672 1 98.81 143 PHE B N 1
ATOM 3426 C CA . PHE B 1 143 ? 0.885 -3.178 -9 1 98.81 143 PHE B CA 1
ATOM 3427 C C . PHE B 1 143 ? -0.245 -3.266 -10.023 1 98.81 143 PHE B C 1
ATOM 3429 O O . PHE B 1 143 ? -0.895 -4.305 -10.148 1 98.81 143 PHE B O 1
ATOM 3436 N N . VAL B 1 144 ? -0.401 -2.262 -10.859 1 98.75 144 VAL B N 1
ATOM 3437 C CA . VAL B 1 144 ? -1.558 -2.178 -11.742 1 98.75 144 VAL B CA 1
ATOM 3438 C C . VAL B 1 144 ? -1.568 -3.373 -12.695 1 98.75 144 VAL B C 1
ATOM 3440 O O . VAL B 1 144 ? -2.627 -3.936 -12.977 1 98.75 144 VAL B O 1
ATOM 3443 N N . SER B 1 145 ? -0.434 -3.738 -13.18 1 98.38 145 SER B N 1
ATOM 3444 C CA . SER B 1 145 ? -0.357 -4.883 -14.078 1 98.38 145 SER B CA 1
ATOM 3445 C C . SER B 1 145 ? -0.817 -6.164 -13.391 1 98.38 145 SER B C 1
ATOM 3447 O O . SER B 1 145 ? -1.473 -7.004 -14.008 1 98.38 145 SER B O 1
ATOM 3449 N N . TYR B 1 146 ? -0.447 -6.375 -12.094 1 98.69 146 TYR B N 1
ATOM 3450 C CA . TYR B 1 146 ? -0.917 -7.516 -11.32 1 98.69 146 TYR B CA 1
ATOM 3451 C C . TYR B 1 146 ? -2.439 -7.531 -11.234 1 98.69 146 TYR B C 1
ATOM 3453 O O . TYR B 1 146 ? -3.07 -8.57 -11.445 1 98.69 146 TYR B O 1
ATOM 3461 N N . V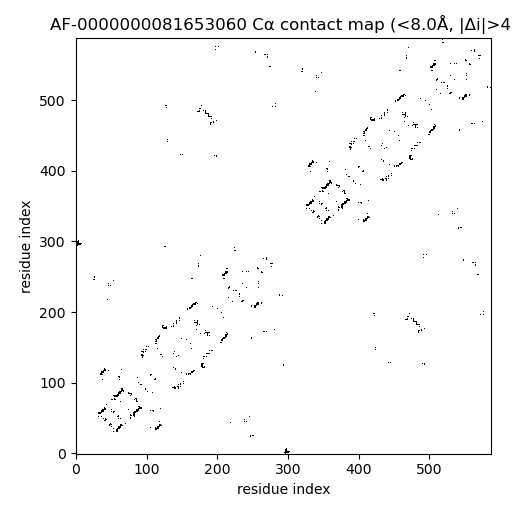AL B 1 147 ? -2.979 -6.363 -10.906 1 98.69 147 VAL B N 1
ATOM 3462 C CA . VAL B 1 147 ? -4.426 -6.23 -10.75 1 98.69 147 VAL B CA 1
ATOM 3463 C C . VAL B 1 147 ? -5.117 -6.59 -12.062 1 98.69 147 VAL B C 1
ATOM 3465 O O . VAL B 1 147 ? -6.094 -7.34 -12.07 1 98.69 147 VAL B O 1
ATOM 3468 N N . ASN B 1 148 ? -4.617 -6.051 -13.117 1 98.38 148 ASN B N 1
ATOM 3469 C CA . ASN B 1 148 ? -5.211 -6.297 -14.43 1 98.38 148 ASN B CA 1
ATOM 3470 C C . ASN B 1 148 ? -5.172 -7.777 -14.797 1 98.38 148 ASN B C 1
ATOM 3472 O O . ASN B 1 148 ? -6.18 -8.344 -15.227 1 98.38 148 ASN B O 1
ATOM 3476 N N . LEU B 1 149 ? -4.043 -8.406 -14.617 1 98.62 149 LEU B N 1
ATOM 3477 C CA . LEU B 1 149 ? -3.873 -9.812 -14.969 1 98.62 149 LEU B CA 1
ATOM 3478 C C . LEU B 1 149 ? -4.742 -10.703 -14.086 1 98.62 149 LEU B C 1
ATOM 3480 O O . LEU B 1 149 ? -5.41 -11.617 -14.578 1 98.62 149 LEU B O 1
ATOM 3484 N N . ALA B 1 150 ? -4.707 -10.445 -12.766 1 98.62 150 ALA B N 1
ATOM 3485 C CA . ALA B 1 150 ? -5.539 -11.219 -11.852 1 98.62 150 ALA B CA 1
ATOM 3486 C C . ALA B 1 150 ? -7.012 -11.117 -12.227 1 98.62 150 ALA B C 1
ATOM 3488 O O . ALA B 1 150 ? -7.723 -12.125 -12.266 1 98.62 150 ALA B O 1
ATOM 3489 N N . THR B 1 151 ? -7.434 -9.906 -12.539 1 98.19 151 THR B N 1
ATOM 3490 C CA . THR B 1 151 ? -8.828 -9.656 -12.875 1 98.19 151 THR B CA 1
ATOM 3491 C C . THR B 1 151 ? -9.219 -10.391 -14.148 1 98.19 151 THR B C 1
ATOM 3493 O O . THR B 1 151 ? -10.25 -11.07 -14.195 1 98.19 151 THR B O 1
ATOM 3496 N N . LYS B 1 152 ? -8.414 -10.297 -15.133 1 98 152 LYS B N 1
ATOM 3497 C CA . LYS B 1 152 ? -8.727 -10.875 -16.438 1 98 152 LYS B CA 1
ATOM 3498 C C . LYS B 1 152 ? -8.648 -12.398 -16.391 1 98 152 LYS B C 1
ATOM 3500 O O . LYS B 1 152 ? -9.266 -13.078 -17.219 1 98 152 LYS B O 1
ATOM 3505 N N . ALA B 1 153 ? -7.918 -12.938 -15.461 1 98.5 153 ALA B N 1
ATOM 3506 C CA . ALA B 1 153 ? -7.73 -14.383 -15.375 1 98.5 153 ALA B CA 1
ATOM 3507 C C . ALA B 1 153 ? -8.867 -15.047 -14.609 1 98.5 153 ALA B C 1
ATOM 3509 O O . ALA B 1 153 ? -9.031 -16.266 -14.648 1 98.5 153 ALA B O 1
ATOM 3510 N N . LEU B 1 154 ? -9.656 -14.281 -13.867 1 98.25 154 LEU B N 1
ATOM 3511 C CA . LEU B 1 154 ? -10.633 -14.812 -12.922 1 98.25 154 LEU B CA 1
ATOM 3512 C C . LEU B 1 154 ? -11.625 -15.734 -13.633 1 98.25 154 LEU B C 1
ATOM 3514 O O . LEU B 1 154 ? -11.898 -16.844 -13.156 1 98.25 154 LEU B O 1
ATOM 3518 N N . PRO B 1 155 ? -12.148 -15.312 -14.812 1 97.19 155 PRO B N 1
ATOM 3519 C CA . PRO B 1 155 ? -13.125 -16.203 -15.461 1 97.19 155 PRO B CA 1
ATOM 3520 C C . PRO B 1 155 ? -12.539 -17.578 -15.805 1 97.19 155 PRO B C 1
ATOM 3522 O O . PRO B 1 155 ? -13.195 -18.594 -15.609 1 97.19 155 PRO B O 1
ATOM 3525 N N . MET B 1 156 ? -11.359 -17.609 -16.25 1 97.75 156 MET B N 1
ATOM 3526 C CA . MET B 1 156 ? -10.703 -18.859 -16.625 1 97.75 156 MET B CA 1
ATOM 3527 C C . MET B 1 156 ? -10.352 -19.672 -15.375 1 97.75 156 MET B C 1
ATOM 3529 O O . MET B 1 156 ? -10.516 -20.891 -15.352 1 97.75 156 MET B O 1
ATOM 3533 N N . LEU B 1 157 ? -9.883 -19.031 -14.359 1 98.56 157 LEU B N 1
ATOM 3534 C CA . LEU B 1 157 ? -9.477 -19.688 -13.125 1 98.56 157 LEU B CA 1
ATOM 3535 C C . LEU B 1 157 ? -10.688 -20.234 -12.375 1 98.56 157 LEU B C 1
ATOM 3537 O O . LEU B 1 157 ? -10.594 -21.25 -11.695 1 98.56 157 LEU B O 1
ATOM 3541 N N . SER B 1 158 ? -11.781 -19.531 -12.453 1 97.69 158 SER B N 1
ATOM 3542 C CA . SER B 1 158 ? -12.984 -19.953 -11.75 1 97.69 158 SER B CA 1
ATOM 3543 C C . SER B 1 158 ? -13.484 -21.297 -12.281 1 97.69 158 SER B C 1
ATOM 3545 O O . SER B 1 158 ? -14.07 -22.094 -11.539 1 97.69 158 SER B O 1
ATOM 3547 N N . LYS B 1 159 ? -13.234 -21.625 -13.531 1 97.06 159 LYS B N 1
ATOM 3548 C CA . LYS B 1 159 ? -13.672 -22.859 -14.156 1 97.06 159 LYS B CA 1
ATOM 3549 C C . LYS B 1 159 ? -12.875 -24.062 -13.633 1 97.06 159 LYS B C 1
ATOM 3551 O O . LYS B 1 159 ? -13.367 -25.188 -13.617 1 97.06 159 LYS B O 1
ATOM 3556 N N . SER B 1 160 ? -11.703 -23.828 -13.18 1 96.94 160 SER B N 1
ATOM 3557 C CA . SER B 1 160 ? -10.82 -24.906 -12.75 1 96.94 160 SER B CA 1
ATOM 3558 C C . SER B 1 160 ? -10.656 -24.906 -11.234 1 96.94 160 SER B C 1
ATOM 3560 O O . SER B 1 160 ? -9.891 -25.703 -10.688 1 96.94 160 SER B O 1
ATOM 3562 N N . ASN B 1 161 ? -11.367 -24.016 -10.547 1 96 161 ASN B N 1
ATOM 3563 C CA . ASN B 1 161 ? -11.062 -23.812 -9.133 1 96 161 ASN B CA 1
ATOM 3564 C C . ASN B 1 161 ? -9.57 -23.547 -8.914 1 96 161 ASN B C 1
ATOM 3566 O O . ASN B 1 161 ? -8.945 -24.172 -8.055 1 96 161 ASN B O 1
ATOM 3570 N N . GLY B 1 162 ? -9.086 -22.672 -9.75 1 98.06 162 GLY B N 1
ATOM 3571 C CA . GLY B 1 162 ? -7.652 -22.422 -9.82 1 98.06 162 GLY B CA 1
ATOM 3572 C C . GLY B 1 162 ? -7.156 -21.5 -8.719 1 98.06 162 GLY B C 1
ATOM 3573 O O . GLY B 1 162 ? -7.875 -21.25 -7.746 1 98.06 162 GLY B O 1
ATOM 3574 N N . SER B 1 163 ? -5.828 -21.141 -8.82 1 98.19 163 SER B N 1
ATOM 3575 C CA . SER B 1 163 ? -5.156 -20.375 -7.781 1 98.19 163 SER B CA 1
ATOM 3576 C C . SER B 1 163 ? -4.285 -19.281 -8.383 1 98.19 163 SER B C 1
ATOM 3578 O O . SER B 1 163 ? -3.682 -19.469 -9.438 1 98.19 163 SER B O 1
ATOM 3580 N N . ILE B 1 164 ? -4.32 -18.156 -7.738 1 98.88 164 ILE B N 1
ATOM 3581 C CA . ILE B 1 164 ? -3.41 -17.062 -8.062 1 98.88 164 ILE B CA 1
ATOM 3582 C C . ILE B 1 164 ? -2.355 -16.922 -6.965 1 98.88 164 ILE B C 1
ATOM 3584 O O . ILE B 1 164 ? -2.688 -16.766 -5.793 1 98.88 164 ILE B O 1
ATOM 3588 N N . ALA B 1 165 ? -1.123 -17.141 -7.309 1 98.81 165 ALA B N 1
ATOM 3589 C CA . ALA B 1 165 ? 0.002 -16.812 -6.434 1 98.81 165 ALA B CA 1
ATOM 3590 C C . ALA B 1 165 ? 0.53 -15.414 -6.707 1 98.81 165 ALA B C 1
ATOM 3592 O O . ALA B 1 165 ? 1.015 -15.125 -7.805 1 98.81 165 ALA B O 1
ATOM 3593 N N . VAL B 1 166 ? 0.419 -14.555 -5.75 1 98.81 166 VAL B N 1
ATOM 3594 C CA . VAL B 1 166 ? 0.893 -13.18 -5.875 1 98.81 166 VAL B CA 1
ATOM 3595 C C . VAL B 1 166 ? 2.199 -13.008 -5.105 1 98.81 166 VAL B C 1
ATOM 3597 O O . VAL B 1 166 ? 2.199 -12.953 -3.873 1 98.81 166 VAL B O 1
ATOM 3600 N N . VAL B 1 167 ? 3.264 -12.914 -5.855 1 98.06 167 VAL B N 1
ATOM 3601 C CA . VAL B 1 167 ? 4.574 -12.758 -5.23 1 98.06 167 VAL B CA 1
ATOM 3602 C C . VAL B 1 167 ? 4.816 -11.289 -4.898 1 98.06 167 VAL B C 1
ATOM 3604 O O . VAL B 1 167 ? 4.969 -10.461 -5.797 1 98.06 167 VAL B O 1
ATOM 3607 N N . SER B 1 168 ? 4.762 -11.008 -3.635 1 97.81 168 SER B N 1
ATOM 3608 C CA . SER B 1 168 ? 5.094 -9.688 -3.109 1 97.81 168 SER B CA 1
ATOM 3609 C C . SER B 1 168 ? 6.438 -9.703 -2.389 1 97.81 168 SER B C 1
ATOM 3611 O O . SER B 1 168 ? 7.352 -10.43 -2.783 1 97.81 168 SER B O 1
ATOM 3613 N N . SER B 1 169 ? 6.637 -8.828 -1.482 1 95.31 169 SER B N 1
ATOM 3614 C CA . SER B 1 169 ? 7.918 -8.656 -0.807 1 95.31 169 SER B CA 1
ATOM 3615 C C . SER B 1 169 ? 7.727 -8.273 0.656 1 95.31 169 SER B C 1
ATOM 3617 O O . SER B 1 169 ? 6.66 -7.781 1.038 1 95.31 169 SER B O 1
ATOM 3619 N N . SER B 1 170 ? 8.75 -8.562 1.416 1 94.5 170 SER B N 1
ATOM 3620 C CA . SER B 1 170 ? 8.766 -8.039 2.775 1 94.5 170 SER B CA 1
ATOM 3621 C C . SER B 1 170 ? 8.711 -6.512 2.775 1 94.5 170 SER B C 1
ATOM 3623 O O . SER B 1 170 ? 8.211 -5.906 3.723 1 94.5 170 SER B O 1
ATOM 3625 N N . SER B 1 171 ? 9.141 -5.887 1.697 1 96 171 SER B N 1
ATOM 3626 C CA . SER B 1 171 ? 9.086 -4.434 1.561 1 96 171 SER B CA 1
ATOM 3627 C C . SER B 1 171 ? 7.648 -3.943 1.433 1 96 171 SER B C 1
ATOM 3629 O O . SER B 1 171 ? 7.379 -2.748 1.568 1 96 171 SER B O 1
ATOM 3631 N N . GLY B 1 172 ? 6.723 -4.867 1.177 1 97.75 172 GLY B N 1
ATOM 3632 C CA . GLY B 1 172 ? 5.309 -4.523 1.165 1 97.75 172 GLY B CA 1
ATOM 3633 C C . GLY B 1 172 ? 4.691 -4.488 2.551 1 97.75 172 GLY B C 1
ATOM 3634 O O . GLY B 1 172 ? 3.516 -4.148 2.703 1 97.75 172 GLY B O 1
ATOM 3635 N N . LEU B 1 173 ? 5.523 -4.844 3.549 1 97.56 173 LEU B N 1
ATOM 3636 C CA . LEU B 1 173 ? 5.105 -4.828 4.945 1 97.56 173 LEU B CA 1
ATOM 3637 C C . LEU B 1 173 ? 5.797 -3.703 5.707 1 97.56 173 LEU B C 1
ATOM 3639 O O . LEU B 1 173 ? 5.156 -2.969 6.465 1 97.56 173 LEU B O 1
ATOM 3643 N N . VAL B 1 174 ? 7.051 -3.619 5.516 1 96.69 174 VAL B N 1
ATOM 3644 C CA . VAL B 1 174 ? 7.887 -2.584 6.109 1 96.69 174 VAL B CA 1
ATOM 3645 C C . VAL B 1 174 ? 8.703 -1.89 5.02 1 96.69 174 VAL B C 1
ATOM 3647 O O . VAL B 1 174 ? 9.477 -2.537 4.309 1 96.69 174 VAL B O 1
ATOM 3650 N N . SER B 1 175 ? 8.477 -0.632 4.945 1 96.88 175 SER B N 1
ATOM 3651 C CA . SER B 1 175 ? 9.156 0.113 3.889 1 96.88 175 SER B CA 1
ATOM 3652 C C . SER B 1 175 ? 10.664 0.135 4.105 1 96.88 175 SER B C 1
ATOM 3654 O O . SER B 1 175 ? 11.133 0.22 5.242 1 96.88 175 SER B O 1
ATOM 3656 N N . VAL B 1 176 ? 11.406 0.112 3.025 1 94.25 176 VAL B N 1
ATOM 3657 C CA . VAL B 1 176 ? 12.867 0.087 3.047 1 94.25 176 VAL B CA 1
ATOM 3658 C C . VAL B 1 176 ? 13.414 1.317 2.328 1 94.25 176 VAL B C 1
ATOM 3660 O O . VAL B 1 176 ? 13.016 1.611 1.198 1 94.25 176 VAL B O 1
ATOM 3663 N N . PRO B 1 177 ? 14.32 2.033 3.008 1 95.38 177 PRO B N 1
ATOM 3664 C CA . PRO B 1 177 ? 14.953 3.154 2.30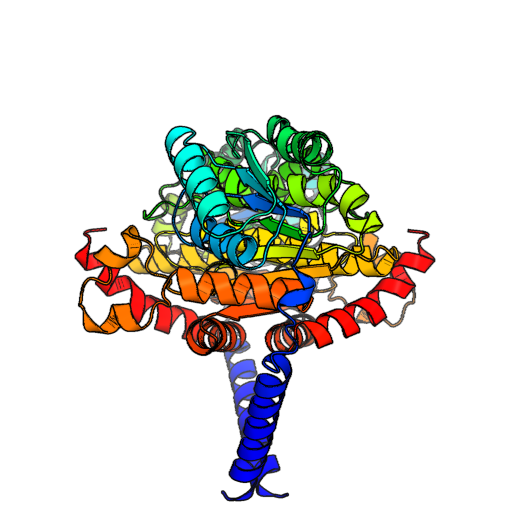9 1 95.38 177 PRO B CA 1
ATOM 3665 C C . PRO B 1 177 ? 15.703 2.715 1.053 1 95.38 177 PRO B C 1
ATOM 3667 O O . PRO B 1 177 ? 16.203 1.586 0.985 1 95.38 177 PRO B O 1
ATOM 3670 N N . ALA B 1 178 ? 15.766 3.6 0.029 1 95.12 178 ALA B N 1
ATOM 3671 C CA . ALA B 1 178 ? 16.484 3.422 -1.23 1 95.12 178 ALA B CA 1
ATOM 3672 C C . ALA B 1 178 ? 15.664 2.6 -2.219 1 95.12 178 ALA B C 1
ATOM 3674 O O . ALA B 1 178 ? 16.078 2.387 -3.359 1 95.12 178 ALA B O 1
ATOM 3675 N N . VAL B 1 179 ? 14.531 2.09 -1.84 1 95.62 179 VAL B N 1
ATOM 3676 C CA . VAL B 1 179 ? 13.617 1.438 -2.771 1 95.62 179 VAL B CA 1
ATOM 3677 C C . VAL B 1 179 ? 12.18 1.832 -2.447 1 95.62 179 VAL B C 1
ATOM 3679 O O . VAL B 1 179 ? 11.266 1.007 -2.535 1 95.62 179 VAL B O 1
ATOM 3682 N N . ILE B 1 180 ? 11.898 2.998 -2.041 1 97.5 180 ILE B N 1
ATOM 3683 C CA . ILE B 1 180 ? 10.641 3.479 -1.481 1 97.5 180 ILE B CA 1
ATOM 3684 C C . ILE B 1 180 ? 9.523 3.316 -2.51 1 97.5 180 ILE B C 1
ATOM 3686 O O . ILE B 1 180 ? 8.43 2.855 -2.178 1 97.5 180 ILE B O 1
ATOM 3690 N N . PRO B 1 181 ? 9.75 3.703 -3.816 1 98.25 181 PRO B N 1
ATOM 3691 C CA . PRO B 1 181 ? 8.672 3.482 -4.777 1 98.25 181 PRO B CA 1
ATOM 3692 C C . PRO B 1 181 ? 8.297 2.008 -4.922 1 98.25 181 PRO B C 1
ATOM 3694 O O . PRO B 1 181 ? 7.117 1.675 -5.047 1 98.25 181 PRO B O 1
ATOM 3697 N N . TYR B 1 182 ? 9.297 1.136 -4.891 1 97.38 182 TYR B N 1
ATOM 3698 C CA . TYR B 1 182 ? 9.047 -0.302 -4.914 1 97.38 182 TYR B CA 1
ATOM 3699 C C . TYR B 1 182 ? 8.242 -0.738 -3.697 1 97.38 182 TYR B C 1
ATOM 3701 O O . TYR B 1 182 ? 7.25 -1.458 -3.826 1 97.38 182 TYR B O 1
ATOM 3709 N N . SER B 1 183 ? 8.656 -0.27 -2.5 1 97.88 183 SER B N 1
ATOM 3710 C CA . SER B 1 183 ? 7.938 -0.591 -1.271 1 97.88 183 SER B CA 1
ATOM 3711 C C . SER B 1 183 ? 6.48 -0.143 -1.349 1 97.88 183 SER B C 1
ATOM 3713 O O . SER B 1 183 ? 5.574 -0.894 -0.98 1 97.88 183 SER B O 1
ATOM 3715 N N . ALA B 1 184 ? 6.281 1.032 -1.827 1 98.81 184 ALA B N 1
ATOM 3716 C CA . ALA B 1 184 ? 4.926 1.559 -1.959 1 98.81 184 ALA B CA 1
ATOM 3717 C C . ALA B 1 184 ? 4.086 0.686 -2.889 1 98.81 184 ALA B C 1
ATOM 3719 O O . ALA B 1 184 ? 2.922 0.403 -2.602 1 98.81 184 ALA B O 1
ATOM 3720 N N . SER B 1 185 ? 4.645 0.27 -4.004 1 98.69 185 SER B N 1
ATOM 3721 C CA . SER B 1 185 ? 3.92 -0.552 -4.965 1 98.69 185 SER B CA 1
ATOM 3722 C C . SER B 1 185 ? 3.527 -1.896 -4.359 1 98.69 185 SER B C 1
ATOM 3724 O O . SER B 1 185 ? 2.428 -2.395 -4.605 1 98.69 185 SER B O 1
ATOM 3726 N N . LYS B 1 186 ? 4.426 -2.465 -3.625 1 98.62 186 LYS B N 1
ATOM 3727 C CA . LYS B 1 186 ? 4.137 -3.758 -3.012 1 98.62 186 LYS B CA 1
ATOM 3728 C C . LYS B 1 186 ? 3.139 -3.609 -1.864 1 98.62 186 LYS B C 1
ATOM 3730 O O . LYS B 1 186 ? 2.324 -4.504 -1.625 1 98.62 186 LYS B O 1
ATOM 3735 N N . HIS B 1 187 ? 3.162 -2.457 -1.157 1 98.81 187 HIS B N 1
ATOM 3736 C CA . HIS B 1 187 ? 2.104 -2.162 -0.199 1 98.81 187 HIS B CA 1
ATOM 3737 C C . HIS B 1 187 ? 0.741 -2.105 -0.883 1 98.81 187 HIS B C 1
ATOM 3739 O O . HIS B 1 187 ? -0.222 -2.709 -0.408 1 98.81 187 HIS B O 1
ATOM 3745 N N . ALA B 1 188 ? 0.708 -1.377 -1.94 1 98.94 188 ALA B N 1
ATOM 3746 C CA . ALA B 1 188 ? -0.541 -1.271 -2.689 1 98.94 188 ALA B CA 1
ATOM 3747 C C . ALA B 1 188 ? -1.031 -2.646 -3.137 1 98.94 188 ALA B C 1
ATOM 3749 O O . ALA B 1 188 ? -2.219 -2.957 -3.021 1 98.94 188 ALA B O 1
ATOM 3750 N N . LEU B 1 189 ? -0.103 -3.412 -3.627 1 98.88 189 LEU B N 1
ATOM 3751 C CA . LEU B 1 189 ? -0.416 -4.754 -4.109 1 98.88 189 LEU B CA 1
ATOM 3752 C C . LEU B 1 189 ? -1.023 -5.602 -2.998 1 98.88 189 LEU B C 1
ATOM 3754 O O . LEU B 1 189 ? -2.068 -6.227 -3.189 1 98.88 189 LEU B O 1
ATOM 3758 N N . ASN B 1 190 ? -0.372 -5.621 -1.853 1 98.75 190 ASN B N 1
ATOM 3759 C CA . ASN B 1 190 ? -0.871 -6.387 -0.717 1 98.75 190 ASN B CA 1
ATOM 3760 C C . ASN B 1 190 ? -2.289 -5.973 -0.337 1 98.75 190 ASN B C 1
ATOM 3762 O O . ASN B 1 190 ? -3.166 -6.82 -0.169 1 98.75 190 ASN B O 1
ATOM 3766 N N . GLY B 1 191 ? -2.469 -4.66 -0.213 1 98.69 191 GLY B N 1
ATOM 3767 C CA . GLY B 1 191 ? -3.781 -4.156 0.158 1 98.69 191 GLY B CA 1
ATOM 3768 C C . GLY B 1 191 ? -4.871 -4.547 -0.825 1 98.69 191 GLY B C 1
ATOM 3769 O O . GLY B 1 191 ? -5.965 -4.945 -0.422 1 98.69 191 GLY B O 1
ATOM 3770 N N . PHE B 1 192 ? -4.594 -4.465 -2.061 1 98.88 192 PHE B N 1
ATOM 3771 C CA . PHE B 1 192 ? -5.586 -4.777 -3.082 1 98.88 192 PHE B CA 1
ATOM 3772 C C . PHE B 1 192 ? -5.93 -6.262 -3.066 1 98.88 192 PHE B C 1
ATOM 3774 O O . PHE B 1 192 ? -7.109 -6.629 -3.07 1 98.88 192 PHE B O 1
ATOM 3781 N N . ILE B 1 193 ? -4.91 -7.059 -3.053 1 98.69 193 ILE B N 1
ATOM 3782 C CA . ILE B 1 193 ? -5.082 -8.5 -3.219 1 98.69 193 ILE B CA 1
ATOM 3783 C C . ILE B 1 193 ? -5.824 -9.07 -2.016 1 98.69 193 ILE B C 1
ATOM 3785 O O . ILE B 1 193 ? -6.648 -9.977 -2.16 1 98.69 193 ILE B O 1
ATOM 3789 N N . GLU B 1 194 ? -5.531 -8.609 -0.88 1 98.25 194 GLU B N 1
ATOM 3790 C CA . GLU B 1 194 ? -6.242 -9.07 0.31 1 98.25 194 GLU B CA 1
ATOM 3791 C C . GLU B 1 194 ? -7.719 -8.68 0.253 1 98.25 194 GLU B C 1
ATOM 3793 O O . GLU B 1 194 ? -8.586 -9.461 0.651 1 98.25 194 GLU B O 1
ATOM 3798 N N . GLY B 1 195 ? -7.992 -7.473 -0.195 1 98.19 195 GLY B N 1
ATOM 3799 C CA . GLY B 1 195 ? -9.375 -7.082 -0.404 1 98.19 195 GLY B CA 1
ATOM 3800 C C . GLY B 1 195 ? -10.078 -7.906 -1.465 1 98.19 195 GLY B C 1
ATOM 3801 O O . GLY B 1 195 ? -11.242 -8.281 -1.3 1 98.19 195 GLY B O 1
ATOM 3802 N N . LEU B 1 196 ? -9.383 -8.172 -2.525 1 98.56 196 LEU B N 1
ATOM 3803 C CA . LEU B 1 196 ? -9.945 -8.961 -3.617 1 98.56 196 LEU B CA 1
ATOM 3804 C C . LEU B 1 196 ? -10.32 -10.359 -3.141 1 98.56 196 LEU B C 1
ATOM 3806 O O . LEU B 1 196 ? -11.383 -10.875 -3.5 1 98.56 196 LEU B O 1
ATOM 3810 N N . ARG B 1 197 ? -9.453 -10.961 -2.389 1 98.06 197 ARG B N 1
ATOM 3811 C CA . ARG B 1 197 ? -9.734 -12.289 -1.84 1 98.06 197 ARG B CA 1
ATOM 3812 C C . ARG B 1 197 ? -11.055 -12.297 -1.072 1 98.06 197 ARG B C 1
ATOM 3814 O O . ARG B 1 197 ? -11.867 -13.203 -1.243 1 98.06 197 ARG B O 1
ATOM 3821 N N . LEU B 1 198 ? -11.289 -11.297 -0.264 1 97.75 198 LEU B N 1
ATOM 3822 C CA . LEU B 1 198 ? -12.516 -11.18 0.519 1 97.75 198 LEU B CA 1
ATOM 3823 C C . LEU B 1 198 ? -13.727 -11.008 -0.389 1 97.75 198 LEU B C 1
ATOM 3825 O O . LEU B 1 198 ? -14.781 -11.602 -0.146 1 97.75 198 LEU B O 1
ATOM 3829 N N . GLU B 1 199 ? -13.578 -10.203 -1.393 1 98.12 199 GLU B N 1
ATOM 3830 C CA . GLU B 1 199 ? -14.711 -9.969 -2.287 1 98.12 199 GLU B CA 1
ATOM 3831 C C . GLU B 1 199 ? -15.047 -11.227 -3.084 1 98.12 199 GLU B C 1
ATOM 3833 O O . GLU B 1 199 ? -16.219 -11.508 -3.342 1 98.12 199 GLU B O 1
ATOM 3838 N N . LEU B 1 200 ? -14.039 -11.969 -3.506 1 98.19 200 LEU B N 1
ATOM 3839 C CA . LEU B 1 200 ? -14.305 -13.227 -4.191 1 98.19 200 LEU B CA 1
ATOM 3840 C C . LEU B 1 200 ? -15.07 -14.188 -3.289 1 98.19 200 LEU B C 1
ATOM 3842 O O . LEU B 1 200 ? -16.016 -14.852 -3.738 1 98.19 200 LEU B O 1
ATOM 3846 N N . GLU B 1 201 ? -14.633 -14.266 -2.1 1 97.31 201 GLU B N 1
ATOM 3847 C CA . GLU B 1 201 ? -15.359 -15.086 -1.129 1 97.31 201 GLU B CA 1
ATOM 3848 C C . GLU B 1 201 ? -16.812 -14.641 -1.014 1 97.31 201 GLU B C 1
ATOM 3850 O O . GLU B 1 201 ? -17.734 -15.469 -1.038 1 97.31 201 GLU B O 1
ATOM 3855 N N . TYR B 1 202 ? -16.984 -13.344 -0.914 1 97.56 202 TYR B N 1
ATOM 3856 C CA . TYR B 1 202 ? -18.328 -12.781 -0.78 1 97.56 202 TYR B CA 1
ATOM 3857 C C . TYR B 1 202 ? -19.203 -13.148 -1.975 1 97.56 202 TYR B C 1
ATOM 3859 O O . TYR B 1 202 ? -20.375 -13.461 -1.816 1 97.56 202 TYR B O 1
ATOM 3867 N N . MET B 1 203 ? -18.594 -13.133 -3.154 1 97 203 MET B N 1
ATOM 3868 C CA . MET B 1 203 ? -19.328 -13.359 -4.395 1 97 203 MET B CA 1
ATOM 3869 C C . MET B 1 203 ? -19.469 -14.852 -4.691 1 97 203 MET B C 1
ATOM 3871 O O . MET B 1 203 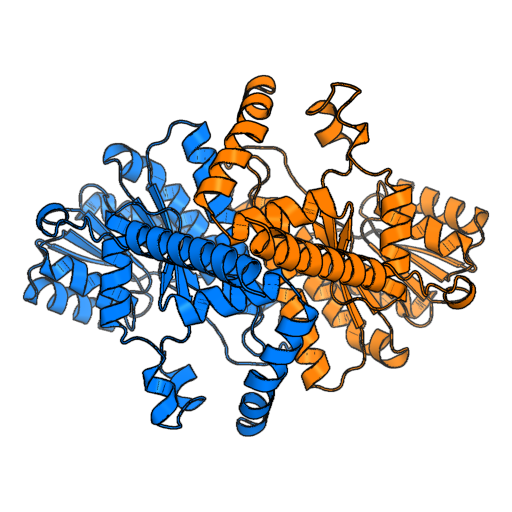? -20.078 -15.234 -5.688 1 97 203 MET B O 1
ATOM 3875 N N . GLY B 1 204 ? -18.797 -15.672 -3.936 1 96.44 204 GLY B N 1
ATOM 3876 C CA . GLY B 1 204 ? -18.859 -17.109 -4.129 1 96.44 204 GLY B CA 1
ATOM 3877 C C . GLY B 1 204 ? -18.031 -17.594 -5.293 1 96.44 204 GLY B C 1
ATOM 3878 O O . GLY B 1 204 ? -18.359 -18.609 -5.926 1 96.44 204 GLY B O 1
ATOM 3879 N N . ILE B 1 205 ? -17.047 -16.844 -5.625 1 96.88 205 ILE B N 1
ATOM 3880 C CA . ILE B 1 205 ? -16.109 -17.234 -6.676 1 96.88 205 ILE B CA 1
ATOM 3881 C C . ILE B 1 205 ? -14.969 -18.047 -6.078 1 96.88 205 ILE B C 1
ATOM 3883 O O . ILE B 1 205 ? -14.234 -17.562 -5.223 1 96.88 205 ILE B O 1
ATOM 3887 N N . ASP B 1 206 ? -14.812 -19.234 -6.551 1 95.69 206 ASP B N 1
ATOM 3888 C CA . ASP B 1 206 ? -13.883 -20.188 -5.945 1 95.69 206 ASP B CA 1
ATOM 3889 C C . ASP B 1 206 ? -12.516 -20.109 -6.617 1 95.69 206 ASP B C 1
ATOM 3891 O O . ASP B 1 206 ? -12.109 -21.031 -7.324 1 95.69 206 ASP B O 1
ATOM 3895 N N . VAL B 1 207 ? -11.852 -19.156 -6.488 1 98.38 207 VAL B N 1
ATOM 3896 C CA . VAL B 1 207 ? -10.461 -18.953 -6.895 1 98.38 207 VAL B CA 1
ATOM 3897 C C . VAL B 1 207 ? -9.617 -18.578 -5.676 1 98.38 207 VAL B C 1
ATOM 3899 O O . VAL B 1 207 ? -9.922 -17.625 -4.973 1 98.38 207 VAL B O 1
ATOM 3902 N N . ALA B 1 208 ? -8.617 -19.375 -5.395 1 98 208 ALA B N 1
ATOM 3903 C CA . ALA B 1 208 ? -7.75 -19.094 -4.254 1 98 208 ALA B CA 1
ATOM 3904 C C . ALA B 1 208 ? -6.707 -18.031 -4.602 1 98 208 ALA B C 1
ATOM 3906 O O . ALA B 1 208 ? -6.172 -18.031 -5.711 1 98 208 ALA B O 1
ATOM 3907 N N . ILE B 1 209 ? -6.504 -17.156 -3.688 1 98.56 209 ILE B N 1
ATOM 3908 C CA . ILE B 1 209 ? -5.445 -16.156 -3.83 1 98.56 209 ILE B CA 1
ATOM 3909 C C . ILE B 1 209 ? -4.457 -16.297 -2.674 1 98.56 209 ILE B C 1
ATOM 3911 O O . ILE B 1 209 ? -4.832 -16.141 -1.508 1 98.56 209 ILE B O 1
ATOM 3915 N N . THR B 1 210 ? -3.223 -16.578 -3.016 1 98.19 210 THR B N 1
ATOM 3916 C CA . THR B 1 210 ? -2.156 -16.688 -2.027 1 98.19 210 THR B CA 1
ATOM 3917 C C . THR B 1 210 ? -1.185 -15.523 -2.145 1 98.19 210 THR B C 1
ATOM 3919 O O . THR B 1 210 ? -0.631 -15.273 -3.217 1 98.19 210 THR B O 1
ATOM 3922 N N . LEU B 1 211 ? -1.091 -14.789 -1.081 1 98.44 211 LEU B N 1
ATOM 3923 C CA . LEU B 1 211 ? -0.097 -13.719 -1.004 1 98.44 211 LEU B CA 1
ATOM 3924 C C . LEU B 1 211 ? 1.235 -14.258 -0.492 1 98.44 211 LEU B C 1
ATOM 3926 O O . LEU B 1 211 ? 1.301 -14.828 0.598 1 98.44 211 LEU B O 1
ATOM 3930 N N . LEU B 1 212 ? 2.289 -14.164 -1.307 1 97.56 212 LEU B N 1
ATOM 3931 C CA . LEU B 1 212 ? 3.623 -14.617 -0.938 1 97.56 212 LEU B CA 1
ATOM 3932 C C . LEU B 1 212 ? 4.52 -13.445 -0.572 1 97.56 212 LEU B C 1
ATOM 3934 O O . LEU B 1 212 ? 4.824 -12.602 -1.42 1 97.56 212 LEU B O 1
ATOM 3938 N N . LEU B 1 213 ? 4.871 -13.375 0.649 1 96.75 213 LEU B N 1
ATOM 3939 C CA . LEU B 1 213 ? 5.773 -12.344 1.142 1 96.75 213 LEU B CA 1
ATOM 3940 C C . LEU B 1 213 ? 7.203 -12.875 1.237 1 96.75 213 LEU B C 1
ATOM 3942 O O . LEU B 1 213 ? 7.527 -13.641 2.146 1 96.75 213 LEU B O 1
ATOM 3946 N N . ILE B 1 214 ? 8.016 -12.414 0.276 1 94.56 214 ILE B N 1
ATOM 3947 C CA . ILE B 1 214 ? 9.367 -12.93 0.136 1 94.56 214 ILE B CA 1
ATOM 3948 C C . ILE B 1 214 ? 10.375 -11.898 0.635 1 94.56 214 ILE B C 1
ATOM 3950 O O . ILE B 1 214 ? 10.234 -10.703 0.352 1 94.56 214 ILE B O 1
ATOM 3954 N N . GLY B 1 215 ? 11.273 -12.258 1.493 1 88.19 215 GLY B N 1
ATOM 3955 C CA . GLY B 1 215 ? 12.328 -11.398 2.01 1 88.19 215 GLY B CA 1
ATOM 3956 C C . GLY B 1 215 ? 13.688 -11.695 1.41 1 88.19 215 GLY B C 1
ATOM 3957 O O . GLY B 1 215 ? 13.953 -12.82 0.998 1 88.19 215 GLY B O 1
ATOM 3958 N N . GLY B 1 216 ? 14.773 -10.633 1.47 1 64 216 GLY B N 1
ATOM 3959 C CA . GLY B 1 216 ? 16.219 -10.688 1.313 1 64 216 GLY B CA 1
ATOM 3960 C C . GLY B 1 216 ? 16.656 -11.648 0.227 1 64 216 GLY B C 1
ATOM 3961 O O . GLY B 1 216 ? 17.609 -12.406 0.414 1 64 216 GLY B O 1
ATOM 3962 N N . VAL B 1 217 ? 15.906 -12.117 -0.653 1 51.34 217 VAL B N 1
ATOM 3963 C CA . VAL B 1 217 ? 16.5 -13.07 -1.576 1 51.34 217 VAL B CA 1
ATOM 3964 C C . VAL B 1 217 ? 17.484 -12.359 -2.506 1 51.34 217 VAL B C 1
ATOM 3966 O O . VAL B 1 217 ? 17.234 -11.219 -2.922 1 51.34 217 VAL B O 1
ATOM 3969 N N . SER B 1 218 ? 18.781 -12.672 -2.375 1 43.22 218 SER B N 1
ATOM 3970 C CA . SER B 1 218 ? 19.938 -12.18 -3.1 1 43.22 218 SER B CA 1
ATOM 3971 C C . SER B 1 218 ? 19.609 -11.867 -4.551 1 43.22 218 SER B C 1
ATOM 3973 O O . SER B 1 218 ? 19.359 -12.773 -5.352 1 43.22 218 SER B O 1
ATOM 3975 N N . THR B 1 219 ? 18.672 -10.969 -4.781 1 41.66 219 THR B N 1
ATOM 3976 C CA . THR B 1 219 ? 18.844 -10.68 -6.199 1 41.66 219 THR B CA 1
ATOM 3977 C C . THR B 1 219 ? 20.203 -10.047 -6.465 1 41.66 219 THR B C 1
ATOM 3979 O O . THR B 1 219 ? 20.859 -9.57 -5.539 1 41.66 219 THR B O 1
ATOM 3982 N N . ASP B 1 220 ? 20.797 -10.148 -7.527 1 41.12 220 ASP B N 1
ATOM 3983 C CA . ASP B 1 220 ? 22.109 -9.664 -7.945 1 41.12 220 ASP B CA 1
ATOM 3984 C C . ASP B 1 220 ? 22.453 -8.344 -7.266 1 41.12 220 ASP B C 1
ATOM 3986 O O . ASP B 1 220 ? 23.594 -8.125 -6.844 1 41.12 220 ASP B O 1
ATOM 3990 N N . HIS B 1 221 ? 21.562 -7.5 -7.227 1 41.19 221 HIS B N 1
ATOM 3991 C CA . HIS B 1 221 ? 21.922 -6.152 -6.793 1 41.19 221 HIS B CA 1
ATOM 3992 C C . HIS B 1 221 ? 22.047 -6.078 -5.277 1 41.19 221 HIS B C 1
ATOM 3994 O O . HIS B 1 221 ? 22.906 -5.348 -4.758 1 41.19 221 HIS B O 1
ATOM 4000 N N . MET B 1 222 ? 21.219 -6.762 -4.582 1 41.06 222 MET B N 1
ATOM 4001 C CA . MET B 1 222 ? 21.359 -6.754 -3.129 1 41.06 222 MET B CA 1
ATOM 4002 C C . MET B 1 222 ? 22.609 -7.5 -2.699 1 41.06 222 MET B C 1
ATOM 4004 O O . MET B 1 222 ? 23.109 -7.289 -1.593 1 41.06 222 MET B O 1
ATOM 4008 N N . ILE B 1 223 ? 23.031 -8.391 -3.477 1 40.75 223 ILE B N 1
ATOM 4009 C CA . ILE B 1 223 ? 24.266 -9.141 -3.266 1 40.75 223 ILE B CA 1
ATOM 4010 C C . ILE B 1 223 ? 25.438 -8.172 -3.168 1 40.75 223 ILE B C 1
ATOM 4012 O O . ILE B 1 223 ? 26.328 -8.344 -2.326 1 40.75 223 ILE B O 1
ATOM 4016 N N . ASP B 1 224 ? 25.484 -7.27 -4.051 1 42.25 224 ASP B N 1
ATOM 4017 C CA . ASP B 1 224 ? 26.641 -6.363 -3.988 1 42.25 224 ASP B CA 1
ATOM 4018 C C . ASP B 1 224 ? 26.609 -5.531 -2.707 1 42.25 224 ASP B C 1
ATOM 4020 O O . ASP B 1 224 ? 27.641 -5.02 -2.273 1 42.25 224 ASP B O 1
ATOM 4024 N N . ILE B 1 225 ? 25.531 -5.207 -2.324 1 38.84 225 ILE B N 1
ATOM 4025 C CA . ILE B 1 225 ? 25.453 -4.352 -1.143 1 38.84 225 ILE B CA 1
ATOM 4026 C C . ILE B 1 225 ? 25.812 -5.156 0.101 1 38.84 225 ILE B C 1
ATOM 4028 O O . ILE B 1 225 ? 26.391 -4.617 1.052 1 38.84 225 ILE B O 1
ATOM 4032 N N . VAL B 1 226 ? 25.344 -6.43 0.171 1 40.5 226 VAL B N 1
ATOM 4033 C CA . VAL B 1 226 ? 25.75 -7.277 1.282 1 40.5 226 VAL B CA 1
ATOM 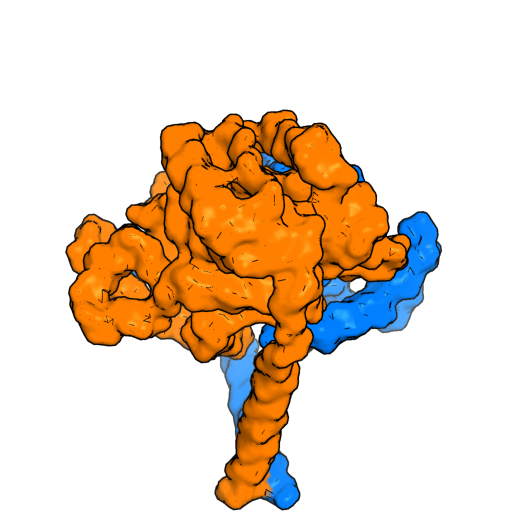4034 C C . VAL B 1 226 ? 26.984 -8.094 0.88 1 40.5 226 VAL B C 1
ATOM 4036 O O . VAL B 1 226 ? 26.844 -9.141 0.243 1 40.5 226 VAL B O 1
ATOM 4039 N N . GLN B 1 227 ? 27.781 -7.758 0.095 1 38.31 227 GLN B N 1
ATOM 4040 C CA . GLN B 1 227 ? 28.969 -8.492 -0.327 1 38.31 227 GLN B CA 1
ATOM 4041 C C . GLN B 1 227 ? 29.531 -9.32 0.821 1 38.31 227 GLN B C 1
ATOM 4043 O O . GLN B 1 227 ? 30.516 -10.039 0.646 1 38.31 227 GLN B O 1
ATOM 4048 N N . ARG B 1 228 ? 29.516 -8.992 2.059 1 35.31 228 ARG B N 1
ATOM 4049 C CA . ARG B 1 228 ? 30.266 -9.969 2.836 1 35.31 228 ARG B CA 1
ATOM 4050 C C . ARG B 1 228 ? 29.562 -11.32 2.85 1 35.31 228 ARG B C 1
ATOM 4052 O O . ARG B 1 228 ? 28.344 -11.383 2.994 1 35.31 228 ARG B O 1
ATOM 4059 N N . ARG B 1 229 ? 30.219 -12.531 2.475 1 35.75 229 ARG B N 1
ATOM 4060 C CA . ARG B 1 229 ? 30 -13.977 2.4 1 35.75 229 ARG B CA 1
ATOM 4061 C C . ARG B 1 229 ? 28.953 -14.422 3.412 1 35.75 229 ARG B C 1
ATOM 4063 O O . ARG B 1 229 ? 28.109 -15.258 3.102 1 35.75 229 ARG B O 1
ATOM 4070 N N . GLU B 1 230 ? 29.062 -14.086 4.609 1 35.62 230 GLU B N 1
ATOM 4071 C CA . GLU B 1 230 ? 28.406 -14.648 5.789 1 35.62 230 GLU B CA 1
ATOM 4072 C C . GLU B 1 230 ? 26.938 -14.273 5.82 1 35.62 230 GLU B C 1
ATOM 4074 O O . GLU B 1 230 ? 26.094 -15.062 6.273 1 35.62 230 GLU B O 1
ATOM 4079 N N . THR B 1 231 ? 26.578 -13.133 5.41 1 35.44 231 THR B N 1
ATOM 4080 C CA . THR B 1 231 ? 25.219 -12.656 5.617 1 35.44 231 THR B CA 1
ATOM 4081 C C . THR B 1 231 ? 24.344 -12.992 4.418 1 35.44 231 THR B C 1
ATOM 4083 O O . THR B 1 231 ? 23.109 -12.82 4.465 1 35.44 231 THR B O 1
ATOM 4086 N N . LEU B 1 232 ? 24.844 -13.258 3.293 1 36.81 232 LEU B N 1
ATOM 4087 C CA . LEU B 1 232 ? 24.172 -13.695 2.078 1 36.81 232 LEU B CA 1
ATOM 4088 C C . LEU B 1 232 ? 23.469 -15.031 2.297 1 36.81 232 LEU B C 1
ATOM 4090 O O . LEU B 1 232 ? 22.516 -15.359 1.592 1 36.81 232 LEU B O 1
ATOM 4094 N N . ALA B 1 233 ? 24.156 -15.797 3.035 1 37.62 233 ALA B N 1
ATOM 4095 C CA . ALA B 1 233 ? 23.641 -17.125 3.404 1 37.62 233 ALA B CA 1
ATOM 4096 C C . ALA B 1 233 ? 22.203 -17.031 3.9 1 37.62 233 ALA B C 1
ATOM 4098 O O . ALA B 1 233 ? 21.516 -18.047 4.027 1 37.62 233 ALA B O 1
ATOM 4099 N N . GLN B 1 234 ? 21.797 -15.781 4.336 1 40.25 234 GLN B N 1
ATOM 4100 C CA . GLN B 1 234 ? 20.5 -15.641 4.98 1 40.25 234 GLN B CA 1
ATOM 4101 C C . GLN B 1 234 ? 19.391 -15.453 3.945 1 40.25 234 GLN B C 1
ATOM 4103 O O . GLN B 1 234 ? 18.219 -15.641 4.25 1 40.25 234 GLN B O 1
ATOM 4108 N N . PHE B 1 235 ? 19.859 -15.031 2.691 1 47.16 235 PHE B N 1
ATOM 4109 C CA . PHE B 1 235 ? 18.844 -14.914 1.645 1 47.16 235 PHE B CA 1
ATOM 4110 C C . PHE B 1 235 ? 18.641 -16.25 0.934 1 47.16 235 PHE B C 1
ATOM 4112 O O . PHE B 1 235 ? 19.609 -16.984 0.714 1 47.16 235 PHE B O 1
ATOM 4119 N N . GLY B 1 236 ? 17.469 -16.781 0.966 1 56.31 236 GLY B N 1
ATOM 4120 C CA . GLY B 1 236 ? 17.172 -18.078 0.383 1 56.31 236 GLY B CA 1
ATOM 4121 C C . GLY B 1 236 ? 17.562 -18.188 -1.078 1 56.31 236 GLY B C 1
ATOM 4122 O O . GLY B 1 236 ? 17.719 -17.172 -1.759 1 56.31 236 GLY B O 1
ATOM 4123 N N . GLU B 1 237 ? 18.047 -19.312 -1.612 1 78.88 237 GLU B N 1
ATOM 4124 C CA . GLU B 1 237 ? 18.297 -19.672 -3.002 1 78.88 237 GLU B CA 1
ATOM 4125 C C . GLU B 1 237 ? 17.031 -19.562 -3.846 1 78.88 237 GLU B C 1
ATOM 4127 O O . GLU B 1 237 ? 15.953 -19.984 -3.408 1 78.88 237 GLU B O 1
ATOM 4132 N N . PRO B 1 238 ? 17.109 -18.859 -5.02 1 85.81 238 PRO B N 1
ATOM 4133 C CA . PRO B 1 238 ? 15.938 -18.703 -5.883 1 85.81 238 PRO B CA 1
ATOM 4134 C C . PRO B 1 238 ? 15.172 -20.016 -6.066 1 85.81 238 PRO B C 1
ATOM 4136 O O . PRO B 1 238 ? 13.938 -20.016 -6.098 1 85.81 238 PRO B O 1
ATOM 4139 N N . ALA B 1 239 ? 15.883 -21.125 -6.066 1 90.62 239 ALA B N 1
ATOM 4140 C CA . ALA B 1 239 ? 15.234 -22.406 -6.262 1 90.62 239 ALA B CA 1
ATOM 4141 C C . ALA B 1 239 ? 14.391 -22.797 -5.051 1 90.62 239 ALA B C 1
ATOM 4143 O O . ALA B 1 239 ? 13.297 -23.359 -5.195 1 90.62 239 ALA B O 1
ATOM 4144 N N . GLU B 1 240 ? 14.906 -22.484 -3.889 1 90.44 240 GLU B N 1
ATOM 4145 C CA . GLU B 1 240 ? 14.156 -22.781 -2.672 1 90.44 240 GLU B CA 1
ATOM 4146 C C . GLU B 1 240 ? 12.906 -21.906 -2.561 1 90.44 240 GLU B C 1
ATOM 4148 O O . GLU B 1 240 ? 11.836 -22.391 -2.197 1 90.44 240 GLU B O 1
ATOM 4153 N N . ALA B 1 241 ? 13.125 -20.641 -2.863 1 92.62 241 ALA B N 1
ATOM 4154 C CA . ALA B 1 241 ? 11.977 -19.734 -2.857 1 92.62 241 ALA B CA 1
ATOM 4155 C C . ALA B 1 241 ? 10.93 -20.172 -3.871 1 92.62 241 ALA B C 1
ATOM 4157 O O . ALA B 1 241 ? 9.727 -20.125 -3.59 1 92.62 241 ALA B O 1
ATOM 4158 N N . ALA B 1 242 ? 11.406 -20.609 -5.023 1 95.44 242 ALA B N 1
ATOM 4159 C CA . ALA B 1 242 ? 10.516 -21.047 -6.09 1 95.44 242 ALA B CA 1
ATOM 4160 C C . ALA B 1 242 ? 9.695 -22.266 -5.652 1 95.44 242 ALA B C 1
ATOM 4162 O O . ALA B 1 242 ? 8.492 -22.328 -5.895 1 95.44 242 ALA B O 1
ATOM 4163 N N . SER B 1 243 ? 10.391 -23.25 -5.07 1 94.62 243 SER B N 1
ATOM 4164 C CA . SER B 1 243 ? 9.703 -24.422 -4.555 1 94.62 243 SER B CA 1
ATOM 4165 C C . SER B 1 243 ? 8.664 -24.047 -3.506 1 94.62 243 SER B C 1
ATOM 4167 O O . SER B 1 243 ? 7.555 -24.578 -3.502 1 94.62 243 SER B O 1
ATOM 4169 N N . PHE B 1 244 ? 9 -23.094 -2.666 1 94 244 PHE B N 1
ATOM 4170 C CA . PHE B 1 244 ? 8.102 -22.609 -1.63 1 94 244 PHE B CA 1
ATOM 4171 C C . PHE B 1 244 ? 6.867 -21.969 -2.248 1 94 244 PHE B C 1
ATOM 4173 O O . PHE B 1 244 ? 5.742 -22.219 -1.813 1 94 244 PHE B O 1
ATOM 4180 N N . ILE B 1 245 ? 7.082 -21.156 -3.273 1 96.25 245 ILE B N 1
ATOM 4181 C CA . ILE B 1 245 ? 5.996 -20.453 -3.947 1 96.25 245 ILE B CA 1
ATOM 4182 C C . ILE B 1 245 ? 5.02 -21.469 -4.551 1 96.25 245 ILE B C 1
ATOM 4184 O O . ILE B 1 245 ? 3.809 -21.359 -4.355 1 96.25 245 ILE B O 1
ATOM 4188 N N . MET B 1 246 ? 5.527 -22.453 -5.254 1 97.19 246 MET B N 1
ATOM 4189 C CA . MET B 1 246 ? 4.68 -23.453 -5.887 1 97.19 246 MET B CA 1
ATOM 4190 C C . MET B 1 246 ? 3.867 -24.219 -4.848 1 97.19 246 MET B C 1
ATOM 4192 O O . MET B 1 246 ? 2.658 -24.391 -5.004 1 97.19 246 MET B O 1
ATOM 4196 N N . LYS B 1 247 ? 4.496 -24.625 -3.752 1 96.19 247 LYS B N 1
ATOM 4197 C CA . LYS B 1 247 ? 3.824 -25.406 -2.717 1 96.19 247 LYS B CA 1
ATOM 4198 C C . LYS B 1 247 ? 2.746 -24.578 -2.018 1 96.19 247 LYS B C 1
ATOM 4200 O O . LYS B 1 247 ? 1.651 -25.078 -1.749 1 96.19 247 LYS B O 1
ATOM 4205 N N . ALA B 1 248 ? 3.076 -23.344 -1.74 1 94.94 248 ALA B N 1
ATOM 4206 C CA . ALA B 1 248 ? 2.121 -22.453 -1.072 1 94.94 248 ALA B CA 1
ATOM 4207 C C . ALA B 1 248 ? 0.896 -22.219 -1.948 1 94.94 248 ALA B C 1
ATOM 4209 O O . ALA B 1 248 ? -0.235 -22.203 -1.456 1 94.94 248 ALA B O 1
ATOM 4210 N N . ALA B 1 249 ? 1.131 -21.984 -3.219 1 95.81 249 ALA B N 1
ATOM 4211 C CA . ALA B 1 249 ? 0.032 -21.766 -4.156 1 95.81 249 ALA B CA 1
ATOM 4212 C C . ALA B 1 249 ? -0.846 -23.016 -4.27 1 95.81 249 ALA B C 1
ATOM 4214 O O . ALA B 1 249 ? -2.074 -22.906 -4.305 1 95.81 249 ALA B O 1
ATOM 4215 N N . SER B 1 250 ? -0.225 -24.172 -4.32 1 95 250 SER B N 1
ATOM 4216 C CA . SER B 1 250 ? -0.942 -25.438 -4.461 1 95 250 SER B CA 1
ATOM 4217 C C . SER B 1 250 ? -1.78 -25.734 -3.223 1 95 250 SER B C 1
ATOM 4219 O O . SER B 1 250 ? -2.855 -26.328 -3.322 1 95 250 SER B O 1
ATOM 4221 N N . SER B 1 251 ? -1.271 -25.297 -2.104 1 93.31 251 SER B N 1
ATOM 4222 C CA . SER B 1 251 ? -1.979 -25.562 -0.854 1 93.31 251 SER B CA 1
ATOM 4223 C C . SER B 1 251 ? -3.041 -24.5 -0.593 1 93.31 251 SER B C 1
ATOM 4225 O O . SER B 1 251 ? -3.748 -24.547 0.416 1 93.31 251 SER B O 1
ATOM 4227 N N . LYS B 1 252 ? -3.094 -23.484 -1.426 1 94.06 252 LYS B N 1
ATOM 4228 C CA . LYS B 1 252 ? -4.109 -22.438 -1.389 1 94.06 252 LYS B CA 1
ATOM 4229 C C . LYS B 1 252 ? -4.082 -21.688 -0.058 1 94.06 252 LYS B C 1
ATOM 4231 O O . LYS B 1 252 ? -5.133 -21.438 0.534 1 94.06 252 LYS B O 1
ATOM 4236 N N . ARG B 1 253 ? -2.889 -21.406 0.368 1 92.38 253 ARG B N 1
ATOM 4237 C CA . ARG B 1 253 ? -2.723 -20.625 1.585 1 92.38 253 ARG B CA 1
ATOM 4238 C C . ARG B 1 253 ? -3.121 -19.172 1.355 1 92.38 253 ARG B C 1
ATOM 4240 O O . ARG B 1 253 ? -2.992 -18.656 0.243 1 92.38 253 ARG B O 1
ATOM 4247 N N . THR B 1 254 ? -3.609 -18.562 2.447 1 95.5 254 THR B N 1
ATOM 4248 C CA . THR B 1 254 ? -3.973 -17.156 2.361 1 95.5 254 THR B CA 1
ATOM 4249 C C . THR B 1 254 ? -2.729 -16.281 2.207 1 95.5 254 THR B C 1
ATOM 4251 O O . THR B 1 254 ? -2.689 -15.398 1.358 1 95.5 254 THR B O 1
ATOM 4254 N N . VAL B 1 255 ? -1.801 -16.547 3.055 1 96.94 255 VAL B N 1
ATOM 4255 C CA . VAL B 1 255 ? -0.532 -15.836 3.039 1 96.94 255 VAL B CA 1
ATOM 4256 C C . VAL B 1 255 ? 0.606 -16.781 3.408 1 96.94 255 VAL B C 1
ATOM 4258 O O . VAL B 1 255 ? 0.406 -17.734 4.164 1 96.94 255 VAL B O 1
ATOM 4261 N N . ALA B 1 256 ? 1.767 -16.594 2.779 1 95.25 256 ALA B N 1
ATOM 4262 C CA . ALA B 1 256 ? 2.963 -17.375 3.094 1 95.25 256 ALA B CA 1
ATOM 4263 C C . ALA B 1 256 ? 4.199 -16.484 3.131 1 95.25 256 ALA B C 1
ATOM 4265 O O . ALA B 1 256 ? 4.301 -15.516 2.367 1 95.25 256 ALA B O 1
ATOM 4266 N N . TYR B 1 257 ? 5.109 -16.797 4.035 1 93.62 257 TYR B N 1
ATOM 4267 C CA . TYR B 1 257 ? 6.301 -15.984 4.285 1 93.62 257 TYR B CA 1
ATOM 4268 C C . TYR B 1 257 ? 7.57 -16.797 4.055 1 93.62 257 TYR B C 1
ATOM 4270 O O . TYR B 1 257 ? 7.707 -17.906 4.57 1 93.62 257 TYR B O 1
ATOM 4278 N N . TYR B 1 258 ? 8.477 -16.203 3.316 1 91.31 258 TYR B N 1
ATOM 4279 C CA . TYR B 1 258 ? 9.742 -16.891 3.096 1 91.31 258 TYR B CA 1
ATOM 4280 C C . TYR B 1 258 ? 10.898 -15.891 3.027 1 91.31 258 TYR B C 1
ATOM 4282 O O . TYR B 1 258 ? 10.859 -14.938 2.246 1 91.31 258 TYR B O 1
ATOM 4290 N N . PRO B 1 259 ? 12.102 -16.094 3.734 1 89.12 259 PRO B N 1
ATOM 4291 C CA . PRO B 1 259 ? 12.141 -16.984 4.906 1 89.12 259 PRO B CA 1
ATOM 4292 C C . PRO B 1 259 ? 11.273 -16.469 6.055 1 89.12 259 PRO B C 1
ATOM 4294 O O . PRO B 1 259 ? 11.18 -15.266 6.281 1 89.12 259 PRO B O 1
ATOM 4297 N N . TRP B 1 260 ? 10.711 -17.281 6.773 1 88.31 260 TRP B N 1
ATOM 4298 C CA . TRP B 1 260 ? 9.633 -16.938 7.703 1 88.31 260 TRP B CA 1
ATOM 4299 C C . TRP B 1 260 ? 10.117 -15.914 8.734 1 88.31 260 TRP B C 1
ATOM 4301 O O . TRP B 1 260 ? 9.508 -14.859 8.898 1 88.31 260 TRP B O 1
ATOM 4311 N N . ALA B 1 261 ? 11.203 -16.141 9.43 1 85.19 261 ALA B N 1
ATOM 4312 C CA . ALA B 1 261 ? 11.656 -15.297 10.523 1 85.19 261 ALA B CA 1
ATOM 4313 C C . ALA B 1 261 ? 12.102 -13.93 10.016 1 85.19 261 ALA B C 1
ATOM 4315 O O . ALA B 1 261 ? 11.844 -12.906 10.648 1 85.19 261 ALA B O 1
ATOM 4316 N N . ILE B 1 262 ? 12.719 -13.922 8.875 1 86.06 262 ILE B N 1
ATOM 4317 C CA . ILE B 1 262 ? 13.273 -12.703 8.297 1 86.06 262 ILE B CA 1
ATOM 4318 C C . ILE B 1 262 ? 12.148 -11.758 7.891 1 86.06 262 ILE B C 1
ATOM 4320 O O . ILE B 1 262 ? 12.289 -10.539 7.973 1 86.06 262 ILE B O 1
ATOM 4324 N N . VAL B 1 263 ? 11.031 -12.352 7.504 1 92 263 VAL B N 1
ATOM 4325 C CA . VAL B 1 263 ? 9.906 -11.539 7.035 1 92 263 VAL B CA 1
ATOM 4326 C C . VAL B 1 263 ? 8.984 -11.203 8.203 1 92 263 VAL B C 1
ATOM 4328 O O . VAL B 1 263 ? 8.594 -10.047 8.383 1 92 263 VAL B O 1
ATOM 4331 N N . ARG B 1 264 ? 8.781 -12.156 9.102 1 90.94 264 ARG B N 1
ATOM 4332 C CA . ARG B 1 264 ? 7.73 -12.016 10.109 1 90.94 264 ARG B CA 1
ATOM 4333 C C . ARG B 1 264 ? 8.211 -11.18 11.289 1 90.94 264 ARG B C 1
ATOM 4335 O O . ARG B 1 264 ? 7.449 -10.391 11.852 1 90.94 264 ARG B O 1
ATOM 4342 N N . ILE B 1 265 ? 9.414 -11.328 11.672 1 88.25 265 ILE B N 1
ATOM 4343 C CA . ILE B 1 265 ? 9.898 -10.641 12.859 1 88.25 265 ILE B CA 1
ATOM 4344 C C . ILE B 1 265 ? 9.859 -9.133 12.641 1 88.25 265 ILE B C 1
ATOM 4346 O O . ILE B 1 265 ? 9.273 -8.391 13.438 1 88.25 265 ILE B O 1
ATOM 4350 N N . PRO B 1 266 ? 10.422 -8.656 11.523 1 91.62 266 PRO B N 1
ATOM 4351 C CA . PRO B 1 266 ? 10.312 -7.215 11.297 1 91.62 266 PRO B CA 1
ATOM 4352 C C . PRO B 1 266 ? 8.867 -6.742 11.18 1 91.62 266 PRO B C 1
ATOM 4354 O O . PRO B 1 266 ? 8.539 -5.633 11.609 1 91.62 266 PRO B O 1
ATOM 4357 N N . GLU B 1 267 ? 8.016 -7.562 10.57 1 94.12 267 GLU B N 1
ATOM 4358 C CA . GLU B 1 267 ? 6.613 -7.188 10.469 1 94.12 267 GLU B CA 1
ATOM 4359 C C . GLU B 1 267 ? 5.992 -6.988 11.844 1 94.12 267 GLU B C 1
ATOM 4361 O O . GLU B 1 267 ? 5.285 -6.008 12.078 1 94.12 267 GLU B O 1
ATOM 4366 N N . ILE B 1 268 ? 6.266 -7.922 12.734 1 91.5 268 ILE B N 1
ATOM 4367 C CA . ILE B 1 268 ? 5.699 -7.891 14.07 1 91.5 268 ILE B CA 1
ATOM 4368 C C . ILE B 1 268 ? 6.246 -6.684 14.836 1 91.5 268 ILE B C 1
ATOM 4370 O O . ILE B 1 268 ? 5.484 -5.945 15.469 1 91.5 268 ILE B O 1
ATOM 4374 N N . ILE B 1 269 ? 7.523 -6.441 14.742 1 91.31 269 ILE B N 1
ATOM 4375 C CA . ILE B 1 269 ? 8.141 -5.301 15.406 1 91.31 269 ILE B CA 1
ATOM 4376 C C . ILE B 1 269 ? 7.543 -4.004 14.875 1 91.31 269 ILE B C 1
ATOM 4378 O O . ILE B 1 269 ? 7.238 -3.092 15.648 1 91.31 269 ILE B O 1
ATOM 4382 N N . HIS B 1 270 ? 7.379 -3.953 13.57 1 95.62 270 HIS B N 1
ATOM 4383 C CA . HIS B 1 270 ? 6.805 -2.777 12.93 1 95.62 270 HIS B CA 1
ATOM 4384 C C . HIS B 1 270 ? 5.398 -2.498 13.445 1 95.62 270 HIS B C 1
ATOM 4386 O O . HIS B 1 270 ? 5.035 -1.343 13.68 1 95.62 270 HIS B O 1
ATOM 4392 N N . THR B 1 271 ? 4.625 -3.535 13.586 1 93.38 271 THR B N 1
ATOM 4393 C CA . THR B 1 271 ? 3.252 -3.393 14.055 1 93.38 271 THR B CA 1
ATOM 4394 C C . THR B 1 271 ? 3.225 -2.965 15.516 1 93.38 271 THR B C 1
ATOM 4396 O O . THR B 1 271 ? 2.408 -2.129 15.906 1 93.38 271 THR B O 1
ATOM 4399 N N . MET B 1 272 ? 4.137 -3.457 16.234 1 89.56 272 MET B N 1
ATOM 4400 C CA . MET B 1 272 ? 4.137 -3.184 17.656 1 89.56 272 MET B CA 1
ATOM 4401 C C . MET B 1 272 ? 4.648 -1.775 17.953 1 89.56 272 MET B C 1
ATOM 4403 O O . MET B 1 272 ? 4.129 -1.091 18.828 1 89.56 272 MET B O 1
ATOM 4407 N N . SER B 1 273 ? 5.656 -1.386 17.281 1 92.31 273 SER B N 1
ATOM 4408 C CA . SER B 1 273 ? 6.23 -0.057 17.469 1 92.31 273 SER B CA 1
ATOM 4409 C C . SER B 1 273 ? 6.883 0.454 16.188 1 92.31 273 SER B C 1
ATOM 4411 O O . SER B 1 273 ? 7.953 -0.014 15.797 1 92.31 273 SER B O 1
ATOM 4413 N N . ARG B 1 274 ? 6.289 1.457 15.609 1 94.31 274 ARG B N 1
ATOM 4414 C CA . ARG B 1 274 ? 6.875 2.049 14.406 1 94.31 274 ARG B CA 1
ATOM 4415 C C . ARG B 1 274 ? 8.211 2.709 14.727 1 94.31 274 ARG B C 1
ATOM 4417 O O . ARG B 1 274 ? 9.133 2.676 13.906 1 94.31 274 ARG B O 1
ATOM 4424 N N . ASP B 1 275 ? 8.336 3.26 15.914 1 93.5 275 ASP B N 1
ATOM 4425 C CA . ASP B 1 275 ? 9.586 3.9 16.312 1 93.5 275 ASP B CA 1
ATOM 4426 C C . ASP B 1 275 ? 10.727 2.883 16.406 1 93.5 275 ASP B C 1
ATOM 4428 O O . ASP B 1 275 ? 11.836 3.148 15.945 1 93.5 275 ASP B O 1
ATOM 4432 N N . LEU B 1 276 ? 10.398 1.775 17.047 1 92.56 276 LEU B N 1
ATOM 4433 C CA . LEU B 1 276 ? 11.406 0.727 17.141 1 92.56 276 LEU B CA 1
ATOM 4434 C C . LEU B 1 276 ? 11.773 0.191 15.766 1 92.56 276 LEU B C 1
ATOM 4436 O O . LEU B 1 276 ? 12.945 -0.081 15.492 1 92.56 276 LEU B O 1
ATOM 4440 N N . SER B 1 277 ? 10.797 0.013 14.977 1 94.75 277 SER B N 1
ATOM 4441 C CA . SER B 1 277 ? 11.031 -0.447 13.609 1 94.75 277 SER B CA 1
ATOM 4442 C C . SER B 1 277 ? 11.93 0.519 12.844 1 94.75 277 SER B C 1
ATOM 4444 O O . SER B 1 277 ? 12.875 0.098 12.18 1 94.75 277 SER B O 1
ATOM 4446 N N . ASP B 1 278 ? 11.648 1.805 12.938 1 95.69 278 ASP B N 1
ATOM 4447 C CA . ASP B 1 278 ? 12.469 2.82 12.289 1 95.69 278 ASP B CA 1
ATOM 4448 C C . ASP B 1 278 ? 13.898 2.781 12.812 1 95.69 278 ASP B C 1
ATOM 4450 O O . ASP B 1 278 ? 14.852 2.9 12.039 1 95.69 278 ASP B O 1
ATOM 4454 N N . PHE B 1 279 ? 13.977 2.637 14.109 1 94.12 279 PHE B N 1
ATOM 4455 C CA . PHE B 1 279 ? 15.289 2.58 14.734 1 94.12 279 PHE B CA 1
ATOM 4456 C C . PHE B 1 279 ? 16.094 1.406 14.188 1 94.12 279 PHE B C 1
ATOM 4458 O O . PHE B 1 279 ? 17.25 1.57 13.797 1 94.12 279 PHE B O 1
ATOM 4465 N N . MET B 1 280 ? 15.516 0.263 14.148 1 90.5 280 MET B N 1
ATOM 4466 C CA . MET B 1 280 ? 16.188 -0.938 13.656 1 90.5 280 MET B CA 1
ATOM 4467 C C . MET B 1 280 ? 16.547 -0.796 12.188 1 90.5 280 MET B C 1
ATOM 4469 O O . MET B 1 280 ? 17.656 -1.172 11.773 1 90.5 280 MET B O 1
ATOM 4473 N N . MET B 1 281 ? 15.648 -0.26 11.414 1 93.62 281 MET B N 1
ATOM 4474 C CA . MET B 1 281 ? 15.898 -0.073 9.984 1 93.62 281 MET B CA 1
ATOM 4475 C C . MET B 1 281 ? 17.047 0.904 9.758 1 93.62 281 MET B C 1
ATOM 4477 O O . MET B 1 281 ? 17.891 0.688 8.883 1 93.62 281 MET B O 1
ATOM 4481 N N . SER B 1 282 ? 17.078 1.94 10.523 1 94.44 282 SER B N 1
ATOM 4482 C CA . SER B 1 282 ? 18.156 2.914 10.391 1 94.44 282 SER B CA 1
ATOM 4483 C C . SER B 1 282 ? 19.516 2.285 10.719 1 94.44 282 SER B C 1
ATOM 4485 O O . SER B 1 282 ? 20.5 2.527 10.023 1 94.44 282 SER B O 1
ATOM 4487 N N . ARG B 1 283 ? 19.531 1.48 11.734 1 91.81 283 ARG B N 1
ATOM 4488 C CA . ARG B 1 283 ? 20.766 0.827 12.141 1 91.81 283 ARG B CA 1
ATOM 4489 C C . ARG B 1 283 ? 21.234 -0.17 11.086 1 91.81 283 ARG B C 1
ATOM 4491 O O . ARG B 1 283 ? 22.438 -0.348 10.875 1 91.81 283 ARG B O 1
ATOM 4498 N N . TRP B 1 284 ? 20.281 -0.696 10.477 1 87.88 284 TRP B N 1
ATOM 4499 C CA . TRP B 1 284 ? 20.578 -1.744 9.508 1 87.88 284 TRP B CA 1
ATOM 4500 C C . TRP B 1 284 ? 20.953 -1.145 8.148 1 87.88 284 TRP B C 1
ATOM 4502 O O . TRP B 1 284 ? 21.906 -1.578 7.516 1 87.88 284 TRP B O 1
ATOM 4512 N N . MET B 1 285 ? 20.266 -0.14 7.734 1 90.69 285 MET B N 1
ATOM 4513 C CA . MET B 1 285 ? 20.328 0.277 6.336 1 90.69 285 MET B CA 1
ATOM 4514 C C . MET B 1 285 ? 21.266 1.459 6.164 1 90.69 285 MET B C 1
ATOM 4516 O O . MET B 1 285 ? 21.891 1.615 5.113 1 90.69 285 MET B O 1
ATOM 4520 N N . PHE B 1 286 ? 21.438 2.307 7.16 1 92.5 286 PHE B N 1
ATOM 4521 C CA . PHE B 1 286 ? 22.172 3.553 6.977 1 92.5 286 PHE B CA 1
ATOM 4522 C C . PHE B 1 286 ? 23.641 3.277 6.684 1 92.5 286 PHE B C 1
ATOM 4524 O O . PHE B 1 286 ? 24.219 3.873 5.773 1 92.5 286 PHE B O 1
ATOM 4531 N N . PRO B 1 287 ? 24.281 2.326 7.422 1 90.94 287 PRO B N 1
ATOM 4532 C CA . PRO B 1 287 ? 25.672 2.016 7.074 1 90.94 287 PRO B CA 1
ATOM 4533 C C . PRO B 1 287 ? 25.828 1.504 5.645 1 90.94 287 PRO B C 1
ATOM 4535 O O . PRO B 1 287 ? 26.781 1.854 4.957 1 90.94 287 PRO B O 1
ATOM 4538 N N . ALA B 1 288 ? 24.891 0.72 5.199 1 84.88 288 ALA B N 1
ATOM 4539 C CA . ALA B 1 288 ? 24.938 0.196 3.838 1 84.88 288 ALA B CA 1
ATOM 4540 C C . ALA B 1 288 ? 24.797 1.318 2.814 1 84.88 288 ALA B C 1
ATOM 4542 O O . ALA B 1 288 ? 25.453 1.314 1.778 1 84.88 288 ALA B O 1
ATOM 4543 N N . LEU B 1 289 ? 23.938 2.268 3.127 1 90.44 289 LEU B N 1
ATOM 4544 C CA . LEU B 1 289 ? 23.719 3.402 2.236 1 90.44 289 LEU B CA 1
ATOM 4545 C C . LEU B 1 289 ? 24.969 4.277 2.158 1 90.44 289 LEU B C 1
ATOM 4547 O O . LEU B 1 289 ? 25.344 4.742 1.078 1 90.44 289 LEU B O 1
ATOM 4551 N N . ARG B 1 290 ? 25.578 4.461 3.219 1 91.19 290 ARG B N 1
ATOM 4552 C CA . ARG B 1 290 ? 26.797 5.27 3.264 1 91.19 290 ARG B CA 1
ATOM 4553 C C . ARG B 1 290 ? 27.938 4.602 2.494 1 91.19 290 ARG B C 1
ATOM 4555 O O . ARG B 1 290 ? 28.688 5.273 1.791 1 91.19 290 ARG B O 1
ATOM 4562 N N . ARG B 1 291 ? 28.047 3.299 2.619 1 84.81 291 ARG B N 1
ATOM 4563 C CA . ARG B 1 291 ? 29.094 2.551 1.913 1 84.81 291 ARG B CA 1
ATOM 4564 C C . ARG B 1 291 ? 28.922 2.68 0.402 1 84.81 291 ARG B C 1
ATOM 4566 O O . ARG B 1 291 ? 29.906 2.662 -0.339 1 84.81 291 ARG B O 1
ATOM 4573 N N . ARG B 1 292 ? 27.734 2.908 -0.008 1 81.81 292 ARG B N 1
ATOM 4574 C CA . ARG B 1 292 ? 27.453 3.016 -1.438 1 81.81 292 ARG B CA 1
ATOM 4575 C C . ARG B 1 292 ? 27.438 4.477 -1.881 1 81.81 292 ARG B C 1
ATOM 4577 O O . ARG B 1 292 ? 27.078 4.777 -3.021 1 81.81 292 ARG B O 1
ATOM 4584 N N . LYS B 1 293 ? 27.812 5.289 -1.054 1 81.06 293 LYS B N 1
ATOM 4585 C CA . LYS B 1 293 ? 27.922 6.723 -1.297 1 81.06 293 LYS B CA 1
ATOM 4586 C C . LYS B 1 293 ? 26.594 7.301 -1.765 1 81.06 293 LYS B C 1
ATOM 4588 O O . LYS B 1 293 ? 26.531 8.023 -2.762 1 81.06 293 LYS B O 1
ATOM 4593 N N . MET B 1 294 ? 25.672 6.766 -1.207 1 79.81 294 MET B N 1
ATOM 4594 C CA . MET B 1 294 ? 24.344 7.32 -1.447 1 79.81 294 MET B CA 1
ATOM 4595 C C . MET B 1 294 ? 24.031 8.445 -0.46 1 79.81 294 MET B C 1
ATOM 4597 O O . MET B 1 294 ? 24.562 8.453 0.654 1 79.81 294 MET B O 1
#

Organism: Saccoglossus kowalevskii (NCBI:txid10224)

Solvent-accessible surface area (backbone atoms only — not comparable to full-atom values): 29007 Å² total; per-residue (Å²): 116,67,19,28,51,45,44,50,45,46,51,46,46,48,49,46,46,51,48,47,56,72,51,57,77,81,65,57,66,73,74,39,46,67,35,24,35,38,34,31,31,22,53,48,66,44,27,32,33,33,51,40,53,44,9,57,38,24,12,27,38,39,35,28,27,70,54,53,71,45,36,52,51,46,32,53,50,22,45,74,51,41,19,73,40,59,46,72,51,68,47,59,50,67,43,55,88,58,48,56,52,57,54,54,47,33,45,71,75,61,70,42,38,35,35,40,35,44,51,44,73,68,78,60,90,45,67,91,80,75,58,59,68,59,43,52,49,43,30,30,36,43,21,51,30,52,54,51,48,54,56,69,39,42,71,50,19,46,76,57,57,10,31,35,27,39,54,50,32,35,35,33,72,46,45,38,67,34,30,26,64,42,9,11,19,30,11,18,35,51,21,29,51,56,9,48,49,52,44,32,56,73,70,68,48,56,52,40,53,16,41,32,30,40,29,69,52,63,42,77,68,58,34,63,72,49,51,59,76,77,66,45,73,73,22,58,53,44,58,57,52,17,50,49,51,54,44,42,36,74,66,53,33,65,66,49,57,36,54,47,67,75,29,47,50,57,45,52,43,35,72,74,31,57,65,59,35,49,50,52,48,48,68,62,45,50,60,55,38,52,74,66,69,99,117,68,18,27,52,47,44,51,44,47,51,46,46,48,49,47,46,49,46,49,58,72,52,56,76,81,64,56,68,73,74,41,45,68,36,24,35,39,34,30,31,22,52,49,68,45,28,32,33,32,52,41,55,44,8,57,37,24,12,27,38,40,35,26,27,69,55,52,71,44,36,52,53,46,31,54,50,21,46,74,49,40,19,74,40,59,44,70,50,67,49,57,49,66,42,56,88,58,47,56,54,57,55,55,48,33,43,72,74,61,69,43,38,34,34,41,35,45,50,46,73,68,78,60,90,44,68,92,80,74,59,60,68,58,44,52,48,44,33,30,35,42,21,51,30,51,54,52,48,55,56,69,38,40,71,49,20,47,75,57,56,12,30,36,29,40,54,52,33,35,36,33,71,45,45,37,68,34,29,26,62,42,9,11,17,28,10,20,34,50,21,30,51,56,11,47,50,52,44,31,57,73,69,67,46,58,50,40,52,17,39,32,30,38,30,71,48,64,43,77,68,57,34,65,72,49,56,61,77,79,66,50,73,72,22,58,53,44,58,58,52,16,49,49,51,53,45,42,33,74,64,53,33,65,65,47,58,36,54,48,66,76,30,46,51,56,43,51,44,34,72,74,31,57,66,59,34,50,50,54,48,48,68,62,46,48,62,54,38,52,75,67,70,100

Sequence (588 aa):
MGKIWKIAAVLTVFIAMYIAYTLRDTFDPESIHGKRVIVTGASTGIGEQVAYQYAKLGANILITARRENRLKEVVKKCLDLGAQSAHYISLDMQVINETGKLITEAEKTLGGLDYLVLNHALYYWELWDGDIERLQALMNINFVSYVNLATKALPMLSKSNGSIAVVSSSSGLVSVPAVIPYSASKHALNGFIEGLRLELEYMGIDVAITLLLIGGVSTDHMIDIVQRRETLAQFGEPAEAASFIMKAASSKRTVAYYPWAIVRIPEIIHTMSRDLSDFMMSRWMFPALRRRKMMGKIWKIAAVLTVFIAMYIAYTLRDTFDPESIHGKRVIVTGASTGIGEQVAYQYAKLGANILITARRENRLKEVVKKCLDLGAQSAHYISLDMQVINETGKLITEAEKTLGGLDYLVLNHALYYWELWDGDIERLQALMNINFVSYVNLATKALPMLSKSNGSIAVVSSSSGLVSVPAVIPYSASKHALNGFIEGLRLELEYMGIDVAITLLLIGGVSTDHMIDIVQRRETLAQFGEPAEAASFIMKAASSKRTVAYYPWAIVRIPEIIHTMSRDLSDFMMSRWMFPALRRRKM

Secondary structure (DSSP, 8-state):
-HHHHHHHHHHHHHHHHHHHHHH-----GGGGTT-EEEEESTTSHHHHHHHHHHHHTT-EEEEEES-HHHHHHHHHHHHHHT-SEEEEEE--TT-HHHHTHHHHHHHHHHSS-SEEEE-------S-----HHHHHHHHIIIIIHHHHHHHHHHHHHHHHT-EEEEEEEGGGTS--TT-HHHHHHHHHHHHHHHHHHHHHHHHT---EEEEEEE-----HHHHHHT-SHHHHTTSPPHHHHHHHHHHHHHTT-SEEEESHHHHHHHHHHHHH-HHHHHHHHHHHHHHHHHHTT-/-HHHHHHHHHHHHHHHHHHHHHH-----GGGGTT-EEEEESTTSHHHHHHHHHHHHTT-EEEEEES-HHHHHHHHHHHHHHT-SEEEEEE--TT-HHHHTHHHHHHHHHHSS-SEEEE-------S-----HHHHHHHHIIIIIHHHHHHHHHHHHHHHHT-EEEEEEEGGGTS--TT-HHHHHHHHHHHHHHHHHHHHHHHHT---EEEEEEE-----HHHHHHS-SHHHHTTSPPHHHHHHHHHHHHHTT-SEEEESHHHHHHHHHHHHH-HHHHHHHHHHHHHHHHHHTT-

Foldseek 3Di:
DPVVVVVVVVVVVVVVVVVVVLPPLPFDLQVLAAAEEEFEPCLDFLRLLLLQSSLLSAYAYEYEEADVVSQVVSQVNSVVNHHVHYYYDYDDQLPQVCLLVSLVVSCVRSVFHAEYEYDDADWFQAADDPCVVVLVSRLSRLAVSLVSNCVSRLVRNLVNLHEYQYEAELLLQPPAGRGRSNSVSSVNRVVVQLVVQVVCVVVVRRYFYEYEYAYLAPDVVVCVLVVPPPCNVVHDGSNVVSNVSVSRRSVRDHYYYVVPCRSVVLNVVCVVDVVVSVVVSCVVCVVSCVVVVD/DPVVVVVVVVVVVVVVVVVVVLPPLPFDLQVLAAAEEEFEPCLDFLRLLLLQSSLLSAYAYEYEEADVVSQVVSQVNSVVNHHVHYYYDYDDQLPQVCLLVSLVVSCVRSVFHAEYEYDDADWFQAADDPCVVVLVSRLSRLAVSLVSNCVSRLVRNLVNLHEYQYEAELLLQPPAGRGRSNSVSSVNRVVVQLVVQVVCVVVVRRYFYEYEYAYPAPDPVVCVLVVPPPCNVQHDGSNVVSNVSVSRRSVSDRYYYVVPCRSVVLNVVCVVDVVVSVVVSCVVCVVSCVVVVD

pLDDT: mean 88.14, std 18.19, range [34.75, 98.94]

Nearest PDB structures (foldseek):
  2bel-assembly1_A  TM=9.594E-01  e=2.365E-27  Homo sapiens
  3dwf-assembly1_B  TM=8.872E-01  e=6.132E-28  Cavia porcellus
  3gmd-assembly4_H  TM=8.901E-01  e=8.223E-28  Mus musculus
  2ilt-assembly1_A  TM=8.777E-01  e=1.315E-27  Homo sapiens
  4p38-assembly1_A  TM=8.799E-01  e=2.991E-27  Homo sapiens

Radius of gyration: 24.56 Å; Cα contacts (8 Å, |Δi|>4): 1158; chains: 2; bounding box: 58×71×66 Å

InterPro domains:
  IPR002347 Short-chain dehydrogenase/reductase SDR [PF00106] (35-226)
  IPR002347 Short-chain dehydrogenase/reductase SDR [PR00081] (36-53)
  IPR002347 Short-chain dehydrogenase/reductase SDR [PR00081] (111-122)
  IPR002347 Short-chain dehydrogenase/reductase SDR [PR00081] (156-172)
  IPR002347 Short-chain dehydrogenase/reductase SDR [PR00081] (182-201)
  IPR002347 Short-chain dehydrogenase/reductase SDR [PR00081] (231-251)
  IPR020904 Short-chain dehydrogenase/reductase, conserved site [PS00061] (169-197)
  IPR036291 NAD(P)-binding domain superfamily [SSF51735] (30-285)
  IPR051253 11-beta-hydroxysteroid dehydrogenase [PTHR44279] (8-282)